Protein AF-A0A9P8PEF1-F1 (afdb_monomer)

Organism: NCBI:txid1378264

Nearest PDB structures (foldseek):
  2y35-assembly1_A  TM=7.687E-01  e=2.257E-17  Drosophila melanogaster
  5fir-assembly2_C  TM=7.202E-01  e=1.951E-17  Caenorhabditis elegans
  3pif-assembly1_A  TM=7.000E-01  e=1.291E-16  Kluyveromyces lactis
  3pif-assembly2_B  TM=6.563E-01  e=1.687E-17  Kluyveromyces lactis
  8yfe-assembly1_C  TM=7.198E-01  e=5.798E-16  Komagataella phaffii

Secondary structure (DSSP, 8-state):
-----TTS-EEEEE-THHHHHHHHHTT-SSHHHHHHHHHHHHHHHHHHH--SSEEEEE---S--HHHHHHHHHHHHTT-S-BTTB-GGGSSTT-HHHHHHHHHHHHHHHHHHHHH-TT-EEEEE-TTSSS-HHHHHHHHHHHHHHHS---SEEEEE---SHHHHHHHH--S-EEEEEE-S-TT-TT---SHHHHTT--EEEEEHHHHHHHHHTT--SS-HHHHHHHHHHHHHHH--SSSPPP--S-TT-HHHHHHHHHHHHHHHHHT--TT-TT--SEEE--SSSS--EEE-HHHHHHHHHHHHHHHHHHHHHHS----HHHHHHHHHHHT-TTS-HHHHHHHHHHHHHHHHHHHHHHHHHHHHHHHHTTS-S-S-TTSHHHHHHHHHHHHHHHHHHHHHHHS--SSS------SS---HHHHHHH--HHHHHHHHHHHHTT-------HHHHHHHH--GGGGGGS-HHHHT-HHHHHHHHS-GGG--HHHHHHHHHHHHHHHHHH-

Foldseek 3Di:
DQQPPPPFQEEEAEQCLLVLLLVLQLQDLDLVSSLVLSLLVVVLVCVRNVHDQEYEYEAAAAAFQLCLLVLQVVQVVQLDDRSNHRSLCSAFPFPSQVVSQVVVVVSQVVVQVVPDPRYGYHYDGHQDHHHSLLVVLQVVVVCVVVPVDQGEYEYEDPDPLNLLLVLLDPYFYKYKYWPPPPDPVPQNSDPVSSVVTDIDIGGSVVVLCVLCVLPPQDDSNLSSLQVSLVVLQQDDSRADGAPQADPPCPPVVSVLVSVLLNVLSVPDDPPDPLSGQKDQDPPDPDRDIFGSVVNVLVSLVSSVVVSLVRCCVVPPDPDVVLVVLLVVLVPDPPDDPVVSVVVSVVVVVVVSVVVVVVVLLVVLVVQVVLPDDDNDLPDPVVLVLLLLVVVLSRQSSCCSHPNHPALHLDHDQGPHHHHSVSNNVNDDPVVNVVVNVVSVVVRDNLVQGSLNSSLSNHALSVLVSHDPLCSPPPLSNVNNPDDSSPDGPVSSVVSSVVVVVVVVVVD

Sequence (507 aa):
MDYHDSSQLLWLFQDYLNTIIYNCFKRSNSKAQIFILVKNYILHLIFLLGPNKSVFIAIDGIPPLGKIKQQALRRQNSTKLINGMDINMITPGSEFFNEFNLKLHEFAKTESCLKNEDFNIVVSDSLESGEGEQKIMNYLKKIQNSQNLTDKSIIYSVDADIIVMSLILSNNVELIRERNHFHQKHFNYQRQDFQKLQFELLNINQLKIQLTCSFQKVKRDNALKDLCLLFIILGNDFLPSPELFNSNITTDFIHIIQTSLVEFYNNITEKDTINHLILESSINNSNDYEINYLGLIDYFQILSKFQFEQFKKDYPSKSDYLKQRILELEFSNLLSLKEKKIQIQKSIQGIELERFKEWRLLYYKKKNQYGSSISNPQNSKFKILTNEYFVRLNWVFKYYVNGCIDNGDWIFDYDYVPMISDLLENYQYSDMDEFKKHILNANIDLNITPEIHLALVLPSKSTKLLPEKYQNDSKLERYNNENFVDLNYKKILDIVIYLQKKKKKLK

Radius of gyration: 26.5 Å; Cα contacts (8 Å, |Δi|>4): 611; chains: 1; bounding box: 64×53×93 Å

pLDDT: mean 79.56, std 12.5, range [38.16, 95.88]

Solvent-accessible surface area (backbone atoms only — not comparable to full-atom values): 29084 Å² total; per-residue (Å²): 127,87,59,75,72,87,85,58,53,24,39,36,36,36,38,46,47,59,59,46,47,52,57,29,44,77,74,30,83,45,77,68,51,25,54,53,36,43,51,46,51,54,52,49,51,47,65,55,54,57,53,69,42,32,36,40,41,21,31,50,21,52,57,61,50,45,47,44,61,59,53,18,53,57,36,54,77,43,72,64,63,53,78,85,40,63,61,67,43,78,36,38,62,18,69,63,38,52,55,49,45,53,53,50,53,54,48,29,55,53,55,19,69,72,74,37,95,79,30,44,46,46,74,46,44,32,84,48,74,35,40,15,62,47,50,49,52,53,51,53,52,52,47,49,78,75,38,93,66,85,47,40,36,36,36,38,41,82,59,67,65,59,54,52,45,53,64,72,49,91,62,60,43,32,37,38,25,71,61,80,67,81,75,61,90,81,68,76,67,42,82,80,45,59,76,72,65,51,74,44,78,44,55,45,65,61,48,54,49,67,75,40,69,84,51,82,91,51,59,63,70,59,53,44,50,33,49,40,53,49,49,50,60,55,48,52,95,70,53,53,50,46,87,64,67,76,92,85,52,77,74,57,50,60,53,48,53,54,51,48,48,49,53,51,58,62,67,61,55,104,81,61,98,54,78,40,43,53,40,76,42,87,79,74,92,46,101,44,74,40,79,29,63,68,30,42,50,58,43,40,58,52,46,40,52,54,38,52,55,49,47,48,69,78,55,61,85,82,55,64,64,58,55,52,54,45,49,56,49,71,71,41,89,89,55,54,76,67,53,36,54,51,52,49,52,51,53,52,51,53,51,52,54,50,53,50,53,53,50,54,46,50,52,37,47,60,57,40,76,76,76,59,84,72,74,50,83,89,39,78,66,40,49,50,54,45,51,48,50,57,56,51,49,52,50,52,52,41,33,67,76,74,29,86,86,71,55,50,83,55,68,70,89,56,93,62,53,72,48,61,63,56,44,63,76,59,68,49,73,74,57,49,59,55,50,50,53,62,58,63,72,59,79,51,78,59,76,76,46,44,66,53,49,41,66,69,28,45,29,61,91,50,34,86,61,45,61,78,94,54,54,84,34,69,70,56,49,52,59,37,67,47,62,69,86,78,60,48,65,68,60,57,50,56,49,52,56,47,52,53,5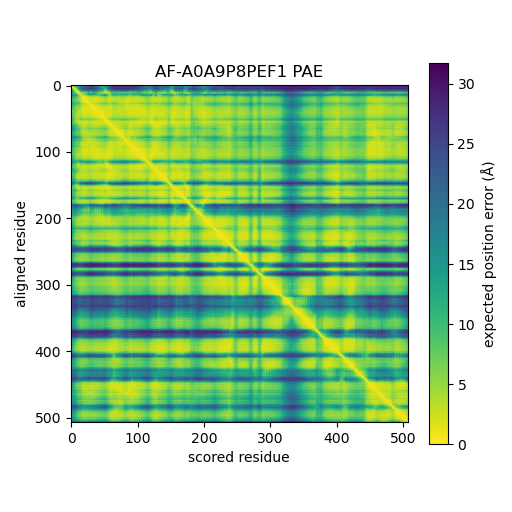4,52,53,64,74,76,105

Structure (mmCIF, N/CA/C/O backbone):
data_AF-A0A9P8PEF1-F1
#
_entry.id   AF-A0A9P8PEF1-F1
#
loop_
_atom_site.group_PDB
_atom_site.id
_atom_site.type_symbol
_atom_site.label_atom_id
_atom_site.label_alt_id
_atom_site.label_comp_id
_atom_site.label_asym_id
_atom_site.label_entity_id
_atom_site.label_seq_id
_atom_site.pdbx_PDB_ins_code
_atom_site.Cartn_x
_atom_site.Cartn_y
_atom_site.Cartn_z
_atom_site.occupancy
_atom_site.B_iso_or_equiv
_atom_site.auth_seq_id
_atom_site.auth_comp_id
_atom_site.auth_asym_id
_atom_site.auth_atom_id
_atom_site.pdbx_PDB_model_num
ATOM 1 N N . MET A 1 1 ? -6.797 -23.977 -14.476 1.00 43.25 1 MET A N 1
ATOM 2 C CA . MET A 1 1 ? -8.150 -23.393 -14.531 1.00 43.25 1 MET A CA 1
ATOM 3 C C . MET A 1 1 ? -8.317 -22.891 -15.945 1.00 43.25 1 MET A C 1
ATOM 5 O O . MET A 1 1 ? -7.554 -22.011 -16.317 1.00 43.25 1 MET A O 1
ATOM 9 N N . ASP A 1 2 ? -9.225 -23.469 -16.725 1.00 38.16 2 ASP A N 1
ATOM 10 C CA . ASP A 1 2 ? -9.571 -22.911 -18.035 1.00 38.16 2 ASP A CA 1
ATOM 11 C C . ASP A 1 2 ? -10.557 -21.765 -17.797 1.00 38.16 2 ASP A C 1
ATOM 13 O O . ASP A 1 2 ? -11.707 -21.986 -17.417 1.00 38.16 2 ASP A O 1
ATOM 17 N N . TYR A 1 3 ? -10.068 -20.530 -17.923 1.00 51.22 3 TYR A N 1
ATOM 18 C CA . TYR A 1 3 ? -10.831 -19.306 -17.679 1.00 51.22 3 TYR A CA 1
ATOM 19 C C . TYR A 1 3 ? -11.652 -18.939 -18.923 1.00 51.22 3 TYR A C 1
ATOM 21 O O . TYR A 1 3 ? -11.419 -17.926 -19.571 1.00 51.22 3 TYR A O 1
ATOM 29 N N . HIS A 1 4 ? -12.583 -19.805 -19.321 1.00 46.28 4 HIS A N 1
ATOM 30 C CA . HIS A 1 4 ? -13.411 -19.594 -20.511 1.00 46.28 4 HIS A CA 1
ATOM 31 C C . HIS A 1 4 ? -14.858 -19.283 -20.137 1.00 46.28 4 HIS A C 1
ATOM 33 O O . HIS A 1 4 ? -15.778 -20.019 -20.481 1.00 46.28 4 HIS A O 1
ATOM 39 N N . ASP A 1 5 ? -15.064 -18.152 -19.461 1.00 47.38 5 ASP A N 1
ATOM 40 C CA . ASP A 1 5 ? -16.381 -17.517 -19.430 1.00 47.38 5 ASP A CA 1
ATOM 41 C C . ASP A 1 5 ? -16.468 -16.527 -20.602 1.00 47.38 5 ASP A C 1
ATOM 43 O O . ASP A 1 5 ? -16.085 -15.363 -20.519 1.00 47.38 5 ASP A O 1
ATOM 47 N N . SER A 1 6 ? -16.865 -17.056 -21.760 1.00 47.59 6 SER A N 1
ATOM 48 C CA . SER A 1 6 ? -16.814 -16.395 -23.079 1.00 47.59 6 SER A CA 1
ATOM 49 C C . SER A 1 6 ? -17.784 -15.217 -23.278 1.00 47.59 6 SER A C 1
ATOM 51 O O . SER A 1 6 ? -17.851 -14.659 -24.372 1.00 47.59 6 SER A O 1
ATOM 53 N N . SER A 1 7 ? -18.543 -14.832 -22.249 1.00 47.09 7 SER A N 1
ATOM 54 C CA . SER A 1 7 ? -19.670 -13.899 -22.375 1.00 47.09 7 SER A CA 1
ATOM 55 C C . SER A 1 7 ? -19.351 -12.433 -22.047 1.00 47.09 7 SER A C 1
ATOM 57 O O . SER A 1 7 ? -20.162 -11.564 -22.364 1.00 47.09 7 SER A O 1
ATOM 59 N N . GLN A 1 8 ? -18.192 -12.124 -21.447 1.00 58.16 8 GLN A N 1
ATOM 60 C CA . GLN A 1 8 ? -17.856 -10.762 -21.005 1.00 58.16 8 GLN A CA 1
ATOM 61 C C . GLN A 1 8 ? -16.568 -10.229 -21.640 1.00 58.16 8 GLN A C 1
ATOM 63 O O . GLN A 1 8 ? -15.598 -10.958 -21.861 1.00 58.16 8 GLN A O 1
ATOM 68 N N . LEU A 1 9 ? -16.555 -8.923 -21.927 1.00 60.12 9 LEU A N 1
ATOM 69 C CA . LEU A 1 9 ? -15.326 -8.215 -22.264 1.00 60.12 9 LEU A CA 1
ATOM 70 C C . LEU A 1 9 ? -14.419 -8.194 -21.024 1.00 60.12 9 LEU A C 1
ATOM 72 O O . LEU A 1 9 ? -14.875 -7.869 -19.928 1.00 60.12 9 LEU A O 1
ATOM 76 N N . LEU A 1 10 ? -13.157 -8.573 -21.200 1.00 66.56 10 LEU A N 1
ATOM 77 C CA . LEU A 1 10 ? -12.190 -8.808 -20.140 1.00 66.56 10 LEU A CA 1
ATOM 78 C C . LEU A 1 10 ? -10.995 -7.858 -20.269 1.00 66.56 10 LEU A C 1
ATOM 80 O O . LEU A 1 10 ? -10.270 -7.884 -21.270 1.00 66.56 10 LEU A O 1
ATOM 84 N N . TRP A 1 11 ? -10.782 -7.073 -19.212 1.00 73.56 11 TRP A N 1
ATOM 85 C CA . TRP A 1 11 ? -9.584 -6.264 -18.987 1.00 73.56 11 TRP A CA 1
ATOM 86 C C . TRP A 1 11 ? -8.606 -7.014 -18.081 1.00 73.56 11 TRP A C 1
ATOM 88 O O . TRP A 1 11 ? -9.010 -7.510 -17.028 1.00 73.56 11 TRP A O 1
ATOM 98 N N . LEU A 1 12 ? -7.324 -7.055 -18.450 1.00 77.12 12 LEU A N 1
ATOM 99 C CA . LEU A 1 12 ? -6.258 -7.587 -17.593 1.00 77.12 12 LEU A CA 1
ATOM 100 C C . LEU A 1 12 ? -5.346 -6.462 -17.101 1.00 77.12 12 LEU A C 1
ATOM 102 O O . LEU A 1 12 ? -4.734 -5.783 -17.916 1.00 77.12 12 LEU A O 1
ATOM 106 N N . PHE A 1 13 ? -5.197 -6.323 -15.787 1.00 78.75 13 PHE A N 1
ATOM 107 C CA . PHE A 1 13 ? -4.290 -5.369 -15.146 1.00 78.75 13 PHE A CA 1
ATOM 108 C C . PHE A 1 13 ? -3.117 -6.098 -14.492 1.00 78.75 13 PHE A C 1
ATOM 110 O O . PHE A 1 13 ? -3.342 -7.075 -13.783 1.00 78.75 13 PHE A O 1
ATOM 117 N N . GLN A 1 14 ? -1.880 -5.648 -14.703 1.00 71.38 14 GLN A N 1
ATOM 118 C CA . GLN A 1 14 ? -0.687 -6.269 -14.112 1.00 71.38 14 GLN A CA 1
ATOM 119 C C . GLN A 1 14 ? 0.079 -5.271 -13.245 1.00 71.38 14 GLN A C 1
ATOM 121 O O . GLN A 1 14 ? 0.658 -4.328 -13.774 1.00 71.38 14 GLN A O 1
ATOM 126 N N . ASP A 1 15 ? 0.078 -5.512 -11.934 1.00 60.09 15 ASP A N 1
ATOM 127 C CA . ASP A 1 15 ? 0.757 -4.703 -10.906 1.00 60.09 15 ASP A CA 1
ATOM 128 C C . ASP A 1 15 ? 2.103 -5.323 -10.487 1.00 60.09 15 ASP A C 1
ATOM 130 O O . ASP A 1 15 ? 3.126 -4.675 -10.302 1.00 60.09 15 ASP A O 1
ATOM 134 N N . TYR A 1 16 ? 2.137 -6.655 -10.451 1.00 68.25 16 TYR A N 1
ATOM 135 C CA . TYR A 1 16 ? 3.237 -7.454 -9.913 1.00 68.25 16 TYR A CA 1
ATOM 136 C C . TYR A 1 16 ? 4.496 -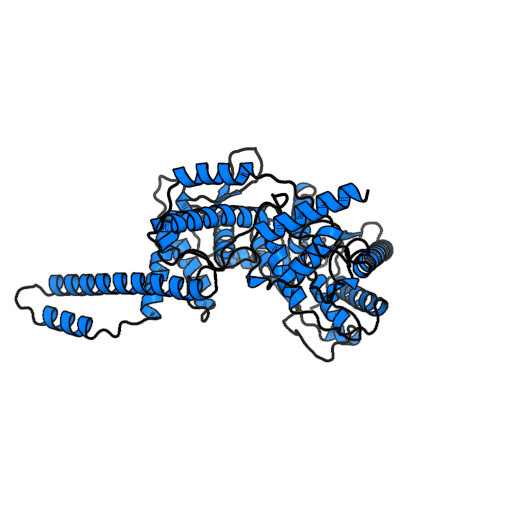7.512 -10.808 1.00 68.25 16 TYR A C 1
ATOM 138 O O . TYR A 1 16 ? 5.381 -8.359 -10.620 1.00 68.25 16 TYR A O 1
ATOM 146 N N . LEU A 1 17 ? 4.603 -6.640 -11.816 1.00 79.12 17 LEU A N 1
ATOM 147 C CA . LEU A 1 17 ? 5.657 -6.735 -12.822 1.00 79.12 17 LEU A CA 1
ATOM 148 C C . LEU A 1 17 ? 7.041 -6.461 -12.234 1.00 79.12 17 LEU A C 1
ATOM 150 O O . LEU A 1 17 ? 7.993 -7.145 -12.600 1.00 79.12 17 LEU A O 1
ATOM 154 N N . ASN A 1 18 ? 7.162 -5.556 -11.264 1.00 81.81 18 ASN A N 1
ATOM 155 C CA . ASN A 1 18 ? 8.436 -5.279 -10.597 1.00 81.81 18 ASN A CA 1
ATOM 156 C C . ASN A 1 18 ? 9.014 -6.525 -9.917 1.00 81.81 18 ASN A C 1
ATOM 158 O O . ASN A 1 18 ? 10.205 -6.829 -10.055 1.00 81.81 18 ASN A O 1
ATOM 162 N N . THR A 1 19 ? 8.162 -7.306 -9.253 1.00 82.56 19 THR A N 1
ATOM 163 C CA . THR A 1 19 ? 8.580 -8.556 -8.615 1.00 82.56 19 THR A CA 1
ATOM 164 C C . THR A 1 19 ? 8.902 -9.638 -9.644 1.00 82.56 19 THR A C 1
ATOM 166 O O . THR A 1 19 ? 9.873 -10.381 -9.473 1.00 82.56 19 THR A O 1
ATOM 169 N N . ILE A 1 20 ? 8.162 -9.705 -10.755 1.00 84.19 20 ILE A N 1
ATOM 170 C CA . ILE A 1 20 ? 8.481 -10.605 -11.875 1.00 84.19 20 ILE A CA 1
ATOM 171 C C . ILE A 1 20 ? 9.840 -10.249 -12.484 1.00 84.19 20 ILE A C 1
ATOM 173 O O . ILE A 1 20 ? 10.674 -11.139 -12.660 1.00 84.19 20 ILE A O 1
ATOM 177 N N . ILE A 1 21 ? 10.100 -8.968 -12.756 1.00 86.31 21 ILE A N 1
ATOM 178 C CA . ILE A 1 21 ? 11.377 -8.477 -13.293 1.00 86.31 21 ILE A CA 1
ATOM 179 C C . ILE A 1 21 ? 12.508 -8.853 -12.338 1.00 86.31 21 ILE A C 1
ATOM 181 O O . ILE A 1 21 ? 13.506 -9.427 -12.769 1.00 86.31 21 ILE A O 1
ATOM 185 N N . TYR A 1 22 ? 12.330 -8.626 -11.037 1.00 85.38 22 TYR A N 1
ATOM 186 C CA . TYR A 1 22 ? 13.290 -9.017 -10.006 1.00 85.38 22 TYR A CA 1
ATOM 187 C C . TYR A 1 22 ? 13.557 -10.534 -9.985 1.00 85.38 22 TYR A C 1
ATOM 189 O O . TYR A 1 22 ? 14.705 -10.985 -9.905 1.00 85.38 22 TYR A O 1
ATOM 197 N N . ASN A 1 23 ? 12.513 -11.355 -10.103 1.00 84.31 23 ASN A N 1
ATOM 198 C CA . ASN A 1 23 ? 12.647 -12.809 -10.138 1.00 84.31 23 ASN A CA 1
ATOM 199 C C . ASN A 1 23 ? 13.314 -13.322 -11.423 1.00 84.31 23 ASN A C 1
ATOM 201 O O . ASN A 1 23 ? 14.085 -14.288 -11.357 1.00 84.31 23 ASN A O 1
ATOM 205 N N . CYS A 1 24 ? 13.040 -12.684 -12.562 1.00 86.81 24 CYS A N 1
ATOM 206 C CA . CYS A 1 24 ? 13.686 -12.952 -13.846 1.00 86.81 24 CYS A CA 1
ATOM 207 C C . CYS A 1 24 ? 15.156 -12.517 -13.823 1.00 86.81 24 CYS A C 1
ATOM 209 O O . CYS A 1 24 ? 16.021 -13.252 -14.301 1.00 86.81 24 CYS A O 1
ATOM 211 N N . PHE A 1 25 ? 15.459 -11.376 -13.196 1.00 88.25 25 PHE A N 1
ATOM 212 C CA . PHE A 1 25 ? 16.814 -10.858 -12.997 1.00 88.25 25 PHE A CA 1
ATOM 213 C C . PHE A 1 25 ? 17.700 -11.878 -12.288 1.00 88.25 25 PHE A C 1
ATOM 215 O O . PHE A 1 25 ? 18.755 -12.246 -12.798 1.00 88.25 25 PHE A O 1
ATOM 222 N N . LYS A 1 26 ? 17.230 -12.421 -11.157 1.00 84.94 26 LYS A N 1
ATOM 223 C CA . LYS A 1 26 ? 17.968 -13.425 -10.371 1.00 84.94 26 LYS A CA 1
ATOM 224 C C . LYS A 1 26 ? 18.331 -14.698 -11.139 1.00 84.94 26 LYS A C 1
ATOM 226 O O . LYS A 1 26 ? 19.214 -15.431 -10.708 1.00 84.94 26 LYS A O 1
ATOM 231 N N . ARG A 1 27 ? 17.624 -14.983 -12.233 1.00 83.81 27 ARG A N 1
ATOM 232 C CA . ARG A 1 27 ? 17.762 -16.201 -13.046 1.00 83.81 27 ARG A CA 1
ATOM 233 C C . ARG A 1 27 ? 18.405 -15.945 -14.406 1.00 83.81 27 ARG A C 1
ATOM 235 O O . ARG A 1 27 ? 18.518 -16.865 -15.209 1.00 83.81 27 ARG A O 1
ATOM 242 N N . SER A 1 28 ? 18.805 -14.706 -14.669 1.00 86.12 28 SER A N 1
ATOM 243 C CA . SER A 1 28 ? 19.371 -14.296 -15.947 1.00 86.12 28 SER A CA 1
ATOM 244 C C . SER A 1 28 ? 20.872 -14.070 -15.835 1.00 86.12 28 SER A C 1
ATOM 246 O O . SER A 1 28 ? 21.363 -13.566 -14.825 1.00 86.12 28 SER A O 1
ATOM 248 N N . ASN A 1 29 ? 21.594 -14.394 -16.904 1.00 87.50 29 ASN A N 1
ATOM 249 C CA . ASN A 1 29 ? 23.026 -14.112 -17.041 1.00 87.50 29 ASN A CA 1
ATOM 250 C C . ASN A 1 29 ? 23.294 -12.863 -17.895 1.00 87.50 29 ASN A C 1
ATOM 252 O O . ASN A 1 29 ? 24.438 -12.447 -18.042 1.00 87.50 29 ASN A O 1
ATOM 256 N N . SER A 1 30 ? 22.254 -12.273 -18.492 1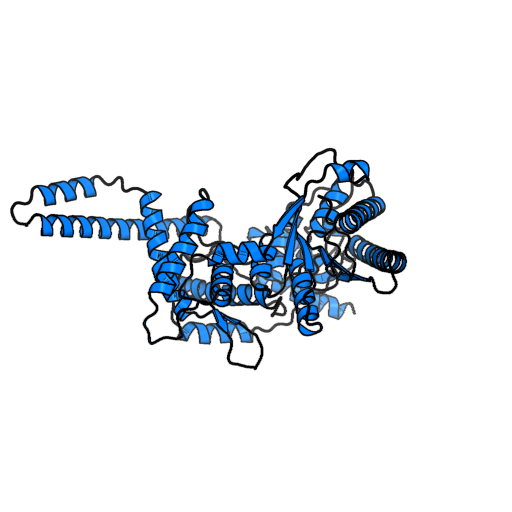.00 90.50 30 SER A N 1
ATOM 257 C CA . SER A 1 30 ? 22.368 -11.071 -19.319 1.00 90.50 30 SER A CA 1
ATOM 258 C C . SER A 1 30 ? 21.107 -10.212 -19.259 1.00 90.50 30 SER A C 1
ATOM 260 O O . SER A 1 30 ? 20.006 -10.722 -19.046 1.00 90.50 30 SER A O 1
ATOM 262 N N . LYS A 1 31 ? 21.264 -8.912 -19.537 1.00 90.19 31 LYS A N 1
ATOM 263 C CA . LYS A 1 31 ? 20.163 -7.941 -19.654 1.00 90.19 31 LYS A CA 1
ATOM 264 C C . LYS A 1 31 ? 19.101 -8.363 -20.679 1.00 90.19 31 LYS A C 1
ATOM 266 O O . LYS A 1 31 ? 17.909 -8.234 -20.421 1.00 90.19 31 LYS A O 1
ATOM 271 N N . ALA A 1 32 ? 19.523 -8.917 -21.818 1.00 90.50 32 ALA A N 1
ATOM 272 C CA . ALA A 1 32 ? 18.615 -9.373 -22.872 1.00 90.50 32 ALA A CA 1
ATOM 273 C C . ALA A 1 32 ? 17.748 -10.562 -22.425 1.00 90.50 32 ALA A C 1
ATOM 275 O O . ALA A 1 32 ? 16.554 -10.605 -22.721 1.00 90.50 32 ALA A O 1
ATOM 276 N N . GLN A 1 33 ? 18.330 -11.499 -21.670 1.00 91.06 33 GLN A N 1
ATOM 277 C CA . GLN A 1 33 ? 17.599 -12.652 -21.149 1.00 91.06 33 GLN A CA 1
ATOM 278 C C . GLN A 1 33 ? 16.481 -12.225 -20.191 1.00 91.06 33 GLN A C 1
ATOM 280 O O . GLN A 1 33 ? 15.389 -12.778 -20.272 1.00 91.06 33 GLN A O 1
ATOM 285 N N . ILE A 1 34 ? 16.711 -11.203 -19.357 1.00 91.44 34 ILE A N 1
ATOM 286 C CA . ILE A 1 34 ? 15.700 -10.684 -18.420 1.00 91.44 34 ILE A CA 1
ATOM 287 C C . ILE A 1 34 ? 14.423 -10.309 -19.170 1.00 91.44 34 ILE A C 1
ATOM 289 O O . ILE A 1 34 ? 13.341 -10.764 -18.805 1.00 91.44 34 ILE A O 1
ATOM 293 N N . PHE A 1 35 ? 14.556 -9.531 -20.248 1.00 92.31 35 PHE A N 1
ATOM 294 C CA . PHE A 1 35 ? 13.412 -9.104 -21.048 1.00 92.31 35 PHE A CA 1
ATOM 295 C C . PHE A 1 35 ? 12.653 -10.290 -21.655 1.00 92.31 35 PHE A C 1
ATOM 297 O O . PHE A 1 35 ? 11.427 -10.329 -21.593 1.00 92.31 35 PHE A O 1
ATOM 304 N N . ILE A 1 36 ? 13.366 -11.292 -22.181 1.00 91.00 36 ILE A N 1
ATOM 305 C CA . ILE A 1 36 ? 12.751 -12.494 -22.764 1.00 91.00 36 ILE A CA 1
ATOM 306 C C . ILE A 1 36 ? 11.923 -13.255 -21.719 1.00 91.00 36 ILE A C 1
ATOM 308 O O . ILE A 1 36 ? 10.801 -13.667 -22.011 1.00 91.00 36 ILE A O 1
ATOM 312 N N . LEU A 1 37 ? 12.447 -13.434 -20.501 1.00 89.88 37 LEU A N 1
ATOM 313 C CA . LEU A 1 37 ? 11.728 -14.150 -19.442 1.00 89.88 37 LEU A CA 1
ATOM 314 C C . LEU A 1 37 ? 10.483 -13.382 -18.980 1.00 89.88 37 LEU A C 1
ATOM 316 O O . LEU A 1 37 ? 9.423 -13.988 -18.823 1.00 89.88 37 LEU A O 1
ATOM 320 N N . VAL A 1 38 ? 10.586 -12.056 -18.831 1.00 90.81 38 VAL A N 1
ATOM 321 C CA . VAL A 1 38 ? 9.439 -11.206 -18.470 1.00 90.81 38 VAL A CA 1
ATOM 322 C C . VAL A 1 38 ? 8.376 -11.239 -19.568 1.00 90.81 38 VAL A C 1
ATOM 324 O O . VAL A 1 38 ? 7.208 -11.494 -19.278 1.00 90.81 38 VAL A O 1
ATOM 327 N N . LYS A 1 39 ? 8.777 -11.086 -20.837 1.00 91.31 39 LYS A N 1
ATOM 328 C CA . LYS A 1 39 ? 7.891 -11.222 -22.001 1.00 91.31 39 LYS A CA 1
ATOM 329 C C . LYS A 1 39 ? 7.139 -12.555 -21.982 1.00 91.31 39 LYS A C 1
ATOM 331 O O . LYS A 1 39 ? 5.923 -12.579 -22.156 1.00 91.31 39 LYS A O 1
ATOM 336 N N . ASN A 1 40 ? 7.847 -13.664 -21.765 1.00 89.19 40 ASN A N 1
ATOM 337 C CA . ASN A 1 40 ? 7.236 -14.992 -21.730 1.00 89.19 40 ASN A CA 1
ATOM 338 C C . ASN A 1 40 ? 6.197 -15.119 -20.609 1.00 89.19 40 ASN A C 1
ATOM 340 O O . ASN A 1 40 ? 5.157 -15.740 -20.817 1.00 89.19 40 ASN A O 1
ATOM 344 N N . TYR A 1 41 ? 6.459 -14.515 -19.448 1.00 88.25 41 TYR A N 1
ATOM 345 C CA . TYR A 1 41 ? 5.519 -14.502 -18.330 1.00 88.25 41 TYR A CA 1
ATOM 346 C C . TYR A 1 41 ? 4.253 -13.695 -18.660 1.00 88.25 41 TYR A C 1
ATOM 348 O O . TYR A 1 41 ? 3.143 -14.179 -18.446 1.00 88.25 41 TYR A O 1
ATOM 356 N N . ILE A 1 42 ? 4.403 -12.501 -19.248 1.00 89.75 42 ILE A N 1
ATOM 357 C CA . ILE A 1 42 ? 3.269 -11.666 -19.680 1.00 89.75 42 ILE A CA 1
ATOM 358 C C . ILE A 1 42 ? 2.406 -12.424 -20.695 1.00 89.75 42 ILE A C 1
ATOM 360 O O . ILE A 1 42 ? 1.190 -12.510 -20.528 1.00 89.75 42 ILE A O 1
ATOM 364 N N . LEU A 1 43 ? 3.027 -13.020 -21.719 1.00 89.19 43 LEU A N 1
ATOM 365 C CA . LEU A 1 43 ? 2.319 -13.812 -22.727 1.00 89.19 43 LEU A CA 1
ATOM 366 C C . LEU A 1 43 ? 1.614 -15.027 -22.121 1.00 89.19 43 LEU A C 1
ATOM 368 O O . LEU A 1 43 ? 0.503 -15.347 -22.533 1.00 89.19 43 LEU A O 1
ATOM 372 N N . HIS A 1 44 ? 2.227 -15.686 -21.134 1.00 87.31 44 HIS A N 1
ATOM 373 C CA . HIS A 1 44 ? 1.587 -16.784 -20.417 1.00 87.31 44 HIS A CA 1
ATOM 374 C C . HIS A 1 44 ? 0.312 -16.326 -19.698 1.00 87.31 44 HIS A C 1
ATOM 376 O O . HIS A 1 44 ? -0.714 -16.985 -19.842 1.00 87.31 44 HIS A O 1
ATOM 382 N N . LEU A 1 45 ? 0.342 -15.188 -18.993 1.00 87.12 45 LEU A N 1
ATOM 383 C CA . LEU A 1 45 ? -0.851 -14.631 -18.345 1.00 87.12 45 LEU A CA 1
ATOM 384 C C . LEU A 1 45 ? -1.933 -14.236 -19.357 1.00 87.12 45 LEU A C 1
ATOM 386 O O . LEU A 1 45 ? -3.104 -14.544 -19.151 1.00 87.12 45 LEU A O 1
ATOM 390 N 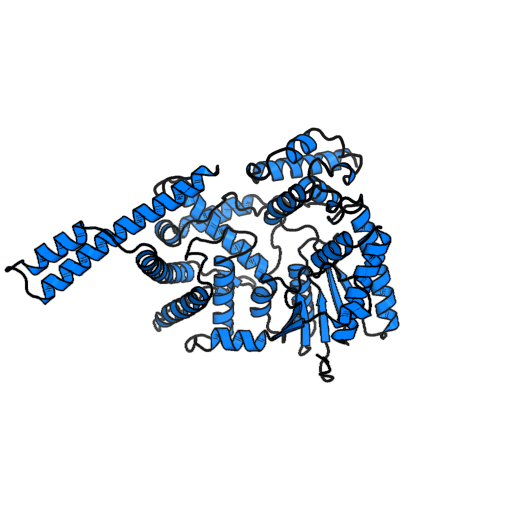N . ILE A 1 46 ? -1.556 -13.590 -20.466 1.00 88.38 46 ILE A N 1
ATOM 391 C CA . ILE A 1 46 ? -2.502 -13.228 -21.534 1.00 88.38 46 ILE A CA 1
ATOM 392 C C . ILE A 1 46 ? -3.141 -14.486 -22.130 1.00 88.38 46 ILE A C 1
ATOM 394 O O . ILE A 1 46 ? -4.344 -14.503 -22.374 1.00 88.38 46 ILE A O 1
ATOM 398 N N . PHE A 1 47 ? -2.359 -15.543 -22.346 1.00 87.25 47 PHE A N 1
ATOM 399 C CA . PHE A 1 47 ? -2.867 -16.815 -22.850 1.00 87.25 47 PHE A CA 1
ATOM 400 C C . PHE A 1 47 ? -3.801 -17.501 -21.845 1.00 87.25 47 PHE A C 1
ATOM 402 O O . PHE A 1 47 ? -4.874 -17.953 -22.227 1.00 87.25 47 PHE A O 1
ATOM 409 N N . LEU A 1 48 ? -3.414 -17.547 -20.567 1.00 85.81 48 LEU A N 1
ATOM 410 C CA . LEU A 1 48 ? -4.177 -18.194 -19.499 1.00 85.81 48 LEU A CA 1
ATOM 411 C C . LEU A 1 48 ? -5.536 -17.523 -19.259 1.00 85.81 48 LEU A C 1
ATOM 413 O O . LEU A 1 48 ? -6.522 -18.208 -19.006 1.00 85.81 48 LEU A O 1
ATOM 417 N N . LEU A 1 49 ? -5.569 -16.189 -19.295 1.00 86.50 49 LEU A N 1
ATOM 418 C CA . LEU A 1 49 ? -6.749 -15.402 -18.930 1.00 86.50 49 LEU A CA 1
ATOM 419 C C . LEU A 1 49 ? -7.605 -15.004 -20.130 1.00 86.50 49 LEU A C 1
ATOM 421 O O . LEU A 1 49 ? -8.771 -14.681 -19.954 1.00 86.50 49 LEU A O 1
ATOM 425 N N . GLY A 1 50 ? -7.040 -15.011 -21.339 1.00 86.69 50 GLY A N 1
ATOM 426 C CA . GLY A 1 50 ? -7.763 -14.717 -22.573 1.00 86.69 50 GLY A CA 1
ATOM 427 C C . GLY A 1 50 ? -8.465 -13.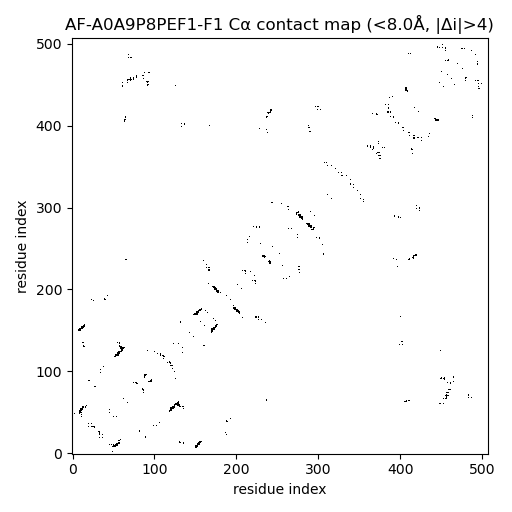347 -22.617 1.00 86.69 50 GLY A C 1
ATOM 428 O O . GLY A 1 50 ? -9.624 -13.305 -23.024 1.00 86.69 50 GLY A O 1
ATOM 429 N N . PRO A 1 51 ? -7.820 -12.216 -22.249 1.00 87.81 51 PRO A N 1
ATOM 430 C CA . PRO A 1 51 ? -8.462 -10.901 -22.310 1.00 87.81 51 PRO A CA 1
ATOM 431 C C . PRO A 1 51 ? -8.843 -10.562 -23.753 1.00 87.81 51 PRO A C 1
ATOM 433 O O . PRO A 1 51 ? -8.018 -10.716 -24.648 1.00 87.81 51 PRO A O 1
ATOM 436 N N . ASN A 1 52 ? -10.064 -10.104 -24.011 1.00 83.62 52 ASN A N 1
ATOM 437 C CA . ASN A 1 52 ? -10.563 -9.820 -25.367 1.00 83.62 52 ASN A CA 1
ATOM 438 C C . ASN A 1 52 ? -10.677 -8.314 -25.671 1.00 83.62 52 ASN A C 1
ATOM 440 O O . ASN A 1 52 ? -10.746 -7.965 -26.844 1.00 83.62 52 ASN A O 1
ATOM 444 N N . LYS A 1 53 ? -10.632 -7.432 -24.658 1.00 85.00 53 LYS A N 1
ATOM 445 C CA . LYS A 1 53 ? -10.700 -5.973 -24.846 1.00 85.00 53 LYS A CA 1
ATOM 446 C C . LYS A 1 53 ? -9.324 -5.321 -24.805 1.00 85.00 53 LYS A C 1
ATOM 448 O O . LYS A 1 53 ? -8.914 -4.671 -25.759 1.00 85.00 53 LYS A O 1
ATOM 453 N N . SER A 1 54 ? -8.583 -5.511 -23.718 1.00 88.81 54 SER A N 1
ATOM 454 C CA . SER A 1 54 ? -7.255 -4.908 -23.572 1.00 88.81 54 SER A CA 1
ATOM 455 C C . SER A 1 54 ? -6.462 -5.503 -22.406 1.00 88.81 54 SER A C 1
ATOM 457 O O . SER A 1 54 ? -6.983 -6.233 -21.555 1.00 88.81 54 SER A O 1
ATOM 459 N N . VAL A 1 55 ? -5.177 -5.158 -22.365 1.00 92.38 55 VAL A N 1
ATOM 460 C CA . VAL A 1 55 ? -4.266 -5.444 -21.255 1.00 92.38 55 VAL A CA 1
ATOM 461 C C . VAL A 1 55 ? -3.624 -4.131 -20.830 1.00 92.38 55 VAL A C 1
ATOM 463 O O . VAL A 1 55 ? -3.098 -3.408 -21.666 1.00 92.38 55 VAL A O 1
ATOM 466 N N . PHE A 1 56 ? -3.639 -3.828 -19.539 1.00 93.69 56 PHE A N 1
ATOM 467 C CA . PHE A 1 56 ? -2.936 -2.697 -18.953 1.00 93.69 56 PHE A CA 1
ATOM 468 C C . PHE A 1 56 ? -1.790 -3.210 -18.079 1.00 93.69 56 PHE A C 1
ATOM 470 O O . PHE A 1 56 ? -2.003 -3.904 -17.082 1.00 93.69 56 PHE A O 1
ATOM 477 N N . ILE A 1 57 ? -0.565 -2.879 -18.465 1.00 94.38 57 ILE A N 1
ATOM 478 C CA . ILE A 1 57 ? 0.656 -3.262 -17.762 1.00 94.38 57 ILE A CA 1
ATOM 479 C C . ILE A 1 57 ? 1.161 -2.035 -17.011 1.00 94.38 57 ILE A C 1
ATOM 481 O O . ILE A 1 57 ? 1.467 -1.021 -17.637 1.00 94.38 57 ILE A O 1
ATOM 485 N N . ALA A 1 58 ? 1.263 -2.129 -15.687 1.00 93.12 58 ALA A N 1
ATOM 486 C CA . ALA A 1 58 ? 1.786 -1.062 -14.851 1.00 93.12 58 ALA A CA 1
ATOM 487 C C . ALA A 1 58 ? 3.145 -1.454 -14.265 1.00 93.12 58 ALA A C 1
ATOM 489 O O . ALA A 1 58 ? 3.333 -2.557 -13.754 1.00 93.12 58 ALA A O 1
ATOM 490 N N . ILE A 1 59 ? 4.100 -0.535 -14.353 1.00 91.88 59 ILE A N 1
ATOM 491 C CA . ILE A 1 59 ? 5.411 -0.628 -13.709 1.00 91.88 59 ILE A CA 1
ATOM 492 C C . ILE A 1 59 ? 5.488 0.464 -12.650 1.00 91.88 59 ILE A C 1
ATOM 494 O O . ILE A 1 59 ? 5.060 1.593 -12.912 1.00 91.88 59 ILE A O 1
ATOM 498 N N . ASP A 1 60 ? 6.073 0.178 -11.480 1.00 89.62 60 ASP A N 1
ATOM 499 C CA . ASP A 1 60 ? 6.276 1.243 -10.493 1.00 89.62 60 ASP A CA 1
ATOM 500 C C . ASP A 1 60 ? 7.177 2.325 -11.079 1.00 89.62 60 ASP A C 1
ATOM 502 O O . ASP A 1 60 ? 8.304 2.070 -11.522 1.00 89.62 60 ASP A O 1
ATOM 506 N N . GLY A 1 61 ? 6.671 3.550 -11.050 1.00 89.06 61 GLY A N 1
ATOM 507 C CA . GLY A 1 61 ? 7.458 4.726 -11.340 1.00 89.06 61 GLY A CA 1
ATOM 508 C C . GLY A 1 61 ? 8.002 5.365 -10.078 1.00 89.06 61 GLY A C 1
ATOM 509 O O . GLY A 1 61 ? 8.384 4.702 -9.112 1.00 89.06 61 GLY A O 1
ATOM 510 N N . ILE A 1 62 ? 8.050 6.692 -10.101 1.00 87.81 62 ILE A N 1
ATOM 511 C CA . ILE A 1 62 ? 8.506 7.490 -8.965 1.00 87.81 62 ILE A CA 1
ATOM 512 C C . ILE A 1 62 ? 7.372 7.532 -7.932 1.00 87.81 62 ILE A C 1
ATOM 514 O O . ILE A 1 62 ? 6.314 8.090 -8.239 1.00 87.81 62 ILE A O 1
ATOM 518 N N . PRO A 1 63 ? 7.546 6.936 -6.739 1.00 84.81 63 PRO A N 1
ATOM 519 C CA . PRO A 1 63 ? 6.507 6.921 -5.719 1.00 84.81 63 PRO A CA 1
ATOM 520 C C . PRO A 1 63 ? 6.418 8.284 -5.004 1.00 84.81 63 PRO A C 1
ATOM 522 O O . PRO A 1 63 ? 7.320 9.120 -5.146 1.00 84.81 63 PRO A O 1
ATOM 525 N N . PRO A 1 64 ? 5.392 8.490 -4.159 1.00 81.88 64 PRO A N 1
ATOM 526 C CA . PRO A 1 64 ? 5.354 9.615 -3.229 1.00 81.88 64 PRO A CA 1
ATOM 527 C C . PRO A 1 64 ? 6.579 9.642 -2.302 1.00 81.88 64 PRO A C 1
ATOM 529 O O . PRO A 1 64 ? 7.192 8.606 -2.017 1.00 81.88 64 PRO A O 1
ATOM 532 N N . LEU A 1 65 ? 6.911 10.823 -1.771 1.00 78.44 65 LEU A N 1
ATOM 533 C CA . LEU A 1 65 ? 8.104 11.020 -0.938 1.00 78.44 65 LEU A CA 1
ATOM 534 C C . LEU A 1 65 ? 8.145 10.118 0.302 1.00 78.44 65 LEU A C 1
ATOM 536 O O . LEU A 1 65 ? 9.206 9.576 0.621 1.00 78.44 65 LEU A O 1
ATOM 540 N N . GLY A 1 66 ? 6.993 9.860 0.928 1.00 75.44 66 GLY A N 1
ATOM 541 C CA . GLY A 1 66 ? 6.863 8.925 2.050 1.00 75.44 66 GLY A CA 1
ATOM 542 C C . GLY A 1 66 ? 7.387 7.516 1.757 1.00 75.44 66 GLY A C 1
ATOM 543 O O . GLY A 1 66 ? 7.931 6.866 2.648 1.00 75.44 66 GLY A O 1
ATOM 544 N N . LYS A 1 67 ? 7.332 7.068 0.496 1.00 81.56 67 LYS A N 1
ATOM 545 C CA . LYS A 1 67 ? 7.839 5.754 0.074 1.00 81.56 67 LYS A CA 1
ATOM 546 C C . LYS A 1 67 ? 9.304 5.756 -0.359 1.00 81.56 67 LYS A C 1
ATOM 548 O O . LYS A 1 67 ? 9.914 4.688 -0.433 1.00 81.56 67 LYS A O 1
ATOM 553 N N . ILE A 1 68 ? 9.923 6.920 -0.579 1.00 82.81 68 ILE A N 1
ATOM 554 C CA . ILE A 1 68 ? 11.337 7.008 -0.988 1.00 82.81 68 ILE A CA 1
ATOM 555 C C . ILE A 1 68 ? 12.261 6.420 0.088 1.00 82.81 68 ILE A C 1
ATOM 557 O O . ILE A 1 68 ? 13.154 5.641 -0.245 1.00 82.81 68 ILE A O 1
ATOM 561 N N . LYS A 1 69 ? 12.015 6.704 1.378 1.00 79.25 69 LYS A N 1
ATOM 562 C CA . LYS A 1 69 ? 12.814 6.142 2.486 1.00 79.25 69 LYS A CA 1
ATOM 563 C C . LYS A 1 69 ? 12.760 4.610 2.501 1.00 79.25 69 LYS A C 1
ATOM 565 O O . LYS A 1 69 ? 13.802 3.956 2.557 1.00 79.25 69 LYS A O 1
ATOM 570 N N . GLN A 1 70 ? 11.560 4.037 2.392 1.00 81.00 70 GLN A N 1
ATOM 571 C CA . GLN A 1 70 ? 11.352 2.584 2.358 1.00 81.00 70 GLN A CA 1
ATOM 572 C C . GLN A 1 70 ? 12.043 1.956 1.134 1.00 81.00 70 GLN A C 1
ATOM 574 O O . GLN A 1 70 ? 12.744 0.948 1.250 1.00 81.00 70 GLN A O 1
ATOM 579 N N . GLN A 1 71 ? 11.906 2.582 -0.037 1.00 85.12 71 GLN A N 1
ATOM 580 C CA . GLN A 1 71 ? 12.550 2.148 -1.275 1.00 85.12 71 GLN A CA 1
ATOM 581 C C . GLN A 1 71 ? 14.080 2.173 -1.203 1.00 85.12 71 GLN A C 1
ATOM 583 O O . GLN A 1 71 ? 14.730 1.274 -1.746 1.00 85.12 71 GLN A O 1
ATOM 588 N N . ALA A 1 72 ? 14.655 3.177 -0.551 1.00 85.31 72 ALA A N 1
ATOM 589 C CA . ALA A 1 72 ? 16.094 3.308 -0.413 1.00 85.31 72 ALA A CA 1
ATOM 590 C C . ALA A 1 72 ? 16.674 2.289 0.583 1.00 85.31 72 ALA A C 1
ATOM 592 O O . ALA A 1 72 ? 17.652 1.610 0.270 1.00 85.31 72 ALA A O 1
ATOM 593 N N . LEU A 1 73 ? 15.996 2.064 1.718 1.00 83.38 73 LEU A N 1
ATOM 594 C CA . LEU A 1 73 ? 16.330 0.997 2.675 1.00 83.38 73 LEU A CA 1
ATOM 595 C C . LEU A 1 73 ? 16.374 -0.389 2.005 1.00 83.38 73 LEU A C 1
ATOM 597 O O . LEU A 1 73 ? 17.321 -1.156 2.201 1.00 83.38 73 LEU A O 1
ATOM 601 N N . ARG A 1 74 ? 15.383 -0.708 1.157 1.00 84.31 74 ARG A N 1
ATOM 602 C CA . ARG A 1 74 ? 15.351 -1.973 0.392 1.00 84.31 74 ARG A CA 1
ATOM 603 C C . ARG A 1 74 ? 16.583 -2.129 -0.518 1.00 84.31 74 ARG A C 1
ATOM 605 O O . ARG A 1 74 ? 17.136 -3.228 -0.622 1.00 84.31 74 ARG A O 1
ATOM 612 N N . ARG A 1 75 ? 17.041 -1.042 -1.148 1.00 87.62 75 ARG A N 1
ATOM 613 C CA . ARG A 1 75 ? 18.200 -1.030 -2.065 1.00 87.62 75 ARG A CA 1
ATOM 614 C C . ARG A 1 75 ? 19.536 -1.105 -1.336 1.00 87.62 75 ARG A C 1
ATOM 616 O O . ARG A 1 75 ? 20.427 -1.825 -1.786 1.00 87.62 75 ARG A O 1
ATOM 623 N N . GLN A 1 76 ? 19.662 -0.467 -0.172 1.00 84.81 76 GLN A N 1
ATOM 624 C CA . GLN A 1 76 ? 20.838 -0.627 0.691 1.00 84.81 76 GLN A CA 1
ATOM 625 C C . GLN A 1 76 ? 21.069 -2.086 1.095 1.00 84.81 76 GLN A C 1
ATOM 627 O O . GLN A 1 76 ? 22.194 -2.592 1.033 1.00 84.81 76 GLN A O 1
ATOM 632 N N . ASN A 1 77 ? 19.987 -2.791 1.428 1.00 84.31 77 ASN A N 1
ATOM 633 C CA . ASN A 1 77 ? 20.035 -4.214 1.763 1.00 84.31 77 ASN A CA 1
ATOM 634 C C . ASN A 1 77 ? 20.332 -5.110 0.542 1.00 84.31 77 ASN A C 1
ATOM 636 O O . ASN A 1 77 ? 20.722 -6.267 0.702 1.00 84.31 77 ASN A O 1
ATOM 640 N N . SER A 1 78 ? 20.213 -4.570 -0.675 1.00 84.19 78 SER A N 1
ATOM 641 C CA . SER A 1 78 ? 20.346 -5.284 -1.951 1.00 84.19 78 SER A CA 1
ATOM 642 C C . SER A 1 78 ? 21.608 -4.888 -2.734 1.00 84.19 78 SER A C 1
ATOM 644 O O . SER A 1 78 ? 21.593 -4.822 -3.955 1.00 84.19 78 SER A O 1
ATOM 646 N N . THR A 1 79 ? 22.731 -4.643 -2.053 1.00 81.56 79 THR A N 1
ATOM 647 C CA . THR A 1 79 ? 23.998 -4.213 -2.695 1.00 81.56 79 THR A CA 1
ATOM 648 C C . THR A 1 79 ? 24.846 -5.341 -3.293 1.00 81.56 79 THR A C 1
ATOM 650 O O . THR A 1 79 ? 25.916 -5.088 -3.848 1.00 81.56 79 THR A O 1
ATOM 653 N N . LYS A 1 80 ? 24.426 -6.604 -3.155 1.00 82.38 80 LYS A N 1
ATOM 654 C CA . LYS A 1 80 ? 25.171 -7.749 -3.696 1.00 82.38 80 LYS A CA 1
ATOM 655 C C . LYS A 1 80 ? 24.895 -7.901 -5.190 1.00 82.38 80 LYS A C 1
ATOM 657 O O . LYS A 1 80 ? 23.739 -7.980 -5.597 1.00 82.38 80 LYS A O 1
ATOM 662 N N . LEU A 1 81 ? 25.962 -8.022 -5.979 1.00 87.56 81 LEU A N 1
ATOM 663 C CA . LEU A 1 81 ? 25.857 -8.360 -7.397 1.00 87.56 81 LEU A CA 1
ATOM 664 C C . LEU A 1 81 ? 25.320 -9.785 -7.557 1.00 87.56 81 LEU A C 1
ATOM 666 O O . LEU A 1 81 ? 25.768 -10.707 -6.872 1.00 87.56 81 LEU A O 1
ATOM 670 N N . ILE A 1 82 ? 24.392 -9.966 -8.491 1.00 85.69 82 ILE A N 1
ATOM 671 C CA . ILE A 1 82 ? 23.849 -11.273 -8.865 1.00 85.69 82 ILE A CA 1
ATOM 672 C C . ILE A 1 82 ? 24.281 -11.536 -10.300 1.00 85.69 82 ILE A C 1
ATOM 674 O O . ILE A 1 82 ? 24.001 -10.730 -11.183 1.00 85.69 82 ILE A O 1
ATOM 678 N N . ASN A 1 83 ? 25.014 -12.627 -10.529 1.00 86.19 83 ASN A N 1
ATOM 679 C CA . ASN A 1 83 ? 25.598 -12.960 -11.835 1.00 86.19 83 ASN A CA 1
ATOM 680 C C . ASN A 1 83 ? 26.417 -11.796 -12.440 1.00 86.19 83 ASN A C 1
ATOM 682 O O . ASN A 1 83 ? 26.375 -11.546 -13.639 1.00 86.19 83 ASN A O 1
ATOM 686 N N . GLY A 1 84 ? 27.125 -11.038 -11.591 1.00 87.12 84 GLY A N 1
ATOM 687 C CA . GLY A 1 84 ? 27.908 -9.863 -11.998 1.00 87.12 84 GLY A CA 1
ATOM 688 C C . GLY A 1 84 ? 27.089 -8.602 -12.309 1.00 87.12 84 GLY A C 1
ATOM 689 O O . GLY A 1 84 ? 27.676 -7.571 -12.624 1.00 87.12 84 GLY A O 1
ATOM 690 N N . MET A 1 85 ? 25.758 -8.648 -12.192 1.00 91.06 85 MET A N 1
ATOM 691 C CA . MET A 1 85 ? 24.855 -7.526 -12.452 1.00 91.06 85 MET A CA 1
ATOM 692 C C . MET A 1 85 ? 24.340 -6.903 -11.145 1.00 91.06 85 MET A C 1
ATOM 694 O O . MET A 1 85 ? 24.021 -7.609 -10.186 1.00 91.06 85 MET A O 1
ATOM 698 N N . ASP A 1 86 ? 24.240 -5.572 -11.111 1.00 91.62 86 ASP A N 1
ATOM 699 C CA . ASP A 1 86 ? 23.689 -4.824 -9.973 1.00 91.62 86 ASP A CA 1
ATOM 700 C C . ASP A 1 86 ? 22.159 -4.771 -10.047 1.00 91.62 86 ASP A C 1
ATOM 702 O O . ASP A 1 86 ? 21.597 -4.161 -10.954 1.00 91.62 86 ASP A O 1
ATOM 706 N N . ILE A 1 87 ? 21.474 -5.392 -9.086 1.00 91.06 87 ILE A N 1
ATOM 707 C CA . ILE A 1 87 ? 20.008 -5.464 -9.061 1.00 91.06 87 ILE A CA 1
ATOM 708 C C . ILE A 1 87 ? 19.333 -4.102 -8.895 1.00 91.06 87 ILE A C 1
ATOM 710 O O . ILE A 1 87 ? 18.195 -3.922 -9.331 1.00 91.06 87 ILE A O 1
ATOM 714 N N . ASN A 1 88 ? 20.046 -3.118 -8.341 1.00 92.25 88 ASN A N 1
ATOM 715 C CA . ASN A 1 88 ? 19.540 -1.758 -8.199 1.00 92.25 88 ASN A CA 1
ATOM 716 C C . ASN A 1 88 ? 19.361 -1.052 -9.556 1.00 92.25 88 ASN A C 1
ATOM 718 O O . ASN A 1 88 ? 18.749 0.017 -9.605 1.00 92.25 88 ASN A O 1
ATOM 722 N N . MET A 1 89 ? 19.800 -1.666 -10.667 1.00 92.25 89 MET A N 1
ATOM 723 C CA . MET A 1 89 ? 19.457 -1.212 -12.017 1.00 92.25 89 MET A CA 1
ATOM 724 C C . MET A 1 89 ? 17.951 -1.281 -12.305 1.00 92.25 89 MET A C 1
ATOM 726 O O . MET A 1 89 ? 17.490 -0.591 -13.207 1.00 92.25 89 MET A O 1
ATOM 730 N N . ILE A 1 90 ? 17.167 -2.043 -11.533 1.00 90.62 90 ILE A N 1
ATOM 731 C CA . ILE A 1 90 ? 15.696 -2.016 -11.569 1.00 90.62 90 ILE A CA 1
ATOM 732 C C . ILE A 1 90 ? 15.208 -0.828 -10.720 1.00 90.62 90 ILE A C 1
ATOM 734 O O . ILE A 1 90 ? 14.668 -0.977 -9.623 1.00 90.62 90 ILE A O 1
ATOM 738 N N . THR A 1 91 ? 15.487 0.383 -11.196 1.00 90.81 91 THR A N 1
ATOM 739 C CA . THR A 1 91 ? 15.060 1.641 -10.572 1.00 90.81 91 THR A CA 1
ATOM 740 C C . THR A 1 91 ? 14.743 2.657 -11.672 1.00 90.81 91 THR A C 1
ATOM 742 O O . THR A 1 91 ? 15.542 2.772 -12.607 1.00 90.81 91 THR A O 1
ATOM 745 N N . PRO A 1 92 ? 13.619 3.397 -11.579 1.00 90.69 92 PRO A N 1
ATOM 746 C CA . PRO A 1 92 ? 13.299 4.493 -12.489 1.00 90.69 92 PRO A CA 1
ATOM 747 C C . PRO A 1 92 ? 14.492 5.416 -12.753 1.00 90.69 92 PRO A C 1
ATOM 749 O O . PRO A 1 92 ? 15.163 5.867 -11.828 1.00 90.69 92 PRO A O 1
ATOM 752 N N . GLY A 1 93 ? 14.762 5.692 -14.029 1.00 88.81 93 GLY A N 1
ATOM 753 C CA . GLY A 1 93 ? 15.846 6.579 -14.452 1.00 88.81 93 GLY A CA 1
ATOM 754 C C . GLY A 1 93 ? 17.203 5.908 -14.671 1.00 88.81 93 GLY A C 1
ATOM 755 O O . GLY A 1 93 ? 18.097 6.569 -15.199 1.00 88.81 93 GLY A O 1
ATOM 756 N N . SER A 1 94 ? 17.376 4.627 -14.323 1.00 92.31 94 SER A N 1
ATOM 757 C CA . SER A 1 94 ? 18.586 3.886 -14.699 1.00 92.31 94 SER A CA 1
ATOM 758 C C . SER A 1 94 ? 18.619 3.621 -16.212 1.00 92.31 94 SER A C 1
ATOM 760 O O . SER A 1 94 ? 17.580 3.458 -16.855 1.00 92.31 94 SER A O 1
ATOM 762 N N . GLU A 1 95 ? 19.817 3.518 -16.790 1.00 93.44 95 GLU A N 1
ATOM 763 C CA . GLU A 1 95 ? 19.985 3.236 -18.223 1.00 93.44 95 GLU A CA 1
ATOM 764 C C . GLU A 1 95 ? 19.310 1.919 -18.639 1.00 93.44 95 GLU A C 1
ATOM 766 O O . GLU A 1 95 ? 18.551 1.881 -19.606 1.00 93.44 95 GLU A O 1
ATOM 771 N N . PHE A 1 96 ? 19.529 0.848 -17.866 1.00 93.12 96 PHE A N 1
ATOM 772 C CA . PHE A 1 96 ? 18.917 -0.453 -18.137 1.00 93.12 96 PHE A CA 1
ATOM 773 C C . PHE A 1 96 ? 17.390 -0.387 -18.104 1.00 93.12 96 PHE A C 1
ATOM 775 O O . PHE A 1 96 ? 16.741 -0.990 -18.954 1.00 93.12 96 PHE A O 1
ATOM 782 N N . PHE A 1 97 ? 16.808 0.313 -17.128 1.00 92.56 97 PHE A N 1
ATOM 783 C CA . PHE A 1 97 ? 15.357 0.326 -16.980 1.00 92.56 97 PHE A CA 1
ATOM 784 C C . PHE A 1 97 ? 14.684 1.189 -18.050 1.00 92.56 97 PHE A C 1
ATOM 786 O O . PHE A 1 97 ? 13.623 0.826 -18.547 1.00 92.56 97 PHE A O 1
ATOM 793 N N . ASN A 1 98 ? 15.353 2.249 -18.509 1.00 94.00 98 ASN A N 1
ATOM 794 C CA . ASN A 1 98 ? 14.911 3.010 -19.676 1.00 94.00 98 ASN A CA 1
ATOM 795 C C . ASN A 1 98 ? 14.927 2.146 -20.952 1.00 94.00 98 ASN A C 1
ATOM 797 O O . ASN A 1 98 ? 13.955 2.146 -21.704 1.00 94.00 98 ASN A O 1
ATOM 801 N N . GLU A 1 99 ? 15.992 1.366 -21.181 1.00 95.00 99 GLU A N 1
ATOM 802 C CA . GLU A 1 99 ? 16.061 0.415 -22.305 1.00 95.00 99 GLU A CA 1
ATOM 803 C C . GLU A 1 99 ? 14.970 -0.665 -22.198 1.00 95.00 99 GLU A C 1
ATOM 805 O O . GLU A 1 99 ? 14.341 -1.036 -23.191 1.00 95.00 99 GLU A O 1
ATOM 810 N N . PHE A 1 100 ? 14.719 -1.155 -20.982 1.00 94.44 100 PHE A N 1
ATOM 811 C CA . PHE A 1 100 ? 13.661 -2.119 -20.701 1.00 94.44 100 PHE A CA 1
ATOM 812 C C . PHE A 1 100 ? 12.273 -1.556 -21.040 1.00 94.44 100 PHE A C 1
ATOM 814 O O . PHE A 1 100 ? 11.497 -2.242 -21.705 1.00 94.44 100 PHE A O 1
ATOM 821 N N . ASN A 1 101 ? 11.979 -0.310 -20.648 1.00 94.38 101 ASN A N 1
ATOM 822 C CA . ASN A 1 101 ? 10.713 0.358 -20.963 1.00 94.38 101 ASN A CA 1
ATOM 823 C C . ASN A 1 101 ? 10.498 0.462 -22.477 1.00 94.38 101 ASN A C 1
ATOM 825 O O . ASN A 1 101 ? 9.427 0.109 -22.964 1.00 94.38 101 ASN A O 1
ATOM 829 N N . LEU A 1 102 ? 11.524 0.871 -23.234 1.00 95.75 102 LEU A N 1
ATOM 830 C CA . LEU A 1 102 ? 11.449 0.956 -24.698 1.00 95.75 102 LEU A CA 1
ATOM 831 C C . LEU A 1 102 ? 11.092 -0.396 -25.325 1.00 95.75 102 LEU A C 1
ATOM 833 O O . LEU A 1 102 ? 10.134 -0.492 -26.091 1.00 95.75 102 LEU A O 1
ATOM 837 N N . LYS A 1 103 ? 11.804 -1.459 -24.935 1.00 95.88 103 LYS A N 1
ATOM 838 C CA . LYS A 1 103 ? 11.530 -2.821 -25.417 1.00 95.88 103 LYS A CA 1
ATOM 839 C C . LYS A 1 103 ? 10.129 -3.299 -25.042 1.00 95.88 103 LYS A C 1
ATOM 841 O O . LYS A 1 103 ? 9.496 -4.014 -25.819 1.00 95.88 103 LYS A O 1
ATOM 846 N N . LEU A 1 104 ? 9.630 -2.919 -23.865 1.00 94.62 104 LEU A N 1
ATOM 847 C CA . LEU A 1 104 ? 8.285 -3.282 -23.426 1.00 94.62 104 LEU A CA 1
ATOM 848 C C . LEU A 1 104 ? 7.202 -2.590 -24.263 1.00 94.62 104 LEU A C 1
ATOM 850 O O . LEU A 1 104 ? 6.241 -3.251 -24.652 1.00 94.62 104 LEU A O 1
ATOM 854 N N . HIS A 1 105 ? 7.376 -1.307 -24.592 1.00 95.44 105 HIS A N 1
ATOM 855 C CA . HIS A 1 105 ? 6.478 -0.580 -25.500 1.00 95.44 105 HIS A CA 1
ATOM 856 C C . HIS A 1 105 ? 6.489 -1.170 -26.915 1.00 95.44 105 HIS A C 1
ATOM 858 O O . HIS A 1 105 ? 5.430 -1.357 -27.516 1.00 95.44 105 HIS A O 1
ATOM 864 N N . GLU A 1 106 ? 7.664 -1.530 -27.440 1.00 95.38 106 GLU A N 1
ATOM 865 C CA . GLU A 1 106 ? 7.790 -2.212 -28.738 1.00 95.38 106 GLU A CA 1
ATOM 866 C C . GLU A 1 106 ? 7.062 -3.563 -28.749 1.00 95.38 106 GLU A C 1
ATOM 868 O O . GLU A 1 106 ? 6.323 -3.878 -29.689 1.00 95.38 106 GLU A O 1
ATOM 873 N N . PHE A 1 107 ? 7.231 -4.349 -27.682 1.00 94.31 107 PHE A N 1
ATOM 874 C CA . PHE A 1 107 ? 6.511 -5.603 -27.482 1.00 94.31 107 PHE A CA 1
ATOM 875 C C . PHE A 1 107 ? 4.996 -5.382 -27.436 1.00 94.31 107 PHE A C 1
ATOM 877 O O . PHE A 1 107 ? 4.271 -6.041 -28.178 1.00 94.31 107 PHE A O 1
ATOM 884 N N . ALA A 1 108 ? 4.522 -4.434 -26.624 1.00 93.06 108 ALA A N 1
ATOM 885 C CA . ALA A 1 108 ? 3.100 -4.142 -26.471 1.00 93.06 108 ALA A CA 1
ATOM 886 C C . ALA A 1 108 ? 2.455 -3.740 -27.803 1.00 93.06 108 ALA A C 1
ATOM 888 O O . ALA A 1 108 ? 1.408 -4.276 -28.169 1.00 93.06 108 ALA A O 1
ATOM 889 N N . LYS A 1 109 ? 3.117 -2.870 -28.576 1.00 92.25 109 LYS A N 1
ATOM 890 C CA . LYS A 1 109 ? 2.658 -2.471 -29.912 1.00 92.25 109 LYS A CA 1
ATOM 891 C C . LYS A 1 109 ? 2.581 -3.664 -30.865 1.00 92.25 109 LYS A C 1
ATOM 893 O O . LYS A 1 109 ? 1.576 -3.833 -31.547 1.00 92.25 109 LYS A O 1
ATOM 898 N N . THR A 1 110 ? 3.621 -4.497 -30.888 1.00 91.31 110 THR A N 1
ATOM 899 C CA . THR A 1 110 ? 3.691 -5.664 -31.778 1.00 91.31 110 THR A CA 1
ATOM 900 C C . THR A 1 110 ? 2.585 -6.673 -31.468 1.00 91.31 110 THR A C 1
ATOM 902 O O . THR A 1 110 ? 1.855 -7.076 -32.367 1.00 91.31 110 THR A O 1
ATOM 905 N N . GLU A 1 111 ? 2.420 -7.057 -30.201 1.00 89.56 111 GLU A N 1
ATOM 906 C CA . GLU A 1 111 ? 1.419 -8.055 -29.802 1.00 89.56 111 GLU A CA 1
ATOM 907 C C . GLU A 1 111 ? -0.022 -7.536 -29.906 1.00 89.56 111 GLU A C 1
ATOM 909 O O . GLU A 1 111 ? -0.925 -8.320 -30.193 1.00 89.56 111 GLU A O 1
ATOM 914 N N . SER A 1 112 ? -0.250 -6.228 -29.723 1.00 86.06 112 SER A N 1
ATOM 915 C CA . SER A 1 112 ? -1.571 -5.620 -29.953 1.00 86.06 112 SER A CA 1
ATOM 916 C C . SER A 1 112 ? -2.022 -5.845 -31.398 1.00 86.06 112 SER A C 1
ATOM 918 O O . SER A 1 112 ? -3.099 -6.387 -31.636 1.00 86.06 112 SER A O 1
ATOM 920 N N . CYS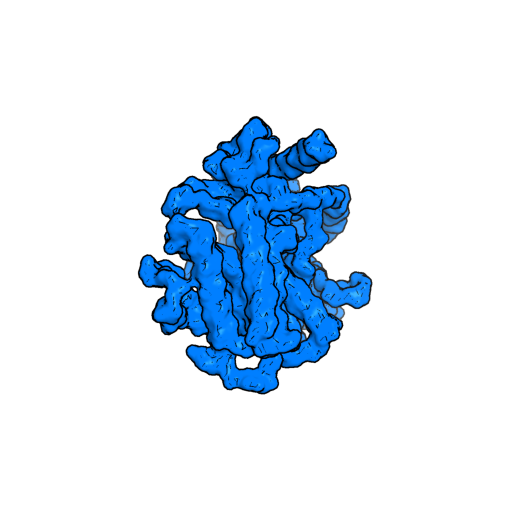 A 1 113 ? -1.143 -5.546 -32.362 1.00 81.44 113 CYS A N 1
ATOM 921 C CA . CYS A 1 113 ? -1.416 -5.731 -33.789 1.00 81.44 113 CYS A CA 1
ATOM 922 C C . CYS A 1 113 ? -1.612 -7.200 -34.198 1.00 81.44 113 CYS A C 1
ATOM 924 O O . CYS A 1 113 ? -2.283 -7.466 -35.190 1.00 81.44 113 CYS A O 1
ATOM 926 N N . LEU A 1 114 ? -1.021 -8.154 -33.470 1.00 78.81 114 LEU A N 1
ATOM 927 C CA . LEU A 1 114 ? -1.113 -9.580 -33.801 1.00 78.81 114 LEU A CA 1
ATOM 928 C C . LEU A 1 114 ? -2.442 -10.222 -33.386 1.00 78.81 114 LEU A C 1
ATOM 930 O O . LEU A 1 114 ? -2.755 -11.307 -33.877 1.00 78.81 114 LEU A O 1
ATOM 934 N N . LYS A 1 115 ? -3.206 -9.602 -32.478 1.00 74.12 115 LYS A N 1
ATOM 935 C CA . LYS A 1 115 ? -4.403 -10.226 -31.903 1.00 74.12 115 LYS A CA 1
ATOM 936 C C . LYS A 1 115 ? -5.695 -9.838 -32.624 1.00 74.12 115 LYS A C 1
ATOM 938 O O . LYS A 1 115 ? -6.409 -10.730 -33.070 1.00 74.12 115 LYS A O 1
ATOM 943 N N . ASN A 1 116 ? -6.006 -8.542 -32.698 1.00 71.19 116 ASN A N 1
ATOM 944 C CA . ASN A 1 116 ? -7.126 -7.965 -33.456 1.00 71.19 116 ASN A CA 1
ATOM 945 C C . ASN A 1 116 ? -6.981 -6.428 -33.506 1.00 71.19 116 ASN A C 1
ATOM 947 O O . ASN A 1 116 ? -6.337 -5.867 -32.623 1.00 71.19 116 ASN A O 1
ATOM 951 N N . GLU A 1 117 ? -7.617 -5.748 -34.466 1.00 71.38 117 GLU A N 1
ATOM 952 C CA . GLU A 1 117 ? -7.581 -4.277 -34.601 1.00 71.38 117 GLU A CA 1
ATOM 953 C C . GLU A 1 117 ? -8.106 -3.542 -33.352 1.00 71.38 117 GLU A C 1
ATOM 955 O O . GLU A 1 117 ? -7.587 -2.485 -32.999 1.00 71.38 117 GLU A O 1
ATOM 960 N N . ASP A 1 118 ? -9.070 -4.133 -32.638 1.00 77.62 118 ASP A N 1
ATOM 961 C CA . ASP A 1 118 ? -9.683 -3.538 -31.440 1.00 77.62 118 ASP A CA 1
ATOM 962 C C . ASP A 1 118 ? -8.964 -3.879 -30.119 1.00 77.62 118 ASP A C 1
ATOM 964 O O . ASP A 1 118 ? -9.315 -3.340 -29.066 1.00 77.62 118 ASP A O 1
ATOM 968 N N . PHE A 1 119 ? -7.975 -4.782 -30.132 1.00 84.88 119 PHE A N 1
ATOM 969 C CA . PHE A 1 119 ? -7.269 -5.203 -28.919 1.00 84.88 119 PHE A CA 1
ATOM 970 C C . PHE A 1 119 ? -6.010 -4.367 -28.689 1.00 84.88 119 PHE A C 1
ATOM 972 O O . PHE A 1 119 ? -5.139 -4.282 -29.551 1.00 84.88 119 PHE A O 1
ATOM 979 N N . ASN A 1 120 ? -5.868 -3.812 -27.484 1.00 88.81 120 ASN A N 1
ATOM 980 C CA . ASN A 1 120 ? -4.725 -2.967 -27.144 1.00 88.81 120 ASN A CA 1
ATOM 981 C C . ASN A 1 120 ? -4.013 -3.420 -25.862 1.00 88.81 120 ASN A C 1
ATOM 983 O O . ASN A 1 120 ? -4.651 -3.686 -24.842 1.00 88.81 120 ASN A O 1
ATOM 987 N N . ILE A 1 121 ? -2.683 -3.455 -25.902 1.00 91.75 121 ILE A N 1
ATOM 988 C CA . ILE A 1 121 ? -1.813 -3.569 -24.734 1.00 91.75 121 ILE A CA 1
ATOM 989 C C . ILE A 1 121 ? -1.272 -2.175 -24.415 1.00 91.75 121 ILE A C 1
ATOM 991 O O . ILE A 1 121 ? -0.427 -1.636 -25.127 1.00 91.75 121 ILE A O 1
ATOM 995 N N . VAL A 1 122 ? -1.750 -1.603 -23.316 1.00 92.94 122 VAL A N 1
ATOM 996 C CA . VAL A 1 122 ? -1.331 -0.298 -22.805 1.00 92.94 122 VAL A CA 1
ATOM 997 C C . VAL A 1 122 ? -0.269 -0.503 -21.731 1.00 92.94 122 VAL A C 1
ATOM 999 O O . VAL A 1 122 ? -0.451 -1.310 -20.821 1.00 92.94 122 VAL A O 1
ATOM 1002 N N . VAL A 1 123 ? 0.830 0.241 -21.820 1.00 94.62 123 VAL A N 1
ATOM 1003 C CA . VAL A 1 123 ? 1.934 0.194 -20.855 1.00 94.62 123 VAL A CA 1
ATOM 1004 C C . VAL A 1 123 ? 2.029 1.543 -20.151 1.00 94.62 123 VAL A C 1
ATOM 1006 O O . VAL A 1 123 ? 2.199 2.560 -20.816 1.00 94.62 123 VAL A O 1
ATOM 1009 N N . SER A 1 124 ? 1.946 1.533 -18.820 1.00 94.75 124 SER A N 1
ATOM 1010 C CA . SER A 1 124 ? 2.332 2.653 -17.957 1.00 94.75 124 SER A CA 1
ATOM 1011 C C . SER A 1 124 ? 3.682 2.318 -17.330 1.00 94.75 124 SER A C 1
ATOM 1013 O O . SER A 1 124 ? 3.780 1.493 -16.415 1.00 94.75 124 SER A O 1
ATOM 1015 N N . ASP A 1 125 ? 4.742 2.888 -17.899 1.00 93.31 125 ASP A N 1
ATOM 1016 C CA . ASP A 1 125 ? 6.122 2.501 -17.607 1.00 93.31 125 ASP A CA 1
ATOM 1017 C C . ASP A 1 125 ? 6.694 3.179 -16.350 1.00 93.31 125 ASP A C 1
ATOM 1019 O O . ASP A 1 125 ? 6.005 3.901 -15.630 1.00 93.31 125 ASP A O 1
ATOM 1023 N N . SER A 1 126 ? 7.976 2.942 -16.060 1.00 91.38 126 SER A N 1
ATOM 1024 C CA . SER A 1 126 ? 8.622 3.468 -14.855 1.00 91.38 126 SER A CA 1
ATOM 1025 C C . SER A 1 126 ? 8.908 4.976 -14.870 1.00 91.38 126 SER A C 1
ATOM 1027 O O . SER A 1 126 ? 9.380 5.509 -13.866 1.00 91.38 126 SER A O 1
ATOM 1029 N N . LEU A 1 127 ? 8.773 5.653 -16.011 1.00 89.62 127 LEU A N 1
ATOM 1030 C CA . LEU A 1 127 ? 9.018 7.093 -16.131 1.00 89.62 127 LEU A CA 1
ATOM 1031 C C . LEU A 1 127 ? 7.772 7.901 -15.773 1.00 89.62 127 LEU A C 1
ATOM 1033 O O . LEU A 1 127 ? 7.894 9.043 -15.330 1.00 89.62 127 LEU A O 1
ATOM 1037 N N . GLU A 1 128 ? 6.591 7.304 -15.920 1.00 89.50 128 GLU A N 1
ATOM 1038 C CA . GLU A 1 128 ? 5.348 7.845 -15.380 1.00 89.50 128 GLU A CA 1
ATOM 1039 C C . GLU A 1 128 ? 5.355 7.757 -13.849 1.00 89.50 128 GLU A C 1
ATOM 1041 O O . GLU A 1 128 ? 5.609 6.693 -13.286 1.00 89.50 128 GLU A O 1
ATOM 1046 N N . SER A 1 129 ? 5.063 8.858 -13.157 1.00 86.50 129 SER A N 1
ATOM 1047 C CA . SER A 1 129 ? 5.003 8.890 -11.690 1.00 86.50 129 SER A CA 1
ATOM 1048 C C . SER A 1 129 ? 3.883 8.008 -11.124 1.00 86.50 129 SER A C 1
ATOM 1050 O O . SER A 1 129 ? 2.847 7.806 -11.757 1.00 86.50 129 SER A O 1
ATOM 1052 N N . GLY A 1 130 ? 4.074 7.529 -9.895 1.00 85.81 130 GLY A N 1
ATOM 1053 C CA . GLY A 1 130 ? 3.124 6.688 -9.171 1.00 85.81 130 GLY A CA 1
ATOM 1054 C C . GLY A 1 130 ? 3.480 5.201 -9.179 1.00 85.81 130 GLY A C 1
ATOM 1055 O O . GLY A 1 130 ? 4.247 4.714 -10.012 1.00 85.81 130 GLY A O 1
ATOM 1056 N N . GLU A 1 131 ? 2.917 4.484 -8.215 1.00 88.25 131 GLU A N 1
ATOM 1057 C CA . GLU A 1 131 ? 3.068 3.033 -8.062 1.00 88.25 131 GLU A CA 1
ATOM 1058 C C . GLU A 1 131 ? 2.167 2.267 -9.032 1.00 88.25 131 GLU A C 1
ATOM 1060 O O . GLU A 1 131 ? 1.154 2.809 -9.491 1.00 88.25 131 GLU A O 1
ATOM 1065 N N . GLY A 1 132 ? 2.526 1.019 -9.348 1.00 89.19 132 GLY A N 1
ATOM 1066 C CA . GLY A 1 132 ? 1.776 0.165 -10.272 1.00 89.19 132 GLY A CA 1
ATOM 1067 C C . GLY A 1 132 ? 0.300 0.042 -9.888 1.00 89.19 132 GLY A C 1
ATOM 1068 O O . GLY A 1 132 ? -0.585 0.317 -10.704 1.00 89.19 132 GLY A O 1
ATOM 1069 N N . GLU A 1 133 ? 0.037 -0.238 -8.614 1.00 89.75 133 GLU A N 1
ATOM 1070 C CA . GLU A 1 133 ? -1.302 -0.383 -8.046 1.00 89.75 133 GLU A CA 1
ATOM 1071 C C . GLU A 1 133 ? -2.143 0.885 -8.227 1.00 89.75 133 GLU A C 1
ATOM 1073 O O . GLU A 1 133 ? -3.292 0.826 -8.668 1.00 89.75 133 GLU A O 1
ATOM 1078 N N . GLN A 1 134 ? -1.554 2.062 -8.002 1.00 89.12 134 GLN A N 1
ATOM 1079 C CA . GLN A 1 134 ? -2.248 3.335 -8.179 1.00 89.12 134 GLN A CA 1
ATOM 1080 C C . GLN A 1 134 ? -2.495 3.648 -9.649 1.00 89.12 134 GLN A C 1
ATOM 1082 O O . GLN A 1 134 ? -3.567 4.140 -10.004 1.00 89.12 134 GLN A O 1
ATOM 1087 N N . LYS A 1 135 ? -1.532 3.349 -10.527 1.00 91.19 135 LYS A N 1
ATOM 1088 C CA . LYS A 1 135 ? -1.692 3.504 -11.980 1.00 91.19 135 LYS A CA 1
ATOM 1089 C C . LYS A 1 135 ? -2.858 2.664 -12.488 1.00 91.19 135 LYS A C 1
ATOM 1091 O O . LYS A 1 135 ? -3.703 3.181 -13.221 1.00 91.19 135 LYS A O 1
ATOM 1096 N N . ILE A 1 136 ? -2.954 1.413 -12.036 1.00 91.00 136 ILE A N 1
ATOM 1097 C CA . ILE A 1 136 ? -4.068 0.506 -12.345 1.00 91.00 136 ILE A CA 1
ATOM 1098 C C . ILE A 1 136 ? -5.389 1.084 -11.855 1.00 91.00 136 ILE A C 1
ATOM 1100 O O . ILE A 1 136 ? -6.342 1.190 -12.626 1.00 91.00 136 ILE A O 1
ATOM 1104 N N . MET A 1 137 ? -5.448 1.501 -10.592 1.00 89.38 137 MET A N 1
ATOM 1105 C CA . MET A 1 137 ? -6.676 2.004 -9.980 1.00 89.38 137 MET A CA 1
ATOM 1106 C C . MET A 1 137 ? -7.151 3.307 -10.632 1.00 89.38 137 MET A C 1
ATOM 1108 O O . MET A 1 137 ? -8.347 3.481 -10.875 1.00 89.38 137 MET A O 1
ATOM 1112 N N . ASN A 1 138 ? -6.229 4.199 -10.993 1.00 88.25 138 ASN A N 1
ATOM 1113 C CA . ASN A 1 138 ? -6.532 5.431 -11.718 1.00 88.25 138 ASN A CA 1
ATOM 1114 C C . ASN A 1 138 ? -7.021 5.155 -13.139 1.00 88.25 138 ASN A C 1
ATOM 1116 O O . ASN A 1 138 ? -7.960 5.802 -13.609 1.00 88.25 138 ASN A O 1
ATOM 1120 N N . TYR A 1 139 ? -6.412 4.191 -13.827 1.00 88.62 139 TYR A N 1
ATOM 1121 C CA . TYR A 1 139 ? -6.848 3.799 -15.159 1.00 88.62 139 TYR A CA 1
ATOM 1122 C C . TYR A 1 139 ? -8.234 3.136 -15.120 1.00 88.62 139 TYR A C 1
ATOM 1124 O O . TYR A 1 139 ? -9.108 3.519 -15.893 1.00 88.62 139 TYR A O 1
ATOM 1132 N N . LEU A 1 140 ? -8.495 2.247 -14.155 1.00 86.88 140 LEU A N 1
ATOM 1133 C CA . LEU A 1 140 ? -9.817 1.652 -13.923 1.00 86.88 140 LEU A CA 1
ATOM 1134 C C . LEU A 1 140 ? -10.905 2.714 -13.716 1.00 86.88 140 LEU A C 1
ATOM 1136 O O . LEU A 1 140 ? -11.931 2.669 -14.394 1.00 86.88 140 LEU A O 1
ATOM 1140 N N . LYS A 1 141 ? -10.667 3.702 -12.845 1.00 83.81 141 LYS A N 1
ATOM 1141 C CA . LYS A 1 141 ? -11.602 4.821 -12.610 1.00 83.81 141 LYS A CA 1
ATOM 1142 C C . LYS A 1 141 ? -11.833 5.661 -13.869 1.00 83.81 141 LYS A C 1
ATOM 1144 O O . LYS A 1 141 ? -12.962 6.055 -14.153 1.00 83.81 141 LYS A O 1
ATOM 1149 N N . LYS A 1 142 ? -10.785 5.916 -14.664 1.00 84.00 142 LYS A N 1
ATOM 1150 C CA . LYS A 1 142 ? -10.914 6.630 -15.948 1.00 84.00 142 LYS A CA 1
ATOM 1151 C C . LYS A 1 142 ? -11.808 5.880 -16.930 1.00 84.00 142 LYS A C 1
ATOM 1153 O O . LYS A 1 142 ? -12.649 6.504 -17.578 1.00 84.00 142 LYS A O 1
ATOM 1158 N N . ILE A 1 143 ? -11.655 4.560 -17.041 1.00 80.31 143 ILE A N 1
ATOM 1159 C CA . ILE A 1 143 ? -12.510 3.778 -17.938 1.00 80.31 143 ILE A CA 1
ATOM 1160 C C . ILE A 1 143 ? -13.945 3.746 -17.406 1.00 80.31 143 ILE A C 1
ATOM 1162 O O . ILE A 1 143 ? -14.863 3.938 -18.187 1.00 80.31 143 ILE A O 1
ATOM 1166 N N . GLN A 1 144 ? -14.150 3.599 -16.093 1.00 75.94 144 GLN A N 1
ATOM 1167 C CA . GLN A 1 144 ? -15.486 3.622 -15.473 1.00 75.94 144 GLN A CA 1
ATOM 1168 C C . GLN A 1 144 ? -16.263 4.905 -15.769 1.00 75.94 144 GLN A C 1
ATOM 1170 O O . GLN A 1 144 ? -17.444 4.857 -16.093 1.00 75.94 144 GLN A O 1
ATOM 1175 N N . ASN A 1 145 ? -15.598 6.056 -15.672 1.00 73.94 145 ASN A N 1
ATOM 1176 C CA . ASN A 1 145 ? -16.245 7.344 -15.913 1.00 73.94 145 ASN A CA 1
ATOM 1177 C C . ASN A 1 145 ? -16.529 7.600 -17.401 1.00 73.94 145 ASN A C 1
ATOM 1179 O O . ASN A 1 145 ? -17.413 8.387 -17.727 1.00 73.94 145 ASN A O 1
ATOM 1183 N N . SER A 1 146 ? -15.760 6.984 -18.305 1.00 71.00 146 SER A N 1
ATOM 1184 C CA . SER A 1 146 ? -15.871 7.206 -19.755 1.00 71.00 146 SER A CA 1
ATOM 1185 C C . SER A 1 146 ? -16.714 6.154 -20.476 1.00 71.00 146 SER A C 1
ATOM 1187 O O . SER A 1 146 ? -17.289 6.434 -21.525 1.00 71.00 146 SER A O 1
ATOM 1189 N N . GLN A 1 147 ? -16.801 4.949 -19.925 1.00 62.53 147 GLN A N 1
ATOM 1190 C CA . GLN A 1 147 ? -17.544 3.820 -20.458 1.00 62.53 147 GLN A CA 1
ATOM 1191 C C . GLN A 1 147 ? -18.374 3.267 -19.297 1.00 62.53 147 GLN A C 1
ATOM 1193 O O . GLN A 1 147 ? -17.803 2.898 -18.277 1.00 62.53 147 GLN A O 1
ATOM 1198 N N . ASN A 1 148 ? -19.705 3.195 -19.429 1.00 55.50 148 ASN A N 1
ATOM 1199 C CA . ASN A 1 148 ? -20.577 2.499 -18.469 1.00 55.50 148 ASN A CA 1
ATOM 1200 C C . ASN A 1 148 ? -20.235 0.994 -18.474 1.00 55.50 148 ASN A C 1
ATOM 1202 O O . ASN A 1 148 ? -20.911 0.188 -19.113 1.00 55.50 148 ASN A O 1
ATOM 1206 N N . LEU A 1 149 ? -19.120 0.629 -17.839 1.00 59.47 149 LEU A N 1
ATOM 1207 C CA . LEU A 1 149 ? -18.529 -0.699 -17.903 1.00 59.47 149 LEU A CA 1
ATOM 1208 C C . LEU A 1 149 ? -19.365 -1.675 -17.076 1.00 59.47 149 LEU A C 1
ATOM 1210 O O . LEU A 1 149 ? -19.363 -1.633 -15.849 1.00 59.47 149 LEU A O 1
ATOM 1214 N N . THR A 1 150 ? -20.014 -2.605 -17.767 1.00 65.06 150 THR A N 1
ATOM 1215 C CA . THR A 1 150 ? -20.473 -3.882 -17.191 1.00 65.06 150 THR A CA 1
ATOM 1216 C C . THR A 1 150 ? -19.429 -4.993 -17.368 1.00 65.06 150 THR A C 1
ATOM 1218 O O . THR A 1 150 ? -19.626 -6.113 -16.901 1.00 65.06 150 THR A O 1
ATOM 1221 N N . ASP A 1 151 ? -18.312 -4.664 -18.024 1.00 76.00 151 ASP A N 1
ATOM 1222 C CA . ASP A 1 151 ? -17.203 -5.556 -18.344 1.00 76.00 151 ASP A CA 1
ATOM 1223 C C . ASP A 1 151 ? -16.525 -6.114 -17.088 1.00 76.00 151 ASP A C 1
ATOM 1225 O O . ASP A 1 151 ? -16.459 -5.476 -16.031 1.00 76.00 151 ASP A O 1
ATOM 1229 N N . LYS A 1 152 ? -15.955 -7.308 -17.240 1.00 82.94 152 LYS A N 1
ATOM 1230 C CA . LYS A 1 152 ? -15.189 -7.982 -16.200 1.00 82.94 152 LYS A CA 1
ATOM 1231 C C . LYS A 1 152 ? -13.768 -7.431 -16.170 1.00 82.94 152 LYS A C 1
ATOM 1233 O O . LYS A 1 152 ? -13.093 -7.377 -17.199 1.00 82.94 152 LYS A O 1
ATOM 1238 N N . SER A 1 153 ? -13.282 -7.075 -14.986 1.00 89.12 153 SER A N 1
ATOM 1239 C CA . SER A 1 153 ? -11.888 -6.669 -14.791 1.00 89.12 153 SER A CA 1
ATOM 1240 C C . SER A 1 153 ? -11.158 -7.705 -13.953 1.00 89.12 153 SER A C 1
ATOM 1242 O O . SER A 1 153 ? -11.583 -8.018 -12.844 1.00 89.12 153 SER A O 1
ATOM 1244 N N . ILE A 1 154 ? -10.033 -8.204 -14.457 1.00 91.38 154 ILE A N 1
ATOM 1245 C CA . ILE A 1 154 ? -9.136 -9.081 -13.710 1.00 91.38 154 ILE A CA 1
ATOM 1246 C C . ILE A 1 154 ? -7.843 -8.329 -13.422 1.00 91.38 154 ILE A C 1
ATOM 1248 O O . ILE A 1 154 ? -7.184 -7.831 -14.334 1.00 91.38 154 ILE A O 1
ATOM 1252 N N . ILE A 1 155 ? -7.459 -8.271 -12.152 1.00 92.75 155 ILE A N 1
ATOM 1253 C CA . ILE A 1 155 ? -6.190 -7.685 -11.724 1.00 92.75 155 ILE A CA 1
ATOM 1254 C C . ILE A 1 155 ? -5.276 -8.804 -11.239 1.00 92.75 155 ILE A C 1
ATOM 1256 O O . ILE A 1 155 ? -5.617 -9.568 -10.339 1.00 92.75 155 ILE A O 1
ATOM 1260 N N . TYR A 1 156 ? -4.094 -8.890 -11.833 1.00 91.81 156 TYR A N 1
ATOM 1261 C CA . TYR A 1 156 ? -3.023 -9.763 -11.395 1.00 91.81 156 TYR A CA 1
ATOM 1262 C C . TYR A 1 156 ? -2.103 -9.015 -10.419 1.00 91.81 156 TYR A C 1
ATOM 1264 O O . TYR A 1 156 ? -1.288 -8.182 -10.831 1.00 91.81 156 TYR A O 1
ATOM 1272 N N . SER A 1 157 ? -2.252 -9.304 -9.124 1.00 88.69 157 SER A N 1
ATOM 1273 C CA . SER A 1 157 ? -1.430 -8.731 -8.051 1.00 88.69 157 SER A CA 1
ATOM 1274 C C . SER A 1 157 ? -1.425 -9.623 -6.815 1.00 88.69 157 SER A C 1
ATOM 1276 O O . SER A 1 157 ? -2.442 -10.229 -6.478 1.00 88.69 157 SER A O 1
ATOM 1278 N N . VAL A 1 158 ? -0.294 -9.683 -6.110 1.00 84.25 158 VAL A N 1
ATOM 1279 C CA . VAL A 1 158 ? -0.191 -10.346 -4.797 1.00 84.25 158 VAL A CA 1
ATOM 1280 C C . VAL A 1 158 ? -0.255 -9.354 -3.637 1.00 84.25 158 VAL A C 1
ATOM 1282 O O . VAL A 1 158 ? -0.213 -9.774 -2.480 1.00 84.25 158 VAL A O 1
ATOM 1285 N N . ASP A 1 159 ? -0.390 -8.061 -3.906 1.00 86.00 159 ASP A N 1
ATOM 1286 C CA . ASP A 1 159 ? -0.381 -7.051 -2.857 1.00 86.00 159 ASP A CA 1
ATOM 1287 C C . ASP A 1 159 ? -1.740 -6.985 -2.148 1.00 86.00 159 ASP A C 1
ATOM 1289 O O . ASP A 1 159 ? -2.791 -7.345 -2.698 1.00 86.00 159 ASP A O 1
ATOM 1293 N N . ALA A 1 160 ? -1.709 -6.657 -0.856 1.00 87.25 160 ALA A N 1
ATOM 1294 C CA . ALA A 1 160 ? -2.913 -6.559 -0.031 1.00 87.25 160 ALA A CA 1
ATOM 1295 C C . ALA A 1 160 ? -3.640 -5.227 -0.256 1.00 87.25 160 ALA A C 1
ATOM 1297 O O . ALA A 1 160 ? -4.868 -5.182 -0.169 1.00 87.25 160 ALA A O 1
ATOM 1298 N N . ASP A 1 161 ? -2.903 -4.175 -0.616 1.00 89.12 161 ASP A N 1
ATOM 1299 C CA . ASP A 1 161 ? -3.449 -2.840 -0.863 1.00 89.12 161 ASP A CA 1
ATOM 1300 C C . ASP A 1 161 ? -4.454 -2.851 -2.017 1.00 89.12 161 ASP A C 1
ATOM 1302 O O . ASP A 1 161 ? -5.554 -2.311 -1.879 1.00 89.12 161 ASP A O 1
ATOM 1306 N N . ILE A 1 162 ? -4.179 -3.606 -3.087 1.00 91.00 162 ILE A N 1
ATOM 1307 C CA . ILE A 1 162 ? -5.137 -3.810 -4.183 1.00 91.00 162 ILE A CA 1
ATOM 1308 C C . ILE A 1 162 ? -6.447 -4.454 -3.718 1.00 91.00 162 ILE A C 1
ATOM 1310 O O . ILE A 1 162 ? -7.498 -4.131 -4.275 1.00 91.00 162 ILE A O 1
ATOM 1314 N N . ILE A 1 163 ? -6.439 -5.321 -2.696 1.00 92.12 163 ILE A N 1
ATOM 1315 C CA . ILE A 1 163 ? -7.684 -5.872 -2.136 1.00 92.12 163 ILE A CA 1
ATOM 1316 C C . ILE A 1 163 ? -8.509 -4.731 -1.540 1.00 92.12 163 ILE A C 1
ATOM 1318 O O . ILE A 1 163 ? -9.667 -4.566 -1.919 1.00 92.12 163 ILE A O 1
ATOM 1322 N N . VAL A 1 164 ? -7.905 -3.923 -0.660 1.00 91.88 164 VAL A N 1
ATOM 1323 C CA . VAL A 1 164 ? -8.570 -2.793 0.011 1.00 91.88 164 VAL A CA 1
ATOM 1324 C C . VAL A 1 164 ? -9.086 -1.784 -1.012 1.00 91.88 164 VAL A C 1
ATOM 1326 O O . VAL A 1 164 ? -10.252 -1.399 -0.980 1.00 91.88 164 VAL A O 1
ATOM 1329 N N . MET A 1 165 ? -8.253 -1.415 -1.980 1.00 91.12 165 MET A N 1
ATOM 1330 C CA . MET A 1 165 ? -8.614 -0.489 -3.047 1.00 91.12 165 MET A CA 1
ATOM 1331 C C . MET A 1 165 ? -9.760 -1.026 -3.922 1.00 91.12 165 MET A C 1
ATOM 1333 O O . MET A 1 165 ? -10.679 -0.282 -4.274 1.00 91.12 165 MET A O 1
ATOM 1337 N N . SER A 1 166 ? -9.769 -2.329 -4.225 1.00 91.62 166 SER A N 1
ATOM 1338 C CA . SER A 1 166 ? -10.824 -2.968 -5.027 1.00 91.62 166 SER A CA 1
ATOM 1339 C C . SER A 1 166 ? -12.176 -3.047 -4.308 1.00 91.62 166 SER A C 1
ATOM 1341 O O . SER A 1 166 ? -13.213 -3.114 -4.972 1.00 91.62 166 SER A O 1
ATOM 1343 N N . LEU A 1 167 ? -12.205 -3.014 -2.968 1.00 90.62 167 LEU A N 1
ATOM 1344 C CA . LEU A 1 167 ? -13.456 -3.004 -2.194 1.00 90.62 167 LEU A CA 1
ATOM 1345 C C . LEU A 1 167 ? -14.277 -1.725 -2.412 1.00 90.62 167 LEU A C 1
ATOM 1347 O O . LEU A 1 167 ? -15.498 -1.772 -2.285 1.00 90.62 167 LEU A O 1
ATOM 1351 N N . ILE A 1 168 ? -13.629 -0.612 -2.765 1.00 84.50 168 ILE A N 1
ATOM 1352 C CA . ILE A 1 168 ? -14.279 0.693 -2.979 1.00 84.50 168 ILE A CA 1
ATOM 1353 C C . ILE A 1 168 ? -14.813 0.826 -4.415 1.00 84.50 168 ILE A C 1
ATOM 1355 O O . ILE A 1 168 ? -15.736 1.596 -4.673 1.00 84.50 168 ILE A O 1
ATOM 1359 N N . LEU A 1 169 ? -14.263 0.063 -5.364 1.00 83.62 169 LEU A N 1
ATOM 1360 C CA . LEU A 1 169 ? -14.703 0.098 -6.758 1.00 83.62 169 LEU A CA 1
ATOM 1361 C C . LEU A 1 169 ? -16.126 -0.446 -6.906 1.00 83.62 169 LEU A C 1
ATOM 1363 O O . LEU A 1 169 ? -16.470 -1.466 -6.318 1.00 83.62 169 LEU A O 1
ATOM 1367 N N . SER A 1 170 ? -16.933 0.162 -7.769 1.00 76.75 170 SER A N 1
ATOM 1368 C CA . SER A 1 170 ? -18.280 -0.325 -8.105 1.00 76.75 170 SER A CA 1
ATOM 1369 C C . SER A 1 170 ? -18.282 -1.516 -9.079 1.00 76.75 170 SER A C 1
ATOM 1371 O O . SER A 1 170 ? -19.273 -2.239 -9.155 1.00 76.75 170 SER A O 1
ATOM 1373 N N . ASN A 1 171 ? -17.181 -1.757 -9.798 1.00 73.12 171 ASN A N 1
ATOM 1374 C CA . ASN A 1 171 ? -17.098 -2.764 -10.863 1.00 73.12 171 ASN A CA 1
ATOM 1375 C C . ASN A 1 171 ? -16.981 -4.215 -10.373 1.00 73.12 171 ASN A C 1
ATOM 1377 O O . ASN A 1 171 ? -16.547 -4.497 -9.252 1.00 73.12 171 ASN A O 1
ATOM 1381 N N . ASN A 1 172 ? -17.267 -5.145 -11.292 1.00 80.69 172 ASN A N 1
ATOM 1382 C CA . ASN A 1 172 ? -16.948 -6.561 -11.150 1.00 80.69 172 ASN A CA 1
ATOM 1383 C C . ASN A 1 172 ? -15.444 -6.804 -11.342 1.00 80.69 172 ASN A C 1
ATOM 1385 O O . ASN A 1 172 ? -14.971 -7.071 -12.449 1.00 80.69 172 ASN A O 1
ATOM 1389 N N . VAL A 1 173 ? -14.703 -6.652 -10.245 1.00 88.31 173 VAL A N 1
ATOM 1390 C CA . VAL A 1 173 ? -13.265 -6.908 -10.176 1.00 88.31 173 VAL A CA 1
ATOM 1391 C C . VAL A 1 173 ? -13.015 -8.284 -9.574 1.00 88.31 173 VAL A C 1
ATOM 1393 O O . VAL A 1 173 ? -13.587 -8.655 -8.548 1.00 88.31 173 VAL A O 1
ATOM 1396 N N . GLU A 1 174 ? -12.107 -9.029 -10.181 1.00 92.19 174 GLU A N 1
ATOM 1397 C CA . GLU A 1 174 ? -11.538 -10.236 -9.600 1.00 92.19 174 GLU A CA 1
ATOM 1398 C C . GLU A 1 174 ? -10.025 -10.104 -9.533 1.00 92.19 174 GLU A C 1
ATOM 1400 O O . GLU A 1 174 ? -9.393 -9.540 -10.428 1.00 92.19 174 GLU A O 1
ATOM 1405 N N . LEU A 1 175 ? -9.436 -10.630 -8.465 1.00 92.44 175 LEU A N 1
ATOM 1406 C CA . LEU A 1 175 ? -7.990 -10.655 -8.314 1.00 92.44 175 LEU A CA 1
ATOM 1407 C C . LEU A 1 175 ? -7.473 -12.052 -8.601 1.00 92.44 175 LEU A C 1
ATOM 1409 O O . LEU A 1 175 ? -7.997 -13.031 -8.072 1.00 92.44 175 LEU A O 1
ATOM 1413 N N . ILE A 1 176 ? -6.415 -12.136 -9.394 1.00 91.19 176 ILE A N 1
ATOM 1414 C CA . ILE A 1 176 ? -5.671 -13.371 -9.606 1.00 91.19 176 ILE A CA 1
ATOM 1415 C C . ILE A 1 176 ? -4.328 -13.243 -8.916 1.00 91.19 176 ILE A C 1
ATOM 1417 O O . ILE A 1 176 ? -3.599 -12.270 -9.107 1.00 91.19 176 ILE A O 1
ATOM 1421 N N . ARG A 1 177 ? -4.016 -14.241 -8.096 1.00 87.38 177 ARG A N 1
ATOM 1422 C CA . ARG A 1 177 ? -2.846 -14.257 -7.224 1.00 87.38 177 ARG A CA 1
ATOM 1423 C C . ARG A 1 177 ? -2.083 -15.546 -7.463 1.00 87.38 177 ARG A C 1
ATOM 1425 O O . ARG A 1 177 ? -2.681 -16.616 -7.541 1.00 87.38 177 ARG A O 1
ATOM 1432 N N . GLU A 1 178 ? -0.766 -15.469 -7.586 1.00 81.94 178 GLU A N 1
ATOM 1433 C CA . GLU A 1 178 ? 0.055 -16.677 -7.607 1.00 81.94 178 GLU A CA 1
ATOM 1434 C C . GLU A 1 178 ? 0.040 -17.318 -6.210 1.00 81.94 178 GLU A C 1
ATOM 1436 O O . GLU A 1 178 ? 0.238 -16.641 -5.198 1.00 81.94 178 GLU A O 1
ATOM 1441 N N . ARG A 1 179 ? -0.221 -18.627 -6.138 1.00 76.31 179 ARG A N 1
ATOM 1442 C CA . ARG A 1 179 ? -0.371 -19.374 -4.886 1.00 76.31 179 ARG A CA 1
ATOM 1443 C C . ARG A 1 179 ? 0.993 -19.619 -4.246 1.00 76.31 179 ARG A C 1
ATOM 1445 O O . ARG A 1 179 ? 1.518 -20.716 -4.359 1.00 76.31 179 ARG A O 1
ATOM 1452 N N . ASN A 1 180 ? 1.587 -18.581 -3.648 1.00 59.59 180 ASN A N 1
ATOM 1453 C CA . ASN A 1 180 ? 2.827 -18.569 -2.855 1.00 59.59 180 ASN A CA 1
ATOM 1454 C C . ASN A 1 180 ? 3.804 -19.744 -3.097 1.00 59.59 180 ASN A C 1
ATOM 1456 O O . ASN A 1 180 ? 4.321 -20.351 -2.161 1.00 59.59 180 ASN A O 1
ATOM 1460 N N . HIS A 1 181 ? 4.148 -20.018 -4.356 1.00 52.09 181 HIS A N 1
ATOM 1461 C CA . HIS A 1 181 ? 5.310 -20.824 -4.722 1.00 52.09 181 HIS A CA 1
ATOM 1462 C C . HIS A 1 181 ? 6.512 -19.903 -4.946 1.00 52.09 181 HIS A C 1
ATOM 1464 O O . HIS A 1 181 ? 7.337 -20.110 -5.839 1.00 52.09 181 HIS A O 1
ATOM 1470 N N . PHE A 1 182 ? 6.642 -18.888 -4.084 1.00 49.00 182 PHE A N 1
ATOM 1471 C CA . PHE A 1 182 ? 7.880 -18.147 -3.943 1.00 49.00 182 PHE A CA 1
ATOM 1472 C C . PHE A 1 182 ? 9.002 -19.158 -3.678 1.00 49.00 182 PHE A C 1
ATOM 1474 O O . PHE A 1 182 ? 9.035 -19.839 -2.657 1.00 49.00 182 PHE A O 1
ATOM 1481 N N . HIS A 1 183 ? 9.929 -19.236 -4.633 1.00 51.66 183 HIS A N 1
ATOM 1482 C CA . HIS A 1 183 ? 11.193 -19.970 -4.549 1.00 51.66 183 HIS A CA 1
ATOM 1483 C C . HIS A 1 183 ? 11.167 -21.477 -4.832 1.00 51.66 183 HIS A C 1
ATOM 1485 O O . HIS A 1 183 ? 11.924 -22.230 -4.215 1.00 51.66 183 HIS A O 1
ATOM 1491 N N . GLN A 1 184 ? 10.482 -21.931 -5.886 1.00 54.81 184 GLN A N 1
ATOM 1492 C CA . GLN A 1 184 ? 11.050 -23.089 -6.583 1.00 54.81 184 GLN A CA 1
ATOM 1493 C C . GLN A 1 184 ? 12.403 -22.665 -7.180 1.00 54.81 184 GLN A C 1
ATOM 1495 O O . GLN A 1 184 ? 12.472 -21.889 -8.141 1.00 54.81 184 GLN A O 1
ATOM 1500 N N . LYS A 1 185 ? 13.501 -23.152 -6.579 1.00 55.16 185 LYS A N 1
ATOM 1501 C CA . LYS A 1 185 ? 14.888 -22.905 -7.026 1.00 55.16 185 LYS A CA 1
ATOM 1502 C C . LYS A 1 185 ? 15.114 -23.276 -8.503 1.00 55.16 185 LYS A C 1
ATOM 1504 O O . LYS A 1 185 ? 16.083 -22.811 -9.087 1.00 55.16 185 LYS A O 1
ATOM 1509 N N . HIS A 1 186 ? 14.208 -24.056 -9.098 1.00 58.31 186 HIS A N 1
ATOM 1510 C CA . HIS A 1 186 ? 14.307 -24.618 -10.447 1.00 58.31 186 HIS A CA 1
ATOM 1511 C C . HIS A 1 186 ? 13.270 -24.087 -11.456 1.00 58.31 186 HIS A C 1
ATOM 1513 O O . HIS A 1 186 ? 13.096 -24.699 -12.503 1.00 58.31 186 HIS A O 1
ATOM 1519 N N . PHE A 1 187 ? 12.559 -22.988 -11.172 1.00 67.50 187 PHE A N 1
ATOM 1520 C CA . PHE A 1 187 ? 11.642 -22.390 -12.154 1.00 67.50 187 PHE A CA 1
ATOM 1521 C C . PHE A 1 187 ? 12.424 -21.555 -13.177 1.00 67.50 187 PHE A C 1
ATOM 1523 O O . PHE A 1 187 ? 12.969 -20.511 -12.809 1.00 67.50 187 PHE A O 1
ATOM 1530 N N . ASN A 1 188 ? 12.477 -21.987 -14.440 1.00 66.38 188 ASN A N 1
ATOM 1531 C CA . ASN A 1 188 ? 13.306 -21.375 -15.484 1.00 66.38 188 ASN A CA 1
ATOM 1532 C C . ASN A 1 188 ? 12.527 -20.437 -16.422 1.00 66.38 188 ASN A C 1
ATOM 1534 O O . ASN A 1 188 ? 13.094 -19.975 -17.410 1.00 66.38 188 ASN A O 1
ATOM 1538 N N . TYR A 1 189 ? 11.250 -20.137 -16.130 1.00 69.88 189 TYR A N 1
ATOM 1539 C CA . TYR A 1 189 ? 10.396 -19.258 -16.955 1.00 69.88 189 TYR A CA 1
ATOM 1540 C C . TYR A 1 189 ? 10.300 -19.730 -18.424 1.00 69.88 189 TYR A C 1
ATOM 1542 O O . TYR A 1 189 ? 10.200 -18.937 -19.365 1.00 69.88 189 TYR A O 1
ATOM 1550 N N . GLN A 1 190 ? 10.343 -21.052 -18.620 1.00 68.44 190 GLN A N 1
ATOM 1551 C CA . GLN A 1 190 ? 10.124 -21.721 -19.901 1.00 68.44 190 GLN A CA 1
ATOM 1552 C C . GLN A 1 190 ? 8.686 -22.247 -19.995 1.00 68.44 190 GLN A C 1
ATOM 1554 O O . GLN A 1 190 ? 8.026 -22.454 -18.978 1.00 68.44 190 GLN A O 1
ATOM 1559 N N . ARG A 1 191 ? 8.208 -22.536 -21.218 1.00 66.19 191 ARG A N 1
ATOM 1560 C CA . ARG A 1 191 ? 6.840 -23.047 -21.469 1.00 66.19 191 ARG A CA 1
ATOM 1561 C C . ARG A 1 191 ? 6.435 -24.214 -20.558 1.00 66.19 191 ARG A C 1
ATOM 1563 O O . ARG A 1 191 ? 5.311 -24.236 -20.075 1.00 66.19 191 ARG A O 1
ATOM 1570 N N . GLN A 1 192 ? 7.347 -25.151 -20.312 1.00 67.25 192 GLN A N 1
ATOM 1571 C CA . GLN A 1 192 ? 7.102 -26.335 -19.479 1.00 67.25 192 GLN A CA 1
ATOM 1572 C C . GLN A 1 192 ? 6.982 -26.007 -17.982 1.00 67.25 192 GLN A C 1
ATOM 1574 O O . GLN A 1 192 ? 6.306 -26.718 -17.246 1.00 67.25 192 GLN A O 1
ATOM 1579 N N . ASP A 1 193 ? 7.613 -24.925 -17.521 1.00 71.81 193 ASP A N 1
ATOM 1580 C CA . ASP A 1 193 ? 7.550 -24.516 -16.120 1.00 71.81 193 ASP A CA 1
ATOM 1581 C C . ASP A 1 193 ? 6.261 -23.766 -15.803 1.00 71.81 193 ASP A C 1
ATOM 1583 O O . ASP A 1 193 ? 5.707 -23.959 -14.726 1.00 71.81 193 ASP A O 1
ATOM 1587 N N . PHE A 1 194 ? 5.726 -22.986 -16.747 1.00 75.19 194 PHE A N 1
ATOM 1588 C CA . PHE A 1 194 ? 4.463 -22.268 -16.551 1.00 75.19 194 PHE A CA 1
ATOM 1589 C C . PHE A 1 194 ? 3.283 -23.193 -16.218 1.00 75.19 194 PHE A C 1
ATOM 1591 O O . PHE A 1 194 ? 2.391 -22.796 -15.478 1.00 75.19 194 PHE A O 1
ATOM 1598 N N . GLN A 1 195 ? 3.310 -24.454 -16.664 1.00 71.44 195 GLN A N 1
ATOM 1599 C CA . GLN A 1 195 ? 2.303 -25.462 -16.300 1.00 71.44 195 GLN A CA 1
ATOM 1600 C C . GLN A 1 195 ? 2.294 -25.810 -14.801 1.00 71.44 195 GLN A C 1
ATOM 1602 O O . GLN A 1 195 ? 1.308 -26.344 -14.301 1.00 71.44 195 GLN A O 1
ATOM 1607 N N . LYS A 1 196 ? 3.384 -25.523 -14.078 1.00 74.31 196 LYS A N 1
ATOM 1608 C CA . LYS A 1 196 ? 3.504 -25.749 -12.630 1.00 74.31 196 LYS A CA 1
ATOM 1609 C C . LYS A 1 196 ? 2.962 -24.581 -11.808 1.00 74.31 196 LYS A C 1
ATOM 1611 O O . LYS A 1 196 ? 2.814 -24.732 -10.596 1.00 74.31 196 LYS A O 1
ATOM 1616 N N . LEU A 1 197 ? 2.717 -23.421 -12.426 1.00 77.19 197 LEU A N 1
ATOM 1617 C CA . LEU A 1 197 ? 2.179 -22.268 -11.715 1.00 77.19 197 LEU A CA 1
ATOM 1618 C C . LEU A 1 197 ? 0.738 -22.545 -11.298 1.00 77.19 197 LEU A C 1
ATOM 1620 O O . LEU A 1 197 ? -0.095 -22.982 -12.093 1.00 77.19 197 LEU A O 1
ATOM 1624 N N . GLN A 1 198 ? 0.455 -22.276 -10.029 1.00 81.44 198 GLN A N 1
ATOM 1625 C CA . GLN A 1 198 ? -0.887 -22.343 -9.478 1.00 81.44 198 GLN A CA 1
ATOM 1626 C C . GLN A 1 198 ? -1.356 -20.932 -9.169 1.00 81.44 198 GLN A C 1
ATOM 1628 O O . GLN A 1 198 ? -0.648 -20.160 -8.522 1.00 81.44 198 GLN A O 1
ATOM 1633 N N . PHE A 1 199 ? -2.565 -20.625 -9.616 1.00 85.31 199 PHE A N 1
ATOM 1634 C CA . PHE A 1 199 ? -3.203 -19.340 -9.396 1.00 85.31 199 PHE A CA 1
ATOM 1635 C C . PHE A 1 199 ? -4.454 -19.521 -8.541 1.00 85.31 199 PHE A C 1
ATOM 1637 O O . PHE A 1 199 ? -5.180 -20.508 -8.680 1.00 85.31 199 PHE A O 1
ATOM 1644 N N . GLU A 1 200 ? -4.694 -18.556 -7.664 1.00 89.50 200 GLU A N 1
ATOM 1645 C CA . GLU A 1 200 ? -5.923 -18.402 -6.900 1.00 89.50 200 GLU A CA 1
ATOM 1646 C C . GLU A 1 200 ? -6.702 -17.205 -7.436 1.00 89.50 200 GLU A C 1
ATOM 1648 O O . GLU A 1 200 ? -6.128 -16.158 -7.737 1.00 89.50 200 GLU A O 1
ATOM 1653 N N . LEU A 1 201 ? -8.018 -17.373 -7.539 1.00 90.62 201 LEU A N 1
ATOM 1654 C CA . LEU A 1 201 ? -8.948 -16.316 -7.902 1.00 90.62 201 LEU A CA 1
ATOM 1655 C C . LEU A 1 201 ? -9.673 -15.838 -6.644 1.00 90.62 201 LEU A C 1
ATOM 1657 O O . LEU A 1 201 ? -10.300 -16.634 -5.945 1.00 90.62 201 LEU A O 1
ATOM 1661 N N . LEU A 1 202 ? -9.634 -14.535 -6.391 1.00 92.06 202 LEU A N 1
ATOM 1662 C CA . LEU A 1 202 ? -10.407 -13.871 -5.352 1.00 92.06 202 LEU A CA 1
ATOM 1663 C C . LEU A 1 202 ? -11.497 -13.015 -6.002 1.00 92.06 202 LEU A C 1
ATOM 1665 O O . LEU A 1 202 ? -11.215 -11.997 -6.635 1.00 92.06 202 LEU A O 1
ATOM 1669 N N . ASN A 1 203 ? -12.753 -13.419 -5.818 1.00 92.44 203 ASN A N 1
ATOM 1670 C CA . ASN A 1 203 ? -13.901 -12.647 -6.275 1.00 92.44 203 ASN A CA 1
ATOM 1671 C C . ASN A 1 203 ? -14.209 -11.518 -5.278 1.00 92.44 203 ASN A C 1
ATOM 1673 O O . ASN A 1 203 ? -14.685 -11.765 -4.166 1.00 92.44 203 ASN A O 1
ATOM 1677 N N . ILE A 1 204 ? -13.947 -10.270 -5.678 1.00 92.94 204 ILE A N 1
ATOM 1678 C CA . ILE A 1 204 ? -14.106 -9.110 -4.792 1.00 92.94 204 ILE A CA 1
ATOM 1679 C C . ILE A 1 204 ? -15.577 -8.849 -4.468 1.00 92.94 204 ILE A C 1
ATOM 1681 O O . ILE A 1 204 ? -15.891 -8.445 -3.353 1.00 92.94 204 ILE A O 1
ATOM 1685 N N . ASN A 1 205 ? -16.503 -9.130 -5.384 1.00 90.44 205 ASN A N 1
ATOM 1686 C CA . ASN A 1 205 ? -17.931 -8.965 -5.117 1.00 90.44 205 ASN A CA 1
ATOM 1687 C C . ASN A 1 205 ? -18.434 -9.933 -4.042 1.00 90.44 205 ASN A C 1
ATOM 1689 O O . ASN A 1 205 ? -19.172 -9.529 -3.142 1.00 90.44 205 ASN A O 1
ATOM 1693 N N . GLN A 1 206 ? -17.983 -11.186 -4.075 1.00 92.12 206 GLN A N 1
ATOM 1694 C CA . GLN A 1 206 ? -18.284 -12.144 -3.017 1.00 92.12 206 GLN A CA 1
ATOM 1695 C C . GLN A 1 206 ? -17.652 -11.724 -1.684 1.00 92.12 206 GLN A C 1
ATOM 1697 O O . GLN A 1 206 ? -18.318 -11.789 -0.649 1.00 92.12 206 GLN A O 1
ATOM 1702 N N . LEU A 1 207 ? -16.411 -11.225 -1.709 1.00 93.25 207 LEU A N 1
ATOM 1703 C CA . LEU A 1 207 ? -15.740 -10.706 -0.516 1.00 93.25 207 LEU A CA 1
ATOM 1704 C C . LEU A 1 207 ? -16.499 -9.516 0.095 1.00 93.25 207 LEU A C 1
ATOM 1706 O O . LEU A 1 207 ? -16.729 -9.497 1.301 1.00 93.25 207 LEU A O 1
ATOM 1710 N N . LYS A 1 208 ? -16.963 -8.562 -0.724 1.00 92.50 208 LYS A N 1
ATOM 1711 C CA . LYS A 1 208 ? -17.797 -7.433 -0.275 1.00 92.50 208 LYS A CA 1
ATOM 1712 C C . LYS A 1 208 ? -19.050 -7.909 0.458 1.00 92.50 208 LYS A C 1
ATOM 1714 O O . LYS A 1 208 ? -19.396 -7.362 1.504 1.00 92.50 208 LYS A O 1
ATOM 1719 N N . ILE A 1 209 ? -19.729 -8.931 -0.069 1.00 91.19 209 ILE A N 1
ATOM 1720 C CA . ILE A 1 209 ? -20.922 -9.514 0.563 1.00 91.19 209 ILE A CA 1
ATOM 1721 C C . ILE A 1 209 ? -20.556 -10.158 1.903 1.00 91.19 209 ILE A C 1
ATOM 1723 O O . ILE A 1 209 ? -21.228 -9.901 2.898 1.00 91.19 209 ILE A O 1
ATOM 1727 N N . GLN A 1 210 ? -19.485 -10.954 1.950 1.00 91.25 210 GLN A N 1
ATOM 1728 C CA . GLN A 1 210 ? -19.040 -11.629 3.174 1.00 91.25 210 GLN A CA 1
ATOM 1729 C C . GLN A 1 210 ? -18.614 -10.649 4.270 1.00 91.25 210 GLN A C 1
ATOM 1731 O O . GLN A 1 210 ? -18.943 -10.855 5.433 1.00 91.25 210 GLN A O 1
ATOM 1736 N N . LEU A 1 211 ? -17.919 -9.568 3.913 1.00 90.56 211 LEU A N 1
ATOM 1737 C CA . LEU A 1 211 ? -17.466 -8.564 4.876 1.00 90.56 211 LEU A CA 1
ATOM 1738 C C . LEU A 1 211 ? -18.615 -7.744 5.470 1.00 90.56 211 LEU A C 1
ATOM 1740 O O . LEU A 1 211 ? -18.483 -7.254 6.588 1.00 90.56 211 LEU A O 1
ATOM 1744 N N . THR A 1 212 ? -19.723 -7.599 4.738 1.00 89.81 212 THR A N 1
ATOM 1745 C CA . THR A 1 212 ? -20.837 -6.715 5.117 1.00 89.81 212 THR A CA 1
ATOM 1746 C C . THR A 1 212 ? -22.106 -7.432 5.555 1.00 89.81 212 THR A C 1
ATOM 1748 O O . THR A 1 212 ? -23.059 -6.774 5.964 1.00 89.81 212 THR A O 1
ATOM 1751 N N . CYS A 1 213 ? -22.148 -8.767 5.503 1.00 87.94 213 CYS A N 1
ATOM 1752 C CA . CYS A 1 213 ? -23.357 -9.535 5.810 1.00 87.94 213 CYS A CA 1
ATOM 1753 C C . CYS A 1 213 ? -23.860 -9.341 7.252 1.00 87.94 213 CYS A C 1
ATOM 1755 O O . CYS A 1 213 ? -25.055 -9.493 7.504 1.00 87.94 213 CYS A O 1
ATOM 1757 N N . SER A 1 214 ? -22.977 -8.970 8.182 1.00 86.38 214 SER A N 1
ATOM 1758 C CA . SER A 1 214 ? -23.308 -8.681 9.581 1.00 86.38 214 SER A CA 1
ATOM 1759 C C . SER A 1 214 ? -23.885 -7.276 9.807 1.00 86.38 214 SER A C 1
ATOM 1761 O O . SER A 1 214 ? -24.493 -7.030 10.850 1.00 86.38 214 SER A O 1
ATOM 1763 N N . PHE A 1 215 ? -23.745 -6.348 8.855 1.00 87.94 215 PHE A N 1
ATOM 1764 C CA . PHE A 1 215 ? -24.146 -4.948 9.024 1.00 87.94 215 PHE A CA 1
ATOM 1765 C C . PHE A 1 215 ? -25.566 -4.699 8.499 1.00 87.94 215 PHE A C 1
ATOM 1767 O O . PHE A 1 215 ? -25.771 -4.298 7.358 1.00 87.94 215 PHE A O 1
ATOM 1774 N N . GLN A 1 216 ? -26.573 -4.923 9.348 1.00 82.19 216 GLN A N 1
ATOM 1775 C CA . GLN A 1 216 ? -27.987 -4.804 8.951 1.00 82.19 216 GLN A CA 1
ATOM 1776 C C . GLN A 1 216 ? -28.524 -3.361 8.940 1.00 82.19 216 GLN A C 1
ATOM 1778 O O . GLN A 1 216 ? -29.452 -3.058 8.197 1.00 82.19 216 GLN A O 1
ATOM 1783 N N . LYS A 1 217 ? -27.960 -2.469 9.766 1.00 82.31 217 LYS A N 1
ATOM 1784 C CA . LYS A 1 217 ? -28.457 -1.091 9.964 1.00 82.31 217 LYS A CA 1
ATOM 1785 C C . LYS A 1 217 ? -27.864 -0.056 9.002 1.00 82.31 217 LYS A C 1
ATOM 1787 O O . LYS A 1 217 ? -28.270 1.100 9.033 1.00 82.31 217 LYS A O 1
ATOM 1792 N N . VAL A 1 218 ? -26.898 -0.446 8.173 1.00 84.31 218 VAL A N 1
ATOM 1793 C CA . VAL A 1 218 ? -26.108 0.471 7.341 1.00 84.31 218 VAL A CA 1
ATOM 1794 C C . VAL A 1 218 ? -26.100 -0.007 5.895 1.00 84.31 218 VAL A C 1
ATOM 1796 O O . VAL A 1 218 ? -26.068 -1.204 5.619 1.00 84.31 218 VAL A O 1
ATOM 1799 N N . LYS A 1 219 ? -26.124 0.938 4.948 1.00 86.50 219 LYS A N 1
ATOM 1800 C CA . LYS A 1 219 ? -25.952 0.623 3.526 1.00 86.50 219 LYS A CA 1
ATOM 1801 C C . LYS A 1 219 ? -24.594 -0.040 3.301 1.00 86.50 219 LYS A C 1
ATOM 1803 O O . LYS A 1 219 ? -23.576 0.467 3.765 1.00 86.50 219 LYS A O 1
ATOM 1808 N N . ARG A 1 220 ? -24.581 -1.123 2.521 1.00 86.56 220 ARG A N 1
ATOM 1809 C CA . ARG A 1 220 ? -23.375 -1.908 2.212 1.00 86.56 220 ARG A CA 1
ATOM 1810 C C . ARG A 1 220 ? -22.190 -1.038 1.792 1.00 86.56 220 ARG A C 1
ATOM 1812 O O . ARG A 1 220 ? -21.108 -1.204 2.337 1.00 86.56 220 ARG A O 1
ATOM 1819 N N . ASP A 1 221 ? -22.408 -0.104 0.872 1.00 85.19 221 ASP A N 1
ATOM 1820 C CA . ASP A 1 221 ? -21.332 0.727 0.322 1.00 85.19 221 ASP A CA 1
ATOM 1821 C C . ASP A 1 221 ? -20.699 1.637 1.383 1.00 85.19 221 ASP A C 1
ATOM 1823 O O . ASP A 1 221 ? -19.484 1.814 1.392 1.00 85.19 221 ASP A O 1
ATOM 1827 N N . ASN A 1 222 ? -21.491 2.149 2.330 1.00 86.94 222 ASN A N 1
ATOM 1828 C CA . ASN A 1 222 ? -20.971 2.944 3.446 1.00 86.94 222 ASN A CA 1
ATOM 1829 C C . ASN A 1 222 ? -20.158 2.070 4.405 1.00 86.94 222 ASN A C 1
ATOM 1831 O O . ASN A 1 222 ? -19.056 2.445 4.793 1.00 86.94 222 ASN A O 1
ATOM 1835 N N . ALA A 1 223 ? -20.653 0.870 4.722 1.00 89.75 223 ALA A N 1
ATOM 1836 C CA . ALA A 1 223 ? -19.919 -0.063 5.570 1.00 89.75 223 ALA A CA 1
ATOM 1837 C C . ALA A 1 223 ? -18.597 -0.530 4.935 1.00 89.75 223 ALA A C 1
ATOM 1839 O O . ALA A 1 223 ? -17.607 -0.718 5.638 1.00 89.75 223 ALA A O 1
ATOM 1840 N N . LEU A 1 224 ? -18.552 -0.686 3.605 1.00 90.62 224 LEU A N 1
ATOM 1841 C CA . LEU A 1 224 ? -17.313 -0.984 2.881 1.00 90.62 224 LEU A CA 1
ATOM 1842 C C . LEU A 1 224 ? -16.305 0.163 2.982 1.00 90.62 224 LEU A C 1
ATOM 1844 O O . LEU A 1 224 ? -15.136 -0.101 3.251 1.00 90.62 224 LEU A O 1
ATOM 1848 N N . LYS A 1 225 ? -16.741 1.419 2.804 1.00 89.56 225 LYS A N 1
ATOM 1849 C CA . LYS A 1 225 ? -15.877 2.605 2.956 1.00 89.56 225 LYS A CA 1
ATOM 1850 C C . LYS A 1 225 ? -15.288 2.682 4.370 1.00 89.56 225 LYS A C 1
ATOM 1852 O O . LYS A 1 225 ? -14.077 2.847 4.517 1.00 89.56 225 LYS A O 1
ATOM 1857 N N . ASP A 1 226 ? -16.123 2.478 5.390 1.00 92.19 226 ASP A N 1
ATOM 1858 C CA . ASP A 1 226 ? -15.701 2.459 6.794 1.00 92.19 226 ASP A CA 1
ATOM 1859 C C . ASP A 1 226 ? -14.694 1.324 7.063 1.00 92.19 226 ASP A C 1
ATOM 1861 O O . ASP A 1 226 ? -13.631 1.564 7.634 1.00 92.19 226 ASP A O 1
ATOM 1865 N N . LEU A 1 227 ? -14.965 0.103 6.582 1.00 92.19 227 LEU A N 1
ATOM 1866 C CA . LEU A 1 227 ? -14.032 -1.028 6.680 1.00 92.19 227 LEU A CA 1
ATOM 1867 C C . LEU A 1 227 ? -12.689 -0.751 5.996 1.00 92.19 227 LEU A C 1
ATOM 1869 O O . LEU A 1 227 ? -11.646 -1.112 6.538 1.00 92.19 227 LEU A O 1
ATOM 1873 N N . CYS A 1 228 ? -12.696 -0.112 4.824 1.00 91.94 228 CYS A N 1
ATOM 1874 C CA . CYS A 1 228 ? -11.464 0.230 4.114 1.00 91.94 228 CYS A CA 1
ATOM 1875 C C . CYS A 1 228 ? -10.606 1.202 4.925 1.00 91.94 228 CYS A C 1
ATOM 1877 O O . CYS A 1 228 ? -9.401 0.983 5.043 1.00 91.94 228 CYS A O 1
ATOM 1879 N N . LEU A 1 229 ? -11.214 2.224 5.543 1.00 92.56 229 LEU A N 1
ATOM 1880 C CA . LEU A 1 229 ? -10.488 3.113 6.452 1.00 92.56 229 LEU A CA 1
ATOM 1881 C C . LEU A 1 229 ? -9.876 2.331 7.621 1.00 92.56 229 LEU A C 1
ATOM 1883 O O . LEU A 1 229 ? -8.729 2.580 7.987 1.00 92.56 229 LEU A O 1
ATOM 1887 N N . LEU A 1 230 ? -10.603 1.368 8.193 1.00 91.69 230 LEU A N 1
ATOM 1888 C CA . LEU A 1 230 ? -10.070 0.546 9.281 1.00 91.69 230 LEU A CA 1
ATOM 1889 C C . LEU A 1 230 ? -8.899 -0.331 8.835 1.00 91.69 230 LEU A C 1
ATOM 1891 O O . LEU A 1 230 ? -7.914 -0.416 9.563 1.00 91.69 230 LEU A O 1
ATOM 1895 N N . PHE A 1 231 ? -8.959 -0.939 7.648 1.00 90.44 231 PHE A N 1
ATOM 1896 C CA . PHE A 1 231 ? -7.823 -1.686 7.102 1.00 90.44 231 PHE A CA 1
ATOM 1897 C C . PHE A 1 231 ? -6.601 -0.787 6.892 1.00 90.44 231 PHE A C 1
ATOM 1899 O O . PHE A 1 231 ? -5.505 -1.179 7.283 1.00 90.44 231 PHE A O 1
ATOM 1906 N N . ILE A 1 232 ? -6.799 0.441 6.401 1.00 90.94 232 ILE A N 1
ATOM 1907 C CA . ILE A 1 232 ? -5.728 1.440 6.279 1.00 90.94 232 ILE A CA 1
ATOM 1908 C C . ILE A 1 232 ? -5.136 1.783 7.653 1.00 90.94 232 ILE A C 1
ATOM 1910 O O . ILE A 1 232 ? -3.918 1.802 7.801 1.00 90.94 232 ILE A O 1
ATOM 1914 N N . ILE A 1 233 ? -5.966 2.021 8.676 1.00 88.75 233 ILE A N 1
ATOM 1915 C CA . ILE A 1 233 ? -5.499 2.320 10.044 1.00 88.75 233 ILE A CA 1
ATOM 1916 C C . ILE A 1 233 ? -4.672 1.164 10.622 1.00 88.75 233 ILE A C 1
ATOM 1918 O O . ILE A 1 233 ? -3.703 1.406 11.338 1.00 88.75 233 ILE A O 1
ATOM 1922 N N . LEU A 1 234 ? -5.048 -0.085 10.340 1.00 83.88 234 LEU A N 1
ATOM 1923 C CA . LEU A 1 234 ? -4.347 -1.256 10.866 1.00 83.88 234 LEU A CA 1
ATOM 1924 C C . LEU A 1 234 ? -2.957 -1.447 10.263 1.00 83.88 234 LEU A C 1
ATOM 1926 O O . LEU A 1 234 ? -2.026 -1.848 10.966 1.00 83.88 234 LEU A O 1
ATOM 1930 N N . GLY A 1 235 ? -2.811 -1.203 8.969 1.00 83.31 235 GLY A N 1
ATOM 1931 C CA . GLY A 1 235 ? -1.545 -1.405 8.291 1.00 83.31 235 GLY A CA 1
ATOM 1932 C C . GLY A 1 235 ? -1.579 -0.870 6.877 1.00 83.31 235 GLY A C 1
ATOM 1933 O O . GLY A 1 235 ? -2.519 -1.106 6.128 1.00 83.31 235 GLY A O 1
ATOM 1934 N N . ASN A 1 236 ? -0.526 -0.145 6.536 1.00 87.69 236 ASN A N 1
ATOM 1935 C CA . ASN A 1 236 ? -0.263 0.378 5.210 1.00 87.69 236 ASN A CA 1
ATOM 1936 C C . ASN A 1 236 ? 1.248 0.638 5.096 1.00 87.69 236 ASN A C 1
ATOM 1938 O O . ASN A 1 236 ? 1.972 0.594 6.092 1.00 87.69 236 ASN A O 1
ATOM 1942 N N . ASP A 1 237 ? 1.732 0.925 3.894 1.00 83.94 237 ASP A N 1
ATOM 1943 C CA . ASP A 1 237 ? 3.162 1.168 3.661 1.00 83.94 237 ASP A CA 1
ATOM 1944 C C . ASP A 1 237 ? 3.688 2.504 4.223 1.00 83.94 237 ASP A C 1
ATOM 1946 O O . ASP A 1 237 ? 4.898 2.734 4.269 1.00 83.94 237 ASP A O 1
ATOM 1950 N N . PHE A 1 238 ? 2.789 3.407 4.606 1.00 84.56 238 PHE A N 1
ATOM 1951 C CA . PHE A 1 238 ? 3.079 4.813 4.853 1.00 84.56 238 PHE A CA 1
ATOM 1952 C C . PHE A 1 238 ? 3.183 5.141 6.350 1.00 84.56 238 PHE A C 1
ATOM 1954 O O . PHE A 1 238 ? 4.044 5.920 6.761 1.00 84.56 238 PHE A O 1
ATOM 1961 N N . LEU A 1 239 ? 2.323 4.544 7.173 1.00 85.94 239 LEU A N 1
ATOM 1962 C CA . LEU A 1 239 ? 2.264 4.723 8.621 1.00 85.94 239 LEU A CA 1
ATOM 1963 C C . LEU A 1 239 ? 2.625 3.414 9.333 1.00 85.94 239 LEU A C 1
ATOM 1965 O O . LEU A 1 239 ? 2.152 2.352 8.924 1.00 85.94 239 LEU A O 1
ATOM 1969 N N . PRO A 1 240 ? 3.394 3.464 10.436 1.00 83.88 240 PRO A N 1
ATOM 1970 C CA . PRO A 1 240 ? 3.572 2.303 11.294 1.00 83.88 240 PRO A CA 1
ATOM 1971 C C . PRO A 1 240 ? 2.219 1.786 11.794 1.00 83.88 240 PRO A C 1
ATOM 1973 O O . PRO A 1 240 ? 1.362 2.570 12.205 1.00 83.88 240 PRO A O 1
ATOM 1976 N N . SER A 1 241 ? 2.045 0.467 11.813 1.00 80.50 241 SER A N 1
ATOM 1977 C CA . SER A 1 241 ? 0.850 -0.144 12.390 1.00 80.50 241 SER A CA 1
ATOM 1978 C C . SER A 1 241 ? 0.726 0.206 13.877 1.00 80.50 241 SER A C 1
ATOM 1980 O O . SER A 1 241 ? 1.704 0.059 14.622 1.00 80.50 241 SER A O 1
ATOM 1982 N N . PRO A 1 242 ? -0.457 0.631 14.349 1.00 76.19 242 PRO A N 1
ATOM 1983 C CA . PRO A 1 242 ? -0.684 0.819 15.771 1.00 76.19 242 PRO A CA 1
ATOM 1984 C C . PRO A 1 242 ? -0.591 -0.529 16.492 1.00 76.19 242 PRO A C 1
ATOM 1986 O O . PRO A 1 242 ? -1.137 -1.533 16.033 1.00 76.19 242 PRO A O 1
ATOM 1989 N N . GLU A 1 243 ? 0.074 -0.558 17.651 1.00 72.94 243 GLU A N 1
ATOM 1990 C CA . GLU A 1 243 ? 0.095 -1.730 18.538 1.00 72.94 243 GLU A CA 1
ATOM 1991 C C . GLU A 1 243 ? -1.267 -1.874 19.237 1.00 72.94 243 GLU A C 1
ATOM 1993 O O . GLU A 1 243 ? -1.456 -1.564 20.414 1.00 72.94 243 GLU A O 1
ATOM 1998 N N . LEU A 1 244 ? -2.262 -2.286 18.454 1.00 63.91 244 LEU A N 1
ATOM 1999 C CA . LEU A 1 244 ? -3.628 -2.523 18.904 1.00 63.91 244 LEU A CA 1
ATOM 2000 C C . LEU A 1 244 ? -3.772 -3.892 19.562 1.00 63.91 244 LEU A C 1
ATOM 2002 O O . LEU A 1 244 ? -4.377 -3.994 20.627 1.00 63.91 244 LEU A O 1
ATOM 2006 N N . PHE A 1 245 ? -3.209 -4.934 18.947 1.00 61.47 245 PHE A N 1
ATOM 2007 C CA . PHE A 1 245 ? -3.295 -6.301 19.454 1.00 61.47 245 PHE A CA 1
ATOM 2008 C C . PHE A 1 245 ? -2.003 -7.064 19.135 1.00 61.47 245 PHE A C 1
ATOM 2010 O O . PHE A 1 245 ? -1.340 -6.787 18.133 1.00 61.47 245 PHE A O 1
ATOM 2017 N N . ASN A 1 246 ? -1.623 -8.012 19.996 1.00 53.44 246 ASN A N 1
ATOM 2018 C CA . ASN A 1 246 ? -0.422 -8.821 19.800 1.00 53.44 246 ASN A CA 1
ATOM 2019 C C . ASN A 1 246 ? -0.448 -9.535 18.437 1.00 53.44 246 ASN A C 1
ATOM 2021 O O . ASN A 1 246 ? -1.439 -10.159 18.060 1.00 53.44 246 ASN A O 1
ATOM 2025 N N . SER A 1 247 ? 0.677 -9.485 17.723 1.00 49.88 247 SER A N 1
ATOM 2026 C CA . SER A 1 247 ? 0.884 -9.935 16.335 1.00 49.88 247 SER A CA 1
ATOM 2027 C C . SER A 1 247 ? 0.595 -11.417 16.039 1.00 49.88 247 SER A C 1
ATOM 2029 O O . SER A 1 247 ? 0.800 -11.862 14.913 1.00 49.88 247 SER A O 1
ATOM 2031 N N . ASN A 1 248 ? 0.154 -12.203 17.022 1.00 50.16 248 ASN A N 1
ATOM 2032 C CA . ASN A 1 248 ? 0.138 -13.662 16.944 1.00 50.16 248 ASN A CA 1
ATOM 2033 C C . ASN A 1 248 ? -1.227 -14.283 16.596 1.00 50.16 248 ASN A C 1
ATOM 2035 O O . ASN A 1 248 ? -1.285 -15.504 16.476 1.00 50.16 248 ASN A O 1
ATOM 2039 N N . ILE A 1 249 ? -2.314 -13.514 16.424 1.00 52.03 249 ILE A N 1
ATOM 2040 C CA . ILE A 1 249 ? -3.655 -14.101 16.196 1.00 52.03 249 ILE A CA 1
ATOM 2041 C C . ILE A 1 249 ? -4.464 -13.322 15.150 1.00 52.03 249 ILE A C 1
ATOM 2043 O O . ILE A 1 249 ? -5.427 -12.644 15.481 1.00 52.03 249 ILE A O 1
ATOM 2047 N N . THR A 1 250 ? -4.089 -13.412 13.870 1.00 55.59 250 THR A N 1
ATOM 2048 C CA . THR A 1 250 ? -4.733 -12.694 12.743 1.00 55.59 250 THR A CA 1
ATOM 2049 C C . THR A 1 250 ? -6.253 -12.910 12.629 1.00 55.59 250 THR A C 1
ATOM 2051 O O . THR A 1 250 ? -6.965 -12.015 12.175 1.00 55.59 250 THR A O 1
ATOM 2054 N N . THR A 1 251 ? -6.773 -14.057 13.075 1.00 57.75 251 THR A N 1
ATOM 2055 C CA . THR A 1 251 ? -8.208 -14.396 13.029 1.00 57.75 251 THR A CA 1
ATOM 2056 C C . THR A 1 251 ? -9.062 -13.605 14.016 1.00 57.75 251 THR A C 1
ATOM 2058 O O . THR A 1 251 ? -10.216 -13.309 13.711 1.00 57.75 251 THR A O 1
ATOM 2061 N N . ASP A 1 252 ? -8.502 -13.198 15.156 1.00 67.38 252 ASP A N 1
ATOM 2062 C CA . ASP A 1 252 ? -9.248 -12.434 16.160 1.00 67.38 252 ASP A CA 1
ATOM 2063 C C . ASP A 1 252 ? -9.463 -10.982 15.703 1.00 67.38 252 ASP A C 1
ATOM 2065 O O . ASP A 1 252 ? -10.458 -10.362 16.066 1.00 67.38 252 ASP A O 1
ATOM 2069 N N . PHE A 1 253 ? -8.595 -10.446 14.838 1.00 74.69 253 PHE A N 1
ATOM 2070 C CA . PHE A 1 253 ? -8.639 -9.039 14.420 1.00 74.69 253 PHE A CA 1
ATOM 2071 C C . PHE A 1 253 ? -9.849 -8.695 13.556 1.00 74.69 253 PHE A C 1
ATOM 2073 O O . PHE A 1 253 ? -10.539 -7.717 13.838 1.00 74.69 253 PHE A O 1
ATOM 2080 N N . ILE A 1 254 ? -10.119 -9.480 12.506 1.00 79.69 254 ILE A N 1
ATOM 2081 C CA . ILE A 1 254 ? -11.278 -9.233 11.632 1.00 79.69 254 ILE A CA 1
ATOM 2082 C C . ILE A 1 254 ? -12.566 -9.353 12.443 1.00 79.69 254 ILE A C 1
ATOM 2084 O O . ILE A 1 254 ? -13.453 -8.513 12.315 1.00 79.69 254 ILE A O 1
ATOM 2088 N N . HIS A 1 255 ? -12.626 -10.337 13.344 1.00 82.94 255 HIS A N 1
ATOM 2089 C CA . HIS A 1 255 ? -13.746 -10.489 14.259 1.00 82.94 255 HIS A CA 1
ATOM 2090 C C . HIS A 1 255 ? -13.890 -9.280 15.197 1.00 82.94 255 HIS A C 1
ATOM 2092 O O . HIS A 1 255 ? -15.005 -8.792 15.385 1.00 82.94 255 HIS A O 1
ATOM 2098 N N . ILE A 1 256 ? -12.791 -8.767 15.768 1.00 85.00 256 ILE A N 1
ATOM 2099 C CA . ILE A 1 256 ? -12.812 -7.566 16.614 1.00 85.00 256 ILE A CA 1
ATOM 2100 C C . ILE A 1 256 ? -13.332 -6.368 15.822 1.00 85.00 256 ILE A C 1
ATOM 2102 O O . ILE A 1 256 ? -14.268 -5.738 16.297 1.00 85.00 256 ILE A O 1
ATOM 2106 N N . ILE A 1 257 ? -12.810 -6.102 14.618 1.00 88.00 257 ILE A N 1
ATOM 2107 C CA . ILE A 1 257 ? -13.275 -4.996 13.764 1.00 88.00 257 ILE A CA 1
ATOM 2108 C C . ILE A 1 257 ? -14.762 -5.128 13.440 1.00 88.00 257 ILE A C 1
ATOM 2110 O O . ILE A 1 257 ? -15.513 -4.162 13.550 1.00 88.00 257 ILE A O 1
ATOM 2114 N N . GLN A 1 258 ? -15.205 -6.317 13.031 1.00 87.44 258 GLN A N 1
ATOM 2115 C CA . GLN A 1 258 ? -16.609 -6.541 12.701 1.00 87.44 258 GLN A CA 1
ATOM 2116 C C . GLN A 1 258 ? -17.498 -6.336 13.930 1.00 87.44 258 GLN A C 1
ATOM 2118 O O . GLN A 1 258 ? -18.534 -5.684 13.830 1.00 87.44 258 GLN A O 1
ATOM 2123 N N . THR A 1 259 ? -17.082 -6.834 15.095 1.00 89.06 259 THR A N 1
ATOM 2124 C CA . THR A 1 259 ? -17.842 -6.692 16.343 1.00 89.06 259 THR A CA 1
ATOM 2125 C C . THR A 1 259 ? -17.882 -5.237 16.816 1.00 89.06 259 THR A C 1
ATOM 2127 O O . THR A 1 259 ? -18.954 -4.741 17.160 1.00 89.06 259 THR A O 1
ATOM 2130 N N . SER A 1 260 ? -16.749 -4.527 16.791 1.00 89.88 260 SER A N 1
ATOM 2131 C CA . SER A 1 260 ? -16.672 -3.119 17.193 1.00 89.88 260 SER A CA 1
ATOM 2132 C C . SER A 1 260 ? -17.433 -2.206 16.234 1.00 89.88 260 SER A C 1
ATOM 2134 O O . SER A 1 260 ? -18.081 -1.268 16.690 1.00 89.88 260 SER A O 1
ATOM 2136 N N . LEU A 1 261 ? -17.425 -2.486 14.924 1.00 90.81 261 LEU A N 1
ATOM 2137 C CA . LEU A 1 261 ? -18.249 -1.758 13.954 1.00 90.81 261 LEU A CA 1
ATOM 2138 C C . LEU A 1 261 ? -19.743 -2.020 14.148 1.00 90.81 261 LEU A C 1
ATOM 2140 O O . LEU A 1 261 ? -20.539 -1.090 14.046 1.00 90.81 261 LEU A O 1
ATOM 2144 N N . VAL A 1 262 ? -20.146 -3.255 14.463 1.00 90.19 262 VAL A N 1
ATOM 2145 C CA . VAL A 1 262 ? -21.546 -3.547 14.810 1.00 90.19 262 VAL A CA 1
ATOM 2146 C C . VAL A 1 262 ? -21.965 -2.771 16.063 1.00 90.19 262 VAL A C 1
ATOM 2148 O O . VAL A 1 262 ? -23.055 -2.201 16.072 1.00 90.19 262 VAL A O 1
ATOM 2151 N N . GLU A 1 263 ? -21.124 -2.703 17.104 1.00 89.69 263 GLU A N 1
ATOM 2152 C CA . GLU A 1 263 ? -21.389 -1.868 18.290 1.00 89.69 263 GLU A CA 1
ATOM 2153 C C . GLU A 1 263 ? -21.506 -0.384 17.909 1.00 89.69 263 GLU A C 1
ATOM 2155 O O . GLU A 1 263 ? -22.468 0.276 18.301 1.00 89.69 263 GLU A O 1
ATOM 2160 N N . PHE A 1 264 ? -20.593 0.117 17.074 1.00 90.31 264 PHE A N 1
ATOM 2161 C CA . PHE A 1 264 ? -20.600 1.496 16.582 1.00 90.31 264 PHE A CA 1
ATOM 2162 C C . PHE A 1 264 ? -21.896 1.844 15.837 1.00 90.31 264 PHE A C 1
ATOM 2164 O O . PHE A 1 264 ? -22.566 2.816 16.180 1.00 90.31 264 PHE A O 1
ATOM 2171 N N . TYR A 1 265 ? -22.326 1.000 14.898 1.00 88.38 265 TYR A N 1
ATOM 2172 C CA . TYR A 1 265 ? -23.588 1.187 14.177 1.00 88.38 265 TYR A CA 1
ATOM 2173 C C . TYR A 1 265 ? -24.833 0.940 15.039 1.00 88.38 265 TYR A C 1
ATOM 2175 O O . TYR A 1 265 ? -25.923 1.403 14.710 1.00 88.38 265 TYR A O 1
ATOM 2183 N N . ASN A 1 266 ? -24.732 0.210 16.149 1.00 85.44 266 ASN A N 1
ATOM 2184 C CA . ASN A 1 266 ? -25.863 0.037 17.058 1.00 85.44 266 ASN A CA 1
ATOM 2185 C C . ASN A 1 266 ? -26.106 1.252 17.948 1.00 85.44 266 ASN A C 1
ATOM 2187 O O . ASN A 1 266 ? -27.251 1.471 18.338 1.00 85.44 266 ASN A O 1
ATOM 2191 N N . ASN A 1 267 ? -25.074 2.059 18.193 1.00 79.88 267 ASN A N 1
ATOM 2192 C CA . ASN A 1 267 ? -25.176 3.313 18.934 1.00 79.88 267 ASN A CA 1
ATOM 2193 C C . ASN A 1 267 ? -25.804 4.458 18.108 1.00 79.88 267 ASN A C 1
ATOM 2195 O O . ASN A 1 267 ? -25.822 5.598 18.564 1.00 79.88 267 ASN A O 1
ATOM 2199 N N . ILE A 1 268 ? -26.343 4.172 16.912 1.00 66.56 268 ILE A N 1
ATOM 2200 C CA . ILE A 1 268 ? -27.162 5.106 16.126 1.00 66.56 268 ILE A CA 1
ATOM 2201 C C . ILE A 1 268 ? -28.430 5.453 16.915 1.00 66.56 268 ILE A C 1
ATOM 2203 O O . ILE A 1 268 ? -29.356 4.647 17.020 1.00 66.56 268 ILE A O 1
ATOM 2207 N N . THR A 1 269 ? -28.473 6.666 17.462 1.00 57.09 269 THR A N 1
ATOM 2208 C CA . THR A 1 269 ? -29.715 7.304 17.903 1.00 57.09 269 THR A CA 1
ATOM 2209 C C . THR A 1 269 ? -30.460 7.827 16.672 1.00 57.09 269 THR A C 1
ATOM 2211 O O . THR A 1 269 ? -29.848 8.213 15.679 1.00 57.09 269 THR A O 1
ATOM 2214 N N . GLU A 1 270 ? -31.795 7.860 16.712 1.00 52.97 270 GLU A N 1
ATOM 2215 C CA . GLU A 1 270 ? -32.665 8.237 15.577 1.00 52.97 270 GLU A CA 1
ATOM 2216 C C . GLU A 1 270 ? -32.456 9.672 15.035 1.00 52.97 270 GLU A C 1
ATOM 2218 O O . GLU A 1 270 ? -33.165 10.082 14.117 1.00 52.97 270 GLU A O 1
ATOM 2223 N N . LYS A 1 271 ? -31.514 10.456 15.584 1.00 44.25 271 LYS A N 1
ATOM 2224 C CA . LYS A 1 271 ? -31.336 11.879 15.267 1.00 44.25 271 LYS A CA 1
ATOM 2225 C C . LYS A 1 271 ? -30.026 12.301 14.607 1.00 44.25 271 LYS A C 1
ATOM 2227 O O . LYS A 1 271 ? -29.988 13.449 14.184 1.00 44.25 271 LYS A O 1
ATOM 2232 N N . ASP A 1 272 ? -29.024 11.443 14.415 1.00 47.78 272 ASP A N 1
ATOM 2233 C CA . ASP A 1 272 ? -27.741 11.911 13.865 1.00 47.78 272 ASP A CA 1
ATOM 2234 C C . ASP A 1 272 ? -27.263 11.138 12.630 1.00 47.78 272 ASP A C 1
ATOM 2236 O O . ASP A 1 272 ? -26.960 9.947 12.655 1.00 47.78 272 ASP A O 1
ATOM 2240 N N . THR A 1 273 ? -27.102 11.883 11.537 1.00 54.03 273 THR A N 1
ATOM 2241 C CA . THR A 1 273 ? -26.461 11.505 10.268 1.00 54.03 273 THR A CA 1
ATOM 2242 C C . THR A 1 273 ? -24.935 11.313 10.385 1.00 54.03 273 THR A C 1
ATOM 2244 O O . THR A 1 273 ? -24.240 11.319 9.373 1.00 54.03 273 THR A O 1
ATOM 2247 N N . ILE A 1 274 ? -24.396 11.184 11.606 1.00 57.38 274 ILE A N 1
ATOM 2248 C CA . ILE A 1 274 ? -22.961 11.318 11.934 1.00 57.38 274 ILE A CA 1
ATOM 2249 C C . ILE A 1 274 ? -22.270 9.953 12.154 1.00 57.38 274 ILE A C 1
ATOM 2251 O O . ILE A 1 274 ? -21.048 9.884 12.211 1.00 57.38 274 ILE A O 1
ATOM 2255 N N . ASN A 1 275 ? -22.994 8.831 12.189 1.00 70.25 275 ASN A N 1
ATOM 2256 C CA . ASN A 1 275 ? -22.408 7.521 12.532 1.00 70.25 275 ASN A CA 1
ATOM 2257 C C . ASN A 1 275 ? -21.823 6.749 11.335 1.00 70.25 275 ASN A C 1
ATOM 2259 O O . ASN A 1 275 ? -22.114 5.571 11.119 1.00 70.25 275 ASN A O 1
ATOM 2263 N N . HIS A 1 276 ? -20.962 7.422 10.578 1.00 85.75 276 HIS A N 1
ATOM 2264 C CA . HIS A 1 276 ? -20.067 6.824 9.587 1.00 85.75 276 HIS A CA 1
ATOM 2265 C C . HIS A 1 276 ? -18.642 7.291 9.850 1.00 85.75 276 HIS A C 1
ATOM 2267 O O . HIS A 1 276 ? -18.438 8.396 10.352 1.00 85.75 276 HIS A O 1
ATOM 2273 N N . LEU A 1 277 ? -17.656 6.467 9.507 1.00 89.31 277 LEU A N 1
ATOM 2274 C CA . LEU A 1 277 ? -16.253 6.872 9.586 1.00 89.31 277 LEU A CA 1
ATOM 2275 C C . LEU A 1 277 ? -15.853 7.701 8.364 1.00 89.31 277 LEU A C 1
ATOM 2277 O O . LEU A 1 277 ? -14.974 8.553 8.468 1.00 89.31 277 LEU A O 1
ATOM 2281 N N . ILE A 1 278 ? -16.513 7.469 7.229 1.00 89.12 278 ILE A N 1
ATOM 2282 C CA . ILE A 1 278 ? -16.327 8.206 5.980 1.00 89.12 278 ILE A CA 1
ATOM 2283 C C . ILE A 1 278 ? -17.604 8.956 5.595 1.00 89.12 278 ILE A C 1
ATOM 2285 O O . ILE A 1 278 ? -18.696 8.388 5.586 1.00 89.12 278 ILE A O 1
ATOM 2289 N N . LEU A 1 279 ? -17.452 10.225 5.220 1.00 84.50 279 LEU A N 1
ATOM 2290 C CA . LEU A 1 279 ? -18.518 11.063 4.674 1.00 84.50 279 LEU A CA 1
ATOM 2291 C C . LEU A 1 279 ? -18.248 11.381 3.204 1.00 84.50 279 LEU A C 1
ATOM 2293 O O . LEU A 1 279 ? -17.100 11.492 2.772 1.00 84.50 279 LEU A O 1
ATOM 2297 N N . GLU A 1 280 ? -19.324 11.534 2.439 1.00 77.50 280 GLU A N 1
ATOM 2298 C CA . GLU A 1 280 ? -19.265 12.125 1.103 1.00 77.50 280 GLU A CA 1
ATOM 2299 C C . GLU A 1 280 ? -19.083 13.635 1.241 1.00 77.50 280 GLU A C 1
ATOM 2301 O O . GLU A 1 280 ? -19.819 14.293 1.982 1.00 77.50 280 GLU A O 1
ATOM 2306 N N . SER A 1 281 ? -18.082 14.181 0.554 1.00 68.38 281 SER A N 1
ATOM 2307 C CA . SER A 1 281 ? -17.824 15.613 0.587 1.00 68.38 281 SER A CA 1
ATOM 2308 C C . SER A 1 281 ? -18.961 16.355 -0.107 1.00 68.38 281 SER A C 1
ATOM 2310 O O . SER A 1 281 ? -19.235 16.156 -1.289 1.00 68.38 281 SER A O 1
ATOM 2312 N N . SER A 1 282 ? -19.616 17.260 0.621 1.00 54.97 282 SER A N 1
ATOM 2313 C CA . SER A 1 282 ? -20.608 18.178 0.050 1.00 54.97 282 SER A CA 1
ATOM 2314 C C . SER A 1 282 ? -19.961 19.332 -0.725 1.00 54.97 282 SER A C 1
ATOM 2316 O O . SER A 1 282 ? -20.655 20.149 -1.329 1.00 54.97 282 SER A O 1
ATOM 2318 N N . ILE A 1 283 ? -18.633 19.447 -0.663 1.00 49.00 283 ILE A N 1
ATOM 2319 C CA . ILE A 1 283 ? -17.866 20.572 -1.178 1.00 49.00 283 ILE A CA 1
ATOM 2320 C C . ILE A 1 283 ? -17.284 20.128 -2.526 1.00 49.00 283 ILE A C 1
ATOM 2322 O O . ILE A 1 283 ? -16.274 19.437 -2.560 1.00 49.00 283 ILE A O 1
ATOM 2326 N N . ASN A 1 284 ? -17.937 20.543 -3.623 1.00 41.94 284 ASN A N 1
ATOM 2327 C CA . ASN A 1 284 ? -17.468 20.525 -5.030 1.00 41.94 284 ASN A CA 1
ATOM 2328 C C . ASN A 1 284 ? -18.105 19.541 -6.035 1.00 41.94 284 ASN A C 1
ATOM 2330 O O . ASN A 1 284 ? -17.485 19.301 -7.067 1.00 41.94 284 ASN A O 1
ATOM 2334 N N . ASN A 1 285 ? -19.326 19.012 -5.842 1.00 42.44 285 ASN A N 1
ATOM 2335 C CA . ASN A 1 285 ? -19.999 18.127 -6.833 1.00 42.44 285 ASN A CA 1
ATOM 2336 C C . ASN A 1 285 ? -19.129 16.949 -7.344 1.00 42.44 285 ASN A C 1
ATOM 2338 O O . ASN A 1 285 ? -19.431 16.328 -8.364 1.00 42.44 285 ASN A O 1
ATOM 2342 N N . SER A 1 286 ? -18.038 16.648 -6.647 1.00 52.50 286 SER A N 1
ATOM 2343 C CA . SER A 1 286 ? -17.114 15.562 -6.913 1.00 52.50 286 SER A CA 1
ATOM 2344 C C . SER A 1 286 ? -17.445 14.433 -5.952 1.00 52.50 286 SER A C 1
ATOM 2346 O O . SER A 1 286 ? -17.700 14.696 -4.780 1.00 52.50 286 SER A O 1
ATOM 2348 N N . ASN A 1 287 ? -17.398 13.188 -6.427 1.00 59.38 287 ASN A N 1
ATOM 2349 C CA . ASN A 1 287 ? -17.470 11.977 -5.601 1.00 59.38 287 ASN A CA 1
ATOM 2350 C C . ASN A 1 287 ? -16.209 11.842 -4.715 1.00 59.38 287 ASN A C 1
ATOM 2352 O O . ASN A 1 287 ? -15.482 10.857 -4.828 1.00 59.38 287 ASN A O 1
ATOM 2356 N N . ASP A 1 288 ? -15.900 12.859 -3.910 1.00 74.44 288 ASP A N 1
ATOM 2357 C CA . ASP A 1 288 ? -14.754 12.888 -3.006 1.00 74.44 288 ASP A CA 1
ATOM 2358 C C . ASP A 1 288 ? -15.195 12.501 -1.592 1.00 74.44 288 ASP A C 1
ATOM 2360 O O . ASP A 1 288 ? -16.334 12.746 -1.183 1.00 74.44 288 ASP A O 1
ATOM 2364 N N . TYR A 1 289 ? -14.289 11.875 -0.850 1.00 83.06 289 TYR A N 1
ATOM 2365 C CA . TYR A 1 289 ? -14.573 11.296 0.458 1.00 83.06 289 TYR A CA 1
ATOM 2366 C C . TYR A 1 289 ? -13.673 11.903 1.525 1.00 83.06 289 TYR A C 1
ATOM 2368 O O . TYR A 1 289 ? -12.485 12.147 1.301 1.00 83.06 289 TYR A O 1
ATOM 2376 N N . GLU A 1 290 ? -14.224 12.095 2.720 1.00 85.88 290 GLU A N 1
ATOM 2377 C CA . GLU A 1 290 ? -13.493 12.645 3.858 1.00 85.88 290 GLU A CA 1
ATOM 2378 C C . GLU A 1 290 ? -13.686 11.803 5.116 1.00 85.88 290 GLU A C 1
ATOM 2380 O O . GLU A 1 290 ? -14.735 11.194 5.333 1.00 85.88 290 GLU A O 1
ATOM 2385 N N . ILE A 1 291 ? -12.652 11.776 5.960 1.00 88.75 291 ILE A N 1
ATOM 2386 C CA . ILE A 1 291 ? -12.723 11.120 7.264 1.00 88.75 291 ILE A CA 1
ATOM 2387 C C . ILE A 1 291 ? -13.605 11.956 8.191 1.00 88.75 291 ILE A C 1
ATOM 2389 O O . ILE A 1 291 ? -13.305 13.115 8.487 1.00 88.75 291 ILE A O 1
ATOM 2393 N N . ASN A 1 292 ? -14.654 11.336 8.721 1.00 87.56 292 ASN A N 1
ATOM 2394 C CA . ASN A 1 292 ? -15.429 11.878 9.822 1.00 87.56 292 ASN A CA 1
ATOM 2395 C C . ASN A 1 292 ? -14.667 11.694 11.130 1.00 87.56 292 ASN A C 1
ATOM 2397 O O . ASN A 1 292 ? -14.770 10.660 11.789 1.00 87.56 292 ASN A O 1
ATOM 2401 N N . TYR A 1 293 ? -13.900 12.704 11.526 1.00 85.56 293 TYR A N 1
ATOM 2402 C CA . TYR A 1 293 ? -13.115 12.617 12.752 1.00 85.56 293 TYR A CA 1
ATOM 2403 C C . TYR A 1 293 ? -13.975 12.465 14.013 1.00 85.56 293 TYR A C 1
ATOM 2405 O O . TYR A 1 293 ? -13.531 11.800 14.941 1.00 85.56 293 TYR A O 1
ATOM 2413 N N . LEU A 1 294 ? -15.195 13.016 14.052 1.00 84.19 294 LEU A N 1
ATOM 2414 C CA . LEU A 1 294 ? -16.096 12.827 15.196 1.00 84.19 294 LEU A CA 1
ATOM 2415 C C . LEU A 1 294 ? -16.517 11.357 15.309 1.00 84.19 294 LEU A C 1
ATOM 2417 O O . LEU A 1 294 ? -16.285 10.732 16.341 1.00 84.19 294 LEU A O 1
ATOM 2421 N N . GLY A 1 295 ? -17.006 10.776 14.207 1.00 87.25 295 GLY A N 1
ATOM 2422 C CA . GLY A 1 295 ? -17.340 9.350 14.146 1.00 87.25 295 GLY A CA 1
ATOM 2423 C C . GLY A 1 295 ? -16.133 8.445 14.419 1.00 87.25 295 GLY A C 1
ATOM 2424 O O . GLY A 1 295 ? -16.256 7.426 15.094 1.00 87.25 295 GLY A O 1
AT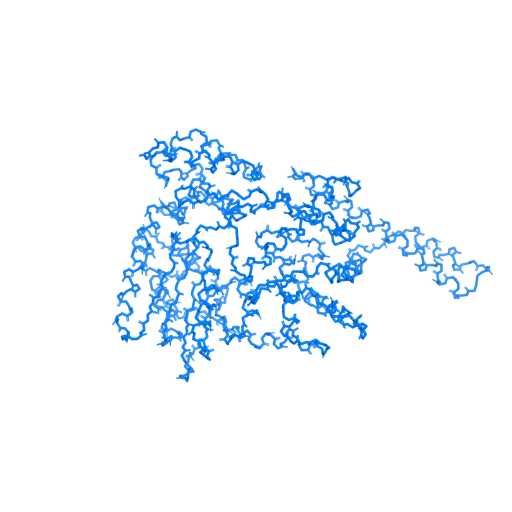OM 2425 N N . LEU A 1 296 ? -14.939 8.839 13.964 1.00 89.06 296 LEU A N 1
ATOM 2426 C CA . LEU A 1 296 ? -13.699 8.113 14.235 1.00 89.06 296 LEU A CA 1
ATOM 2427 C C . LEU A 1 296 ? -13.332 8.120 15.724 1.00 89.06 296 LEU A C 1
ATOM 2429 O O . LEU A 1 296 ? -12.882 7.098 16.237 1.00 89.06 296 LEU A O 1
ATOM 2433 N N . ILE A 1 297 ? -13.534 9.237 16.424 1.00 88.19 297 ILE A N 1
ATOM 2434 C CA . ILE A 1 297 ? -13.294 9.336 17.869 1.00 88.19 297 ILE A CA 1
ATOM 2435 C C . ILE A 1 297 ? -14.294 8.480 18.645 1.00 88.19 297 ILE A C 1
ATOM 2437 O O . ILE A 1 297 ? -13.879 7.722 19.523 1.00 88.19 297 ILE A O 1
ATOM 2441 N N . ASP A 1 298 ? -15.574 8.513 18.284 1.00 88.12 298 ASP A N 1
ATOM 2442 C CA . ASP A 1 298 ? -16.592 7.650 18.894 1.00 88.12 298 ASP A CA 1
ATOM 2443 C C . ASP A 1 298 ? -16.273 6.163 18.672 1.00 88.12 298 ASP A C 1
ATOM 2445 O O . ASP A 1 298 ? -16.332 5.345 19.596 1.00 88.12 298 ASP A O 1
ATOM 2449 N N . TYR A 1 299 ? -15.832 5.803 17.466 1.00 91.06 299 TYR A N 1
ATOM 2450 C CA . TYR A 1 299 ? -15.363 4.453 17.171 1.00 91.06 299 TYR A CA 1
ATOM 2451 C C . TYR A 1 299 ? -14.104 4.083 17.968 1.00 91.06 299 TYR A C 1
ATOM 2453 O O . TYR A 1 299 ? -14.006 2.980 18.509 1.00 91.06 299 TYR A O 1
ATOM 2461 N N . PHE A 1 300 ? -13.143 4.997 18.103 1.00 90.38 300 PHE A N 1
ATOM 2462 C CA . PHE A 1 300 ? -11.940 4.785 18.905 1.00 90.38 300 PHE A CA 1
ATOM 2463 C C . PHE A 1 300 ? -12.256 4.577 20.387 1.00 90.38 300 PHE A C 1
ATOM 2465 O O . PHE A 1 300 ? -11.588 3.763 21.026 1.00 90.38 300 PHE A O 1
ATOM 2472 N N . GLN A 1 301 ? -13.296 5.212 20.934 1.00 89.44 301 GLN A N 1
ATOM 2473 C CA . GLN A 1 301 ? -13.760 4.920 22.294 1.00 89.44 301 GLN A CA 1
ATOM 2474 C C . GLN A 1 301 ? -14.200 3.460 22.428 1.00 89.44 301 GLN A C 1
ATOM 2476 O O . GLN A 1 301 ? -13.821 2.799 23.395 1.00 89.44 301 GLN A O 1
ATOM 2481 N N . ILE A 1 302 ? -14.937 2.928 21.449 1.00 90.81 302 ILE A N 1
ATOM 2482 C CA . ILE A 1 302 ? -15.323 1.511 21.414 1.00 90.81 302 ILE A CA 1
ATOM 2483 C C . ILE A 1 302 ? -14.074 0.635 21.296 1.00 90.81 302 ILE A C 1
ATOM 2485 O O . ILE A 1 302 ? -13.858 -0.241 22.133 1.00 90.81 302 ILE A O 1
ATOM 2489 N N . LEU A 1 303 ? -13.207 0.912 20.319 1.00 88.50 303 LEU A N 1
ATOM 2490 C CA . LEU A 1 303 ? -11.998 0.129 20.063 1.00 88.50 303 LEU A CA 1
ATOM 2491 C C . LEU A 1 303 ? -11.047 0.104 21.273 1.00 88.50 303 LEU A C 1
ATOM 2493 O O . LEU A 1 303 ? -10.439 -0.928 21.556 1.00 88.50 303 LEU A O 1
ATOM 2497 N N . SER A 1 304 ? -10.967 1.196 22.039 1.00 86.94 304 SER A N 1
ATOM 2498 C CA . SER A 1 304 ? -10.166 1.265 23.268 1.00 86.94 304 SER A CA 1
ATOM 2499 C C . SER A 1 304 ? -10.625 0.264 24.337 1.00 86.94 304 SER A C 1
ATOM 2501 O O . SER A 1 304 ? -9.791 -0.286 25.058 1.00 86.94 304 SER A O 1
ATOM 2503 N N . LYS A 1 305 ? -11.931 -0.050 24.403 1.00 87.38 305 LYS A N 1
ATOM 2504 C CA . LYS A 1 305 ? -12.457 -1.091 25.302 1.00 87.38 305 LYS A CA 1
ATOM 2505 C C . LYS A 1 305 ? -11.940 -2.465 24.887 1.00 87.38 305 LYS A C 1
ATOM 2507 O O . LYS A 1 305 ? -11.467 -3.215 25.733 1.00 87.38 305 LYS A O 1
ATOM 2512 N N . PHE A 1 306 ? -11.972 -2.774 23.589 1.00 85.38 306 PHE A N 1
ATOM 2513 C CA . PHE A 1 306 ? -11.438 -4.031 23.053 1.00 85.38 306 PHE A CA 1
ATOM 2514 C C . PHE A 1 306 ? -9.930 -4.155 23.299 1.00 85.38 306 PHE A C 1
ATOM 2516 O O . PHE A 1 306 ? -9.472 -5.215 23.723 1.00 85.38 306 PHE A O 1
ATOM 2523 N N . GLN A 1 307 ? -9.170 -3.071 23.110 1.00 83.81 307 GLN A N 1
ATOM 2524 C CA . GLN A 1 307 ? -7.738 -3.030 23.426 1.00 83.81 307 GLN A CA 1
ATOM 2525 C C . GLN A 1 307 ? -7.482 -3.326 24.914 1.00 83.81 307 GLN A C 1
ATOM 2527 O O . GLN A 1 307 ? -6.605 -4.120 25.249 1.00 83.81 307 GLN A O 1
ATOM 2532 N N . PHE A 1 308 ? -8.273 -2.735 25.814 1.00 84.50 308 PHE A N 1
ATOM 2533 C CA . PHE A 1 308 ? -8.160 -2.971 27.253 1.00 84.50 308 PHE A CA 1
ATOM 2534 C C . PHE A 1 308 ? -8.525 -4.412 27.652 1.00 84.50 308 PHE A C 1
ATOM 2536 O O . PHE A 1 308 ? -7.848 -5.021 28.482 1.00 84.50 308 PHE A O 1
ATOM 2543 N N . GLU A 1 309 ? -9.563 -4.995 27.045 1.00 84.06 309 GLU A N 1
ATOM 2544 C CA . GLU A 1 309 ? -9.908 -6.407 27.252 1.00 84.06 309 GLU A CA 1
ATOM 2545 C C . GLU A 1 309 ? -8.803 -7.346 26.760 1.00 84.06 309 GLU A C 1
ATOM 2547 O O . GLU A 1 309 ? -8.463 -8.310 27.450 1.00 84.06 309 GLU A O 1
ATOM 2552 N N . GLN A 1 310 ? -8.201 -7.050 25.605 1.00 80.75 310 GLN A N 1
ATOM 2553 C CA . GLN A 1 310 ? -7.081 -7.830 25.090 1.00 80.75 310 GLN A CA 1
ATOM 2554 C C . GLN A 1 310 ? -5.857 -7.725 26.003 1.00 80.75 310 GLN A C 1
ATOM 2556 O O . GLN A 1 310 ? -5.260 -8.743 26.346 1.00 80.75 310 GLN A O 1
ATOM 2561 N N . PHE A 1 311 ? -5.530 -6.521 26.478 1.00 82.75 311 PHE A N 1
ATOM 2562 C CA . PHE A 1 311 ? -4.450 -6.311 27.440 1.00 82.75 311 PHE A CA 1
ATOM 2563 C C . PHE A 1 311 ? -4.610 -7.193 28.686 1.00 82.75 311 PHE A C 1
ATOM 2565 O O . PHE A 1 311 ? -3.652 -7.840 29.106 1.00 82.75 311 PHE A O 1
ATOM 2572 N N . LYS A 1 312 ? -5.821 -7.278 29.253 1.00 82.38 312 LYS A N 1
ATOM 2573 C CA . LYS A 1 312 ? -6.084 -8.131 30.424 1.00 82.38 312 LYS A CA 1
ATOM 2574 C C . LYS A 1 312 ? -5.848 -9.616 30.146 1.00 82.38 312 LYS A C 1
ATOM 2576 O O . LYS A 1 312 ? -5.395 -10.328 31.042 1.00 82.38 312 LYS A O 1
ATOM 2581 N N . LYS A 1 313 ? -6.157 -10.084 28.931 1.00 80.56 313 LYS A N 1
ATOM 2582 C CA . LYS A 1 313 ? -5.907 -11.472 28.507 1.00 80.56 313 LYS A CA 1
ATOM 2583 C C . LYS A 1 313 ? -4.418 -11.749 28.326 1.00 80.56 313 LYS A C 1
ATOM 2585 O O . LYS A 1 313 ? -3.931 -12.770 28.801 1.00 80.56 313 LYS A O 1
ATOM 2590 N N . ASP A 1 314 ? -3.710 -10.831 27.677 1.00 78.88 314 ASP A N 1
ATOM 2591 C CA . ASP A 1 314 ? -2.295 -10.990 27.330 1.00 78.88 314 ASP A CA 1
ATOM 2592 C C . ASP A 1 314 ? -1.376 -10.799 28.546 1.00 78.88 314 ASP A C 1
ATOM 2594 O O . ASP A 1 314 ? -0.331 -11.441 28.668 1.00 78.88 314 ASP A O 1
ATOM 2598 N N . TYR A 1 315 ? -1.791 -9.942 29.480 1.00 78.75 315 TYR A N 1
ATOM 2599 C CA . TYR A 1 315 ? -1.079 -9.629 30.712 1.00 78.75 315 TYR A CA 1
ATOM 2600 C C . TYR A 1 315 ? -1.984 -9.899 31.920 1.00 78.75 315 TYR A C 1
ATOM 2602 O O . TYR A 1 315 ? -2.419 -8.959 32.596 1.00 78.75 315 TYR A O 1
ATOM 2610 N N . PRO A 1 316 ? -2.267 -11.171 32.248 1.00 76.81 316 PRO A N 1
ATOM 2611 C CA . PRO A 1 316 ? -3.102 -11.505 33.391 1.00 76.81 316 PRO A CA 1
ATOM 2612 C C . PRO A 1 316 ? -2.457 -11.009 34.688 1.00 76.81 316 PRO A C 1
ATOM 2614 O O . PRO A 1 316 ? -1.244 -11.129 34.894 1.00 76.81 316 PRO A O 1
ATOM 2617 N N . SER A 1 317 ? -3.271 -10.431 35.571 1.00 71.00 317 SER A N 1
ATOM 2618 C CA . SER A 1 317 ? -2.784 -9.927 36.852 1.00 71.00 317 SER A CA 1
ATOM 2619 C C . SER A 1 317 ? -2.270 -11.066 37.720 1.00 71.00 317 SER A C 1
ATOM 2621 O O . SER A 1 317 ? -3.002 -12.001 38.037 1.00 71.00 317 SER A O 1
ATOM 2623 N N . LYS A 1 318 ? -1.005 -10.977 38.134 1.00 64.69 318 LYS A N 1
ATOM 2624 C CA . LYS A 1 318 ? -0.406 -11.892 39.117 1.00 64.69 318 LYS A CA 1
ATOM 2625 C C . LYS A 1 318 ? -0.457 -11.336 40.544 1.00 64.69 318 LYS A C 1
ATOM 2627 O O . LYS A 1 318 ? 0.149 -11.935 41.424 1.00 64.69 318 LYS A O 1
ATOM 2632 N N . SER A 1 319 ? -1.101 -10.186 40.779 1.00 61.44 319 SER A N 1
ATOM 2633 C CA . SER A 1 319 ? -0.874 -9.435 42.017 1.00 61.44 319 SER A CA 1
ATOM 2634 C C . SER A 1 319 ? -1.466 -10.140 43.244 1.00 61.44 319 SER A C 1
ATOM 2636 O O . SER A 1 319 ? -2.664 -10.419 43.328 1.00 61.44 319 SER A O 1
ATOM 2638 N N . ASP A 1 320 ? -0.610 -10.413 44.227 1.00 60.69 320 ASP A N 1
ATOM 2639 C CA . ASP A 1 320 ? -1.035 -10.929 45.530 1.00 60.69 320 ASP A CA 1
ATOM 2640 C C . ASP A 1 320 ? -1.875 -9.893 46.298 1.00 60.69 320 ASP A C 1
ATOM 2642 O O . ASP A 1 320 ? -2.758 -10.265 47.066 1.00 60.69 320 ASP A O 1
ATOM 2646 N N . TYR A 1 321 ? -1.708 -8.602 45.987 1.00 62.91 321 TYR A N 1
ATOM 2647 C CA . TYR A 1 321 ? -2.553 -7.510 46.479 1.00 62.91 321 TYR A CA 1
ATOM 2648 C C . TYR A 1 321 ? -4.031 -7.680 46.100 1.00 62.91 321 TYR A C 1
ATOM 2650 O O . TYR A 1 321 ? -4.903 -7.488 46.943 1.00 62.91 321 TYR A O 1
ATOM 2658 N N . LEU A 1 322 ? -4.338 -8.086 44.859 1.00 64.75 322 LEU A N 1
ATOM 2659 C CA . LEU A 1 322 ? -5.720 -8.354 44.447 1.00 64.75 322 LEU A CA 1
ATOM 2660 C C . LEU A 1 322 ? -6.322 -9.509 45.238 1.00 64.75 322 LEU A C 1
ATOM 2662 O O . LEU A 1 322 ? -7.452 -9.399 45.704 1.00 64.75 322 LEU A O 1
ATOM 2666 N N . LYS A 1 323 ? -5.558 -10.588 45.441 1.00 69.56 323 LYS A N 1
ATOM 2667 C CA . LYS A 1 323 ? -6.000 -11.726 46.257 1.00 69.56 323 LYS A CA 1
ATOM 2668 C C . LYS A 1 323 ? -6.272 -11.293 47.699 1.00 69.56 323 LYS A C 1
ATOM 2670 O O . LYS A 1 323 ? -7.307 -11.643 48.253 1.00 69.56 323 LYS A O 1
ATOM 2675 N N . GLN A 1 324 ? -5.381 -10.492 48.281 1.00 67.75 324 GLN A N 1
ATOM 2676 C CA . GLN A 1 324 ? -5.493 -10.007 49.656 1.00 67.75 324 GLN A CA 1
ATOM 2677 C C . GLN A 1 324 ? -6.666 -9.033 49.831 1.00 67.75 324 GLN A C 1
ATOM 2679 O O . GLN A 1 324 ? -7.430 -9.153 50.784 1.00 67.75 324 GLN A O 1
ATOM 2684 N N . ARG A 1 325 ? -6.887 -8.134 48.866 1.00 67.56 325 ARG A N 1
ATOM 2685 C CA . ARG A 1 325 ? -8.017 -7.197 48.874 1.00 67.56 325 ARG A CA 1
ATOM 2686 C C . ARG A 1 325 ? -9.364 -7.889 48.655 1.00 67.56 325 ARG A C 1
ATOM 2688 O O . ARG A 1 325 ? -10.357 -7.490 49.261 1.00 67.56 325 ARG A O 1
ATOM 2695 N N . ILE A 1 326 ? -9.403 -8.923 47.810 1.00 69.69 326 ILE A N 1
ATOM 2696 C CA . ILE A 1 326 ? -10.579 -9.789 47.643 1.00 69.69 326 ILE A CA 1
ATOM 2697 C C . ILE A 1 326 ? -10.895 -10.483 48.972 1.00 69.69 326 ILE A C 1
ATOM 2699 O O . ILE A 1 326 ? -12.024 -10.371 49.441 1.00 69.69 326 ILE A O 1
ATOM 2703 N N . LEU A 1 327 ? -9.893 -11.087 49.623 1.00 74.88 327 LEU A N 1
ATOM 2704 C CA . LEU A 1 327 ? -10.042 -11.724 50.936 1.00 74.88 327 LEU A CA 1
ATOM 2705 C C . LEU A 1 327 ? -10.573 -10.740 51.997 1.00 74.88 327 LEU A C 1
ATOM 2707 O O . LEU A 1 327 ? -11.558 -11.035 52.667 1.00 74.88 327 LEU A O 1
ATOM 2711 N N . GLU A 1 328 ? -9.990 -9.543 52.121 1.00 75.12 328 GLU A N 1
ATOM 2712 C CA . GLU A 1 328 ? -10.465 -8.507 53.058 1.00 75.12 328 GLU A CA 1
ATOM 2713 C C . GLU A 1 328 ? -11.950 -8.159 52.864 1.00 75.12 328 GLU A C 1
ATOM 2715 O O . GLU A 1 328 ? -12.705 -8.022 53.831 1.00 75.12 328 GLU A O 1
ATOM 2720 N N . LEU A 1 329 ? -12.381 -8.008 51.610 1.00 69.88 329 LEU A N 1
ATOM 2721 C CA . LEU A 1 329 ? -13.757 -7.647 51.275 1.00 69.88 329 LEU A CA 1
ATOM 2722 C C . LEU A 1 329 ? -14.720 -8.825 51.471 1.00 69.88 329 LEU A C 1
ATOM 2724 O O . LEU A 1 329 ? -15.840 -8.613 51.946 1.00 69.88 329 LEU A O 1
ATOM 2728 N N . GLU A 1 330 ? -14.294 -10.057 51.187 1.00 71.19 330 GLU A N 1
ATOM 2729 C CA . GLU A 1 330 ? -15.067 -11.276 51.447 1.00 71.19 330 GLU A CA 1
ATOM 2730 C C . GLU A 1 330 ? -15.349 -11.461 52.945 1.00 71.19 330 GLU A C 1
ATOM 2732 O O . GLU A 1 330 ? -16.509 -11.676 53.319 1.00 71.19 330 GLU A O 1
ATOM 2737 N N . PHE A 1 331 ? -14.341 -11.262 53.802 1.00 76.25 331 PHE A N 1
ATOM 2738 C CA . PHE A 1 331 ? -14.449 -11.401 55.262 1.00 76.25 331 PHE A CA 1
ATOM 2739 C C . PHE A 1 331 ? -15.048 -10.179 55.986 1.00 76.25 331 PHE A C 1
ATOM 2741 O O . PHE A 1 331 ? -15.277 -10.227 57.194 1.00 76.25 331 PHE A O 1
ATOM 2748 N N . SER A 1 332 ? -15.350 -9.085 55.280 1.00 74.75 332 SER A N 1
ATOM 2749 C CA . SER A 1 332 ? -15.968 -7.903 55.896 1.00 74.75 332 SER A CA 1
ATOM 2750 C C . SER A 1 332 ? -17.424 -8.167 56.326 1.00 74.75 332 SER A C 1
ATOM 2752 O O . SER A 1 332 ? -18.280 -8.480 55.507 1.00 74.75 332 SER A O 1
ATOM 2754 N N . ASN A 1 333 ? -17.769 -8.012 57.607 1.00 74.88 333 ASN A N 1
ATOM 2755 C CA . ASN A 1 333 ? -19.153 -8.230 58.082 1.00 74.88 333 ASN A CA 1
ATOM 2756 C C . ASN A 1 333 ? -20.072 -7.002 57.925 1.00 74.88 333 ASN A C 1
ATOM 2758 O O . ASN A 1 333 ? -21.247 -7.062 58.269 1.00 74.88 333 ASN A O 1
ATOM 2762 N N . LEU A 1 334 ? -19.541 -5.889 57.411 1.00 74.56 334 LEU A N 1
ATOM 2763 C CA . LEU A 1 334 ? -20.217 -4.586 57.341 1.00 74.56 334 LEU A CA 1
ATOM 2764 C C . LEU A 1 334 ? -20.936 -4.318 56.008 1.00 74.56 334 LEU A C 1
ATOM 2766 O O . LEU A 1 334 ? -21.629 -3.313 55.889 1.00 74.56 334 LEU A O 1
ATOM 2770 N N . LEU A 1 335 ? -20.756 -5.179 55.003 1.00 75.50 335 LEU A N 1
ATOM 2771 C CA . LEU A 1 335 ? -21.265 -4.977 53.645 1.00 75.50 335 LEU A CA 1
ATOM 2772 C C . LEU A 1 335 ? -22.187 -6.122 53.232 1.00 75.50 335 LEU A C 1
ATOM 2774 O O . LEU A 1 335 ? -21.899 -7.295 53.488 1.00 75.50 335 LEU A O 1
ATOM 2778 N N . SER A 1 336 ? -23.263 -5.800 52.516 1.00 79.31 336 SER A N 1
ATOM 2779 C CA . SER A 1 336 ? -24.083 -6.816 51.856 1.00 79.31 336 SER A CA 1
ATOM 2780 C C . SER A 1 336 ? -23.291 -7.528 50.751 1.00 79.31 336 SER A C 1
ATOM 2782 O O . SER A 1 336 ? -22.354 -6.979 50.167 1.00 79.31 336 SER A O 1
ATOM 2784 N N . LEU A 1 337 ? -23.700 -8.748 50.386 1.00 73.94 337 LEU A N 1
ATOM 2785 C CA . LEU A 1 337 ? -23.067 -9.509 49.295 1.00 73.94 337 LEU A CA 1
ATOM 2786 C C . LEU A 1 337 ? -23.018 -8.730 47.968 1.00 73.94 337 LEU A C 1
ATOM 2788 O O . LEU A 1 337 ? -22.073 -8.880 47.193 1.00 73.94 337 LEU A O 1
ATOM 2792 N N . LYS A 1 338 ? -24.024 -7.888 47.703 1.00 79.44 338 LYS A N 1
ATOM 2793 C CA . LYS A 1 338 ? -24.092 -7.059 46.494 1.00 79.44 338 LYS A CA 1
ATOM 2794 C C . LYS A 1 338 ? -23.054 -5.933 46.527 1.00 79.44 338 LYS A C 1
ATOM 2796 O O . LYS A 1 338 ? -22.374 -5.709 45.530 1.00 79.44 338 LYS A O 1
ATOM 2801 N N . GLU A 1 339 ? -22.887 -5.272 47.669 1.00 79.62 339 GLU A N 1
ATOM 2802 C CA . GLU A 1 339 ? -21.898 -4.199 47.848 1.00 79.62 339 GLU A CA 1
ATOM 2803 C C . GLU A 1 339 ? -20.465 -4.728 47.822 1.00 79.62 339 GLU A C 1
ATOM 2805 O O . GLU A 1 339 ? -19.614 -4.122 47.170 1.00 79.62 339 GLU A O 1
ATOM 2810 N N . LYS A 1 340 ? -20.216 -5.894 48.437 1.00 75.50 340 LYS A N 1
ATOM 2811 C CA . LYS A 1 340 ? -18.920 -6.586 48.360 1.00 75.50 340 LYS A CA 1
ATOM 2812 C C . LYS A 1 340 ? -18.511 -6.837 46.912 1.00 75.50 340 LYS A C 1
ATOM 2814 O O . LYS A 1 340 ? -17.418 -6.450 46.510 1.00 75.50 340 LYS A O 1
ATOM 2819 N N . LYS A 1 341 ? -19.410 -7.410 46.101 1.00 75.19 341 LYS A N 1
ATOM 2820 C CA . LYS A 1 341 ? -19.156 -7.665 44.671 1.00 75.19 341 LYS A CA 1
ATOM 2821 C C . LYS A 1 341 ? -18.824 -6.383 43.904 1.00 75.19 341 LYS A C 1
ATOM 2823 O O . LYS A 1 341 ? -17.860 -6.367 43.145 1.00 75.19 341 LYS A O 1
ATOM 2828 N N . ILE A 1 342 ? -19.576 -5.305 44.133 1.00 80.31 342 ILE A N 1
ATOM 2829 C CA . ILE A 1 342 ? -19.346 -4.011 43.470 1.00 80.31 342 ILE A CA 1
ATOM 2830 C C . ILE A 1 342 ? -17.988 -3.419 43.867 1.00 80.31 342 ILE A C 1
ATOM 2832 O O . ILE A 1 342 ? -17.257 -2.935 43.004 1.00 80.31 342 ILE A O 1
ATOM 2836 N N . GLN A 1 343 ? -17.638 -3.440 45.155 1.00 77.69 343 GLN A N 1
ATOM 2837 C CA . GLN A 1 343 ? -16.365 -2.891 45.625 1.00 77.69 343 GLN A CA 1
ATOM 2838 C C . GLN A 1 343 ? -15.171 -3.694 45.112 1.00 77.69 343 GLN A C 1
ATOM 2840 O O . GLN A 1 343 ? -14.221 -3.092 44.619 1.00 77.69 343 GLN A O 1
ATOM 2845 N N . ILE A 1 344 ? -15.250 -5.029 45.146 1.00 73.25 344 ILE A N 1
ATOM 2846 C CA . ILE A 1 344 ? -14.227 -5.909 44.568 1.00 73.25 344 ILE A CA 1
ATOM 2847 C C . ILE A 1 344 ? -14.026 -5.572 43.087 1.00 73.25 344 ILE A C 1
ATOM 2849 O O . ILE A 1 344 ? -12.899 -5.346 42.649 1.00 73.25 344 ILE A O 1
ATOM 2853 N N . GLN A 1 345 ? -15.116 -5.457 42.323 1.00 76.56 345 GLN A N 1
ATOM 2854 C CA . GLN A 1 345 ? -15.051 -5.152 40.896 1.00 76.56 345 GLN A CA 1
ATOM 2855 C C . GLN A 1 345 ? -14.440 -3.769 40.617 1.00 76.56 345 GLN A C 1
ATOM 2857 O O . GLN A 1 345 ? -13.604 -3.646 39.724 1.00 76.56 345 GLN A O 1
ATOM 2862 N N . LYS A 1 346 ? -14.786 -2.745 41.410 1.00 80.12 346 LYS A N 1
ATOM 2863 C CA . LYS A 1 346 ? -14.181 -1.404 41.310 1.00 80.12 346 LYS A CA 1
ATOM 2864 C C . LYS A 1 346 ? -12.687 -1.416 41.632 1.00 80.12 346 LYS A C 1
ATOM 2866 O O . LYS A 1 346 ? -11.916 -0.775 40.923 1.00 80.12 346 LYS A O 1
ATOM 2871 N N . SER A 1 347 ? -12.274 -2.135 42.676 1.00 75.88 347 SER A N 1
ATOM 2872 C CA . SER A 1 347 ? -10.860 -2.265 43.040 1.00 75.88 347 SER A CA 1
ATOM 2873 C C . SER A 1 347 ? -10.063 -2.963 41.940 1.00 75.88 347 SER A C 1
ATOM 2875 O O . SER A 1 347 ? -9.017 -2.454 41.547 1.00 75.88 347 SER A O 1
ATOM 2877 N N . ILE A 1 348 ? -10.588 -4.065 41.387 1.00 76.56 348 ILE A N 1
ATOM 2878 C CA . ILE A 1 348 ? -9.980 -4.753 40.240 1.00 76.56 348 ILE A CA 1
ATOM 2879 C C . ILE A 1 348 ? -9.836 -3.788 39.064 1.00 76.56 348 ILE A C 1
ATOM 2881 O O . ILE A 1 348 ? -8.743 -3.630 38.532 1.00 76.56 348 ILE A O 1
ATOM 2885 N N . GLN A 1 349 ? -10.913 -3.096 38.691 1.00 81.19 349 GLN A N 1
ATOM 2886 C CA . GLN A 1 349 ? -10.897 -2.184 37.552 1.00 81.19 349 GLN A CA 1
ATOM 2887 C C . GLN A 1 349 ? -9.891 -1.037 37.727 1.00 81.19 349 GLN A C 1
ATOM 2889 O O . GLN A 1 349 ? -9.192 -0.705 36.774 1.00 81.19 349 GLN A O 1
ATOM 2894 N N . GLY A 1 350 ? -9.780 -0.456 38.927 1.00 81.56 350 GLY A N 1
ATOM 2895 C CA . GLY A 1 350 ? -8.804 0.599 39.217 1.00 81.56 350 GLY A CA 1
ATOM 2896 C C . GLY A 1 350 ? -7.357 0.138 39.027 1.00 81.56 350 GLY A C 1
ATOM 2897 O O . GLY A 1 350 ? -6.582 0.815 38.355 1.00 81.56 350 GLY A O 1
ATOM 2898 N N . ILE A 1 351 ? -7.021 -1.047 39.545 1.00 80.31 351 ILE A N 1
ATOM 2899 C CA . ILE A 1 351 ? -5.683 -1.641 39.410 1.00 80.31 351 ILE A CA 1
ATOM 2900 C C . ILE A 1 351 ? -5.386 -1.977 37.949 1.00 80.31 351 ILE A C 1
ATOM 2902 O O . ILE A 1 351 ? -4.304 -1.682 37.456 1.00 80.31 351 ILE A O 1
ATOM 2906 N N . GLU A 1 352 ? -6.343 -2.563 37.228 1.00 84.00 352 GLU A N 1
ATOM 2907 C CA . GLU A 1 352 ? -6.168 -2.873 35.806 1.00 84.00 352 GLU A CA 1
ATOM 2908 C C . GLU A 1 352 ? -5.952 -1.612 34.959 1.00 84.00 352 GLU A C 1
ATOM 2910 O O . GLU A 1 352 ? -5.105 -1.609 34.068 1.00 84.00 352 GLU A O 1
ATOM 2915 N N . LEU A 1 353 ? -6.656 -0.515 35.261 1.00 84.75 353 LEU A N 1
ATOM 2916 C CA . LEU A 1 353 ? -6.444 0.776 34.600 1.00 84.75 353 LEU A CA 1
ATOM 2917 C C . LEU A 1 353 ? -5.046 1.345 34.870 1.00 84.75 353 LEU A C 1
ATOM 2919 O O . LEU A 1 353 ? -4.427 1.902 33.965 1.00 84.75 353 LEU A O 1
ATOM 2923 N N . GLU A 1 354 ? -4.537 1.211 36.093 1.00 83.69 354 GLU A N 1
ATOM 2924 C CA . GLU A 1 354 ? -3.181 1.640 36.444 1.00 83.69 354 GLU A CA 1
ATOM 2925 C C . GLU A 1 354 ? -2.122 0.791 35.731 1.00 83.69 354 GLU A C 1
ATOM 2927 O O . GLU A 1 354 ? -1.248 1.335 35.055 1.00 83.69 354 GLU A O 1
ATOM 2932 N N . ARG A 1 355 ? -2.278 -0.538 35.746 1.00 86.00 355 ARG A N 1
ATOM 2933 C CA . ARG A 1 355 ? -1.424 -1.472 34.994 1.00 86.00 355 ARG A CA 1
ATOM 2934 C C . ARG A 1 355 ? -1.421 -1.169 33.497 1.00 86.00 355 ARG A C 1
ATOM 2936 O O . ARG A 1 355 ? -0.374 -1.237 32.856 1.00 86.00 355 ARG A O 1
ATOM 2943 N N . PHE A 1 356 ? -2.575 -0.817 32.934 1.00 84.62 356 PHE A N 1
ATOM 2944 C CA . PHE A 1 356 ? -2.685 -0.437 31.529 1.00 84.62 356 PHE A CA 1
ATOM 2945 C C . PHE A 1 356 ? -1.934 0.867 31.226 1.00 84.62 356 PHE A C 1
ATOM 2947 O O . PHE A 1 356 ? -1.229 0.951 30.219 1.00 84.62 356 PHE A O 1
ATOM 2954 N N . LYS A 1 357 ? -2.002 1.867 32.116 1.00 83.06 357 LYS A N 1
ATOM 2955 C CA . LYS A 1 357 ? -1.200 3.099 32.002 1.00 83.06 357 LYS A CA 1
ATOM 2956 C C . LYS A 1 357 ? 0.301 2.814 32.070 1.00 83.06 357 LYS A C 1
ATOM 2958 O O . LYS A 1 357 ? 1.060 3.346 31.264 1.00 83.06 357 LYS A O 1
ATOM 2963 N N . GLU A 1 358 ? 0.741 1.963 32.992 1.00 82.94 358 GLU A N 1
ATOM 2964 C CA . GLU A 1 358 ? 2.151 1.568 33.091 1.00 82.94 358 GLU A CA 1
ATOM 2965 C C . GLU A 1 358 ? 2.627 0.828 31.838 1.00 82.94 358 GLU A C 1
ATOM 2967 O O . GLU A 1 358 ? 3.701 1.121 31.308 1.00 82.94 358 GLU A O 1
ATOM 2972 N N . TRP A 1 359 ? 1.808 -0.090 31.323 1.00 83.88 359 TRP A N 1
ATOM 2973 C CA . TRP A 1 359 ? 2.085 -0.812 30.086 1.00 83.88 359 TRP A CA 1
ATOM 2974 C C . TRP A 1 359 ? 2.229 0.136 28.886 1.00 83.88 359 TRP A C 1
ATOM 2976 O O . TRP A 1 359 ? 3.217 0.035 28.153 1.00 83.88 359 TRP A O 1
ATOM 2986 N N . ARG A 1 360 ? 1.333 1.128 28.751 1.00 82.06 360 ARG A N 1
ATOM 2987 C CA . ARG A 1 360 ? 1.441 2.209 27.751 1.00 82.06 360 ARG A CA 1
ATOM 2988 C C . ARG A 1 360 ? 2.774 2.955 27.859 1.00 82.06 360 ARG A C 1
ATOM 2990 O O . ARG A 1 360 ? 3.462 3.159 26.862 1.00 82.06 360 ARG A O 1
ATOM 2997 N N . LEU A 1 361 ? 3.186 3.332 29.069 1.00 80.00 361 LEU A N 1
ATOM 2998 C CA . LEU A 1 361 ? 4.461 4.029 29.287 1.00 80.00 361 LEU A CA 1
ATOM 2999 C C . LEU A 1 361 ? 5.673 3.157 28.927 1.00 80.00 361 LEU A C 1
ATOM 3001 O O . LEU A 1 361 ? 6.654 3.654 28.369 1.00 80.00 361 LEU A O 1
ATOM 3005 N N . LEU A 1 362 ? 5.623 1.860 29.235 1.00 79.62 362 LEU A N 1
ATOM 3006 C CA . LEU A 1 362 ? 6.682 0.915 28.883 1.00 79.62 362 LEU A CA 1
ATOM 3007 C C . LEU A 1 362 ? 6.798 0.712 27.370 1.00 79.62 362 LEU A C 1
ATOM 3009 O O . LEU A 1 362 ? 7.921 0.606 26.874 1.00 79.62 362 LEU A O 1
ATOM 3013 N N . TYR A 1 363 ? 5.677 0.697 26.645 1.00 78.94 363 TYR A N 1
ATOM 3014 C CA . TYR A 1 363 ? 5.666 0.671 25.181 1.00 78.94 363 TYR A CA 1
ATOM 3015 C C . TYR A 1 363 ? 6.478 1.835 24.600 1.00 78.94 363 TYR A C 1
ATOM 3017 O O . TYR A 1 363 ? 7.466 1.608 23.896 1.00 78.94 363 TYR A O 1
ATOM 3025 N N . TYR A 1 364 ? 6.156 3.074 24.987 1.00 78.06 364 TYR A N 1
ATOM 3026 C CA . TYR A 1 364 ? 6.881 4.249 24.497 1.00 78.06 364 TYR A CA 1
ATOM 3027 C C . TYR A 1 364 ? 8.348 4.244 24.928 1.00 78.06 364 TYR A C 1
ATOM 3029 O O . TYR A 1 364 ? 9.224 4.581 24.132 1.00 78.06 364 TYR A O 1
ATOM 3037 N N . LYS A 1 365 ? 8.663 3.816 26.158 1.00 77.25 365 LYS A N 1
ATOM 3038 C CA . LYS A 1 365 ? 10.061 3.686 26.606 1.00 77.25 365 LYS A CA 1
ATOM 3039 C C . LYS A 1 365 ? 10.857 2.712 25.737 1.00 77.25 365 LYS A C 1
ATOM 3041 O O . LYS A 1 365 ? 11.989 3.030 25.387 1.00 77.25 365 LYS A O 1
ATOM 3046 N N . LYS A 1 366 ? 10.278 1.566 25.365 1.00 76.50 366 LYS A N 1
ATOM 3047 C CA . LYS A 1 366 ? 10.927 0.593 24.473 1.00 76.50 366 LYS A CA 1
ATOM 3048 C C . LYS A 1 366 ? 11.150 1.167 23.078 1.00 76.50 366 LYS A C 1
ATOM 3050 O O . LYS A 1 366 ? 12.246 1.027 22.555 1.00 76.50 366 LYS A O 1
ATOM 3055 N N . LYS A 1 367 ? 10.158 1.846 22.495 1.00 73.69 367 LYS A N 1
ATOM 3056 C CA . LYS A 1 367 ? 10.293 2.442 21.154 1.00 73.69 367 LYS A CA 1
ATOM 3057 C C . LYS A 1 367 ? 11.315 3.583 21.118 1.00 73.69 367 LYS A C 1
ATOM 3059 O O . LYS A 1 367 ? 12.121 3.643 20.199 1.00 73.69 367 LYS A O 1
ATOM 3064 N N . ASN A 1 368 ? 11.379 4.411 22.162 1.00 67.06 368 ASN A N 1
ATOM 3065 C CA . ASN A 1 368 ? 12.358 5.504 22.256 1.00 67.06 368 ASN A CA 1
ATOM 3066 C C . ASN A 1 368 ? 13.821 5.044 22.356 1.00 67.06 368 ASN A C 1
ATOM 3068 O O . ASN A 1 368 ? 14.712 5.808 21.990 1.00 67.06 368 ASN A O 1
ATOM 3072 N N . GLN A 1 369 ? 14.100 3.823 22.831 1.00 52.06 369 GLN A N 1
ATOM 3073 C CA . GLN A 1 369 ? 15.470 3.286 22.849 1.00 52.06 369 GLN A CA 1
ATOM 3074 C C . GLN A 1 369 ? 16.066 3.126 21.438 1.00 52.06 369 GLN A C 1
ATOM 3076 O O . GLN A 1 369 ? 17.280 2.993 21.312 1.00 52.06 369 GLN A O 1
ATOM 3081 N N . TYR A 1 370 ? 15.234 3.197 20.392 1.00 48.28 370 TYR A N 1
ATOM 3082 C CA . TYR A 1 370 ? 15.629 3.063 18.989 1.00 48.28 370 TYR A CA 1
ATOM 3083 C C . TYR A 1 370 ? 15.809 4.399 18.244 1.00 48.28 370 TYR A C 1
ATOM 3085 O O . TYR A 1 370 ? 16.003 4.383 17.035 1.00 48.28 370 TYR A O 1
ATOM 3093 N N . GLY A 1 371 ? 15.832 5.541 18.947 1.00 47.62 371 GLY A N 1
ATOM 3094 C CA . GLY A 1 371 ? 16.413 6.779 18.405 1.00 47.62 371 GLY A CA 1
ATOM 3095 C C . GLY A 1 371 ? 15.457 7.903 17.991 1.00 47.62 371 GLY A C 1
ATOM 3096 O O . GLY A 1 371 ? 15.944 8.940 17.544 1.00 47.62 371 GLY A O 1
ATOM 3097 N N . SER A 1 372 ? 14.139 7.800 18.194 1.00 47.81 372 SER A N 1
ATOM 3098 C CA . SER A 1 372 ? 13.220 8.904 17.869 1.00 47.81 372 SER A CA 1
ATOM 3099 C C . SER A 1 372 ? 12.111 9.134 18.922 1.00 47.81 372 SER A C 1
ATOM 3101 O O . SER A 1 372 ? 11.167 8.373 19.088 1.00 47.81 372 SER A O 1
ATOM 3103 N N . SER A 1 373 ? 12.280 10.253 19.637 1.00 57.69 373 SER A N 1
ATOM 3104 C CA . SER A 1 373 ? 11.283 11.198 20.174 1.00 57.69 373 SER A CA 1
ATOM 3105 C C . SER A 1 373 ? 10.054 10.710 20.975 1.00 57.69 373 SER A C 1
ATOM 3107 O O . SER A 1 373 ? 9.115 10.156 20.422 1.00 57.69 373 SER A O 1
ATOM 3109 N N . ILE A 1 374 ? 9.972 11.211 22.223 1.00 55.16 374 ILE A N 1
ATOM 3110 C CA . ILE A 1 374 ? 8.812 11.351 23.146 1.00 55.16 374 ILE A CA 1
ATOM 3111 C C . ILE A 1 374 ? 8.598 10.185 24.127 1.00 55.16 374 ILE A C 1
ATOM 3113 O O . ILE A 1 374 ? 7.910 9.213 23.849 1.00 55.16 374 ILE A O 1
ATOM 3117 N N . SER A 1 375 ? 9.124 10.330 25.348 1.00 50.41 375 SER A N 1
ATOM 3118 C CA . SER A 1 375 ? 9.034 9.330 26.426 1.00 50.41 375 SER A CA 1
ATOM 3119 C C . SER A 1 375 ? 7.844 9.495 27.380 1.00 50.41 375 SER A C 1
ATOM 3121 O O . SER A 1 375 ? 7.652 8.643 28.248 1.00 50.41 375 SER A O 1
ATOM 3123 N N . ASN A 1 376 ? 7.066 10.579 27.260 1.00 56.62 376 ASN A N 1
ATOM 3124 C CA . ASN A 1 376 ? 5.966 10.888 28.175 1.00 56.62 376 ASN A CA 1
ATOM 3125 C C . ASN A 1 376 ? 4.715 11.395 27.415 1.00 56.62 376 ASN A C 1
ATOM 3127 O O . ASN A 1 376 ? 4.806 12.455 26.789 1.00 56.62 376 ASN A O 1
ATOM 3131 N N . PRO A 1 377 ? 3.561 10.701 27.510 1.00 54.84 377 PRO A N 1
ATOM 3132 C CA . PRO A 1 377 ? 2.273 11.119 26.941 1.00 54.84 377 PRO A CA 1
ATOM 3133 C C . PRO A 1 377 ? 1.768 12.485 27.426 1.00 54.84 377 PRO A C 1
ATOM 3135 O O . PRO A 1 377 ? 0.990 13.131 26.740 1.00 54.84 377 PRO A O 1
ATOM 3138 N N . GLN A 1 378 ? 2.238 12.965 28.583 1.00 54.56 378 GLN A N 1
ATOM 3139 C CA . GLN A 1 378 ? 1.868 14.279 29.135 1.00 54.56 378 GLN A CA 1
ATOM 3140 C C . GLN A 1 378 ? 2.668 15.455 28.539 1.00 54.56 378 GLN A C 1
ATOM 3142 O O . GLN A 1 378 ? 2.536 16.595 28.979 1.00 54.56 378 GLN A O 1
ATOM 3147 N N . ASN A 1 379 ? 3.553 15.197 27.576 1.00 61.03 379 ASN A N 1
ATOM 3148 C CA . ASN A 1 379 ? 4.389 16.219 26.954 1.00 61.03 379 ASN A CA 1
ATOM 3149 C C . ASN A 1 379 ? 3.623 16.929 25.823 1.00 61.03 379 ASN A C 1
ATOM 3151 O O . ASN A 1 379 ? 2.978 16.270 25.012 1.00 61.03 379 ASN A O 1
ATOM 3155 N N . SER A 1 380 ? 3.777 18.249 25.680 1.00 64.56 380 SER A N 1
ATOM 3156 C CA . SER A 1 380 ? 3.235 19.017 24.543 1.00 64.56 380 SER A CA 1
ATOM 3157 C C . SER A 1 380 ? 3.668 18.465 23.177 1.00 64.56 380 SER A C 1
ATOM 3159 O O . SER A 1 380 ? 2.944 18.595 22.194 1.00 64.56 380 SER A O 1
ATOM 3161 N N . LYS A 1 381 ? 4.813 17.772 23.115 1.00 66.69 381 LYS A N 1
ATOM 3162 C CA . LYS A 1 381 ? 5.276 17.055 21.917 1.00 66.69 381 LYS A CA 1
ATOM 3163 C C . LYS A 1 381 ? 4.408 15.850 21.536 1.00 66.69 381 LYS A C 1
ATOM 3165 O O . LYS A 1 381 ? 4.375 15.496 20.363 1.00 66.69 381 LYS A O 1
ATOM 3170 N N . PHE A 1 382 ? 3.714 15.226 22.488 1.00 75.25 382 PHE A N 1
ATOM 3171 C CA . PHE A 1 382 ? 2.842 14.082 22.217 1.00 75.25 382 PHE A CA 1
ATOM 3172 C C . PHE A 1 382 ? 1.577 14.508 21.456 1.00 75.25 382 PHE A C 1
ATOM 3174 O O . PHE A 1 382 ? 1.164 13.837 20.515 1.00 75.25 382 PHE A O 1
ATOM 3181 N N . LYS A 1 383 ? 1.043 15.692 21.774 1.00 77.50 383 LYS A N 1
ATOM 3182 C CA . LYS A 1 383 ? -0.057 16.316 21.025 1.00 77.50 383 LYS A CA 1
ATOM 3183 C C . LYS A 1 383 ? 0.311 16.613 19.564 1.00 77.50 383 LYS A C 1
ATOM 3185 O O . LYS A 1 383 ? -0.508 16.473 18.664 1.00 77.50 383 LYS A O 1
ATOM 3190 N N . ILE A 1 384 ? 1.568 16.980 19.306 1.00 79.75 384 ILE A N 1
ATOM 3191 C CA . ILE A 1 384 ? 2.068 17.155 17.932 1.00 79.75 384 ILE A CA 1
ATOM 3192 C C . ILE A 1 384 ? 2.059 15.813 17.191 1.00 79.75 384 ILE A C 1
ATOM 3194 O O . ILE A 1 384 ? 1.571 15.748 16.068 1.00 79.75 384 ILE A O 1
ATOM 3198 N N . LEU A 1 385 ? 2.532 14.736 17.828 1.00 82.62 385 LEU A N 1
ATOM 3199 C CA . LEU A 1 385 ? 2.520 13.392 17.245 1.00 82.62 385 LEU A CA 1
ATOM 3200 C C . LEU A 1 385 ? 1.093 12.914 16.916 1.00 82.62 385 LEU A C 1
ATOM 3202 O O . LEU A 1 385 ? 0.871 12.350 15.845 1.00 82.62 385 LEU A O 1
ATOM 3206 N N . THR A 1 386 ? 0.119 13.144 17.804 1.00 84.06 386 THR A N 1
ATOM 3207 C CA . THR A 1 386 ? -1.286 12.769 17.553 1.00 84.06 386 THR A CA 1
ATOM 3208 C C . THR A 1 386 ? -1.883 13.557 16.390 1.00 84.06 386 THR A C 1
ATOM 3210 O O . THR A 1 386 ? -2.559 12.977 15.540 1.00 84.06 386 THR A O 1
ATOM 3213 N N . ASN A 1 387 ? -1.593 14.858 16.306 1.00 83.00 387 ASN A N 1
ATOM 3214 C CA . ASN A 1 387 ? -2.080 15.706 15.220 1.00 83.00 387 ASN A CA 1
ATOM 3215 C C . ASN A 1 387 ? -1.440 15.330 13.876 1.00 83.00 387 ASN A C 1
ATOM 3217 O O . ASN A 1 387 ? -2.152 15.206 12.877 1.00 83.00 387 ASN A O 1
ATOM 3221 N N . GLU A 1 388 ? -0.126 15.074 13.854 1.00 83.19 388 GLU A N 1
ATOM 3222 C CA . GLU A 1 388 ? 0.568 14.519 12.685 1.00 83.19 388 GLU A CA 1
ATOM 3223 C C . GLU A 1 388 ? -0.095 13.215 12.248 1.00 83.19 388 GLU A C 1
ATOM 3225 O O . GLU A 1 388 ? -0.483 13.096 11.092 1.00 83.19 388 GLU A O 1
ATOM 3230 N N . TYR A 1 389 ? -0.332 12.267 13.159 1.00 88.06 389 TYR A N 1
ATOM 3231 C CA . TYR A 1 389 ? -0.977 11.003 12.801 1.00 88.06 389 TYR A CA 1
ATOM 3232 C C . TYR A 1 389 ? -2.328 11.207 12.095 1.00 88.06 389 TYR A C 1
ATOM 3234 O O . TYR A 1 389 ? -2.545 10.639 11.028 1.00 88.06 389 TYR A O 1
ATOM 3242 N N . PHE A 1 390 ? -3.218 12.057 12.618 1.00 86.69 390 PHE A N 1
ATOM 3243 C CA . PHE A 1 390 ? -4.528 12.304 11.998 1.00 86.69 390 PHE A CA 1
ATOM 3244 C C . PHE A 1 390 ? -4.452 13.001 10.633 1.00 86.69 390 PHE A C 1
ATOM 3246 O O . PHE A 1 390 ? -5.242 12.681 9.738 1.00 86.69 390 PHE A O 1
ATOM 3253 N N . VAL A 1 391 ? -3.527 13.952 10.453 1.00 83.75 391 VAL A N 1
ATOM 3254 C CA . VAL A 1 391 ? -3.310 14.589 9.143 1.00 83.75 391 VAL A CA 1
ATOM 3255 C C . VAL A 1 391 ? -2.771 13.573 8.148 1.00 83.75 391 VAL A C 1
ATOM 3257 O O . VAL A 1 391 ? -3.242 13.491 7.010 1.00 83.75 391 VAL A O 1
ATOM 3260 N N . ARG A 1 392 ? -1.796 12.776 8.582 1.00 86.06 392 ARG A N 1
ATOM 3261 C CA . ARG A 1 392 ? -1.113 11.819 7.723 1.00 86.06 392 ARG A CA 1
ATOM 3262 C C . ARG A 1 392 ? -2.026 10.652 7.360 1.00 86.06 392 ARG A C 1
ATOM 3264 O O . ARG A 1 392 ? -2.054 10.285 6.192 1.00 86.06 392 ARG A O 1
ATOM 3271 N N . LEU A 1 393 ? -2.858 10.179 8.288 1.00 89.12 393 LEU A N 1
ATOM 3272 C CA . LEU A 1 393 ? -3.911 9.192 8.036 1.00 89.12 393 LEU A CA 1
ATOM 3273 C C . LEU A 1 393 ? -4.899 9.668 6.966 1.00 89.12 393 LEU A C 1
ATOM 3275 O O . LEU A 1 393 ? -5.244 8.905 6.070 1.00 89.12 393 LEU A O 1
ATOM 3279 N N . ASN A 1 394 ? -5.326 10.931 7.022 1.00 87.00 394 ASN A N 1
ATOM 3280 C CA . ASN A 1 394 ? -6.222 11.486 6.009 1.00 87.00 394 ASN A CA 1
ATOM 3281 C C . ASN A 1 394 ? -5.581 11.534 4.621 1.00 87.00 394 ASN A C 1
ATOM 3283 O O . ASN A 1 394 ? -6.246 11.242 3.632 1.00 87.00 394 ASN A O 1
ATOM 3287 N N . TRP A 1 395 ? -4.291 11.855 4.534 1.00 86.19 395 TRP A N 1
ATOM 3288 C CA . TRP A 1 395 ? -3.580 11.760 3.261 1.00 86.19 395 TRP A CA 1
ATOM 3289 C C . TRP A 1 395 ? -3.486 10.314 2.767 1.00 86.19 395 TRP A C 1
ATOM 3291 O O . TRP A 1 395 ? -3.770 10.086 1.599 1.00 86.19 395 TRP A O 1
ATOM 3301 N N . VAL A 1 396 ? -3.175 9.337 3.634 1.00 89.06 396 VAL A N 1
ATOM 3302 C CA . VAL A 1 396 ? -3.123 7.918 3.229 1.00 89.06 396 VAL A CA 1
ATOM 3303 C C . VAL A 1 396 ? -4.494 7.466 2.733 1.00 89.06 396 VAL A C 1
ATOM 3305 O O . VAL A 1 396 ? -4.599 6.868 1.671 1.00 89.06 396 VAL A O 1
ATOM 3308 N N . PHE A 1 397 ? -5.570 7.820 3.435 1.00 89.19 397 PHE A N 1
ATOM 3309 C CA . PHE A 1 397 ? -6.925 7.545 2.966 1.00 89.19 397 PHE A CA 1
ATOM 3310 C C . PHE A 1 397 ? -7.175 8.134 1.569 1.00 89.19 397 PHE A C 1
ATOM 3312 O O . PHE A 1 397 ? -7.574 7.411 0.656 1.00 89.19 397 PHE A O 1
ATOM 3319 N N . LYS A 1 398 ? -6.857 9.418 1.358 1.00 86.25 398 LYS A N 1
ATOM 3320 C CA . LYS A 1 398 ? -6.984 10.051 0.037 1.00 86.25 398 LYS A CA 1
ATOM 3321 C C . LYS A 1 398 ? -6.076 9.410 -1.015 1.00 86.25 398 LYS A C 1
ATOM 3323 O O . LYS A 1 398 ? -6.497 9.312 -2.160 1.00 86.25 398 LYS A O 1
ATOM 3328 N N . TYR A 1 399 ? -4.900 8.908 -0.644 1.00 87.12 399 TYR A N 1
ATOM 3329 C CA . TYR A 1 399 ? -4.018 8.159 -1.538 1.00 87.12 399 TYR A CA 1
ATOM 3330 C C . TYR A 1 399 ? -4.690 6.885 -2.061 1.00 87.12 399 TYR A C 1
ATOM 3332 O O . TYR A 1 399 ? -4.738 6.665 -3.266 1.00 87.12 399 TYR A O 1
ATOM 3340 N N . TYR A 1 400 ? -5.299 6.087 -1.180 1.00 88.19 400 TYR A N 1
ATOM 3341 C CA . TYR A 1 400 ? -5.998 4.859 -1.579 1.00 88.19 400 TYR A CA 1
ATOM 3342 C C . TYR A 1 400 ? -7.247 5.157 -2.427 1.00 88.19 400 TYR A C 1
ATOM 3344 O O . TYR A 1 400 ? -7.584 4.410 -3.350 1.00 88.19 400 TYR A O 1
ATOM 3352 N N . VAL A 1 401 ? -7.944 6.257 -2.134 1.00 83.94 401 VAL A N 1
ATOM 3353 C CA . VAL A 1 401 ? -9.225 6.593 -2.773 1.00 83.94 401 VAL A CA 1
ATOM 3354 C C . VAL A 1 401 ? -9.057 7.379 -4.071 1.00 83.94 401 VAL A C 1
ATOM 3356 O O . VAL A 1 401 ? -9.789 7.113 -5.020 1.00 83.94 401 VAL A O 1
ATOM 3359 N N . ASN A 1 402 ? -8.080 8.280 -4.174 1.00 79.00 402 ASN A N 1
ATOM 3360 C CA . ASN A 1 402 ? -7.914 9.216 -5.296 1.00 79.00 402 ASN A CA 1
ATOM 3361 C C . ASN A 1 402 ? -6.550 9.095 -6.004 1.00 79.00 402 ASN A C 1
ATOM 3363 O O . ASN A 1 402 ? -6.377 9.677 -7.073 1.00 79.00 402 ASN A O 1
ATOM 3367 N N . GLY A 1 403 ? -5.601 8.335 -5.452 1.00 80.12 403 GLY A N 1
ATOM 3368 C CA . GLY A 1 403 ? -4.202 8.335 -5.882 1.00 80.12 403 GLY A CA 1
ATOM 3369 C C . GLY A 1 403 ? -3.389 9.455 -5.225 1.00 80.12 403 GLY A C 1
ATOM 3370 O O . GLY A 1 403 ? -3.858 10.144 -4.320 1.00 80.12 403 GLY A O 1
ATOM 3371 N N . CYS A 1 404 ? -2.144 9.646 -5.672 1.00 73.56 404 CYS A N 1
ATOM 3372 C CA . CYS A 1 404 ? -1.259 10.687 -5.138 1.00 73.56 404 CYS A CA 1
ATOM 3373 C C . CYS A 1 404 ? -1.860 12.085 -5.339 1.00 73.56 404 CYS A C 1
ATOM 3375 O O . CYS A 1 404 ? -1.994 12.550 -6.470 1.00 73.56 404 CYS A O 1
ATOM 3377 N N . ILE A 1 405 ? -2.221 12.735 -4.231 1.00 65.94 405 ILE A N 1
ATOM 3378 C CA . ILE A 1 405 ? -2.828 14.074 -4.198 1.00 65.94 405 ILE A CA 1
ATOM 3379 C C . ILE A 1 405 ? -1.811 15.195 -3.950 1.00 65.94 405 ILE A C 1
ATOM 3381 O O . ILE A 1 405 ? -2.165 16.366 -4.066 1.00 65.94 405 ILE A O 1
ATOM 3385 N N . ASP A 1 406 ? -0.572 14.864 -3.582 1.00 62.84 406 ASP A N 1
ATOM 3386 C CA . ASP A 1 406 ? 0.476 15.831 -3.258 1.00 62.84 406 ASP A CA 1
ATOM 3387 C C . ASP A 1 406 ? 1.681 15.749 -4.205 1.00 62.84 406 ASP A C 1
ATOM 3389 O O . ASP A 1 406 ? 1.943 14.733 -4.850 1.00 62.84 406 ASP A O 1
ATOM 3393 N N . ASN A 1 407 ? 2.444 16.845 -4.243 1.00 56.22 407 ASN A N 1
ATOM 3394 C CA . ASN A 1 407 ? 3.683 16.975 -5.014 1.00 56.22 407 ASN A CA 1
ATOM 3395 C C . ASN A 1 407 ? 4.947 16.740 -4.158 1.00 56.22 407 ASN A C 1
ATOM 3397 O O . ASN A 1 407 ? 6.039 17.161 -4.552 1.00 56.22 407 ASN A O 1
ATOM 3401 N N . GLY A 1 408 ? 4.818 16.062 -3.007 1.00 54.72 408 GLY A N 1
ATOM 3402 C CA . GLY A 1 408 ? 5.969 15.603 -2.228 1.00 54.72 408 GLY A CA 1
ATOM 3403 C C . GLY A 1 408 ? 6.071 16.043 -0.762 1.00 54.72 408 GLY A C 1
ATOM 3404 O O . GLY A 1 408 ? 7.091 15.767 -0.143 1.00 54.72 408 GLY A O 1
ATOM 3405 N N . ASP A 1 409 ? 5.064 16.667 -0.158 1.00 57.69 409 ASP A N 1
ATOM 3406 C CA . ASP A 1 409 ? 5.175 17.141 1.237 1.00 57.69 409 ASP A CA 1
ATOM 3407 C C . ASP A 1 409 ? 4.744 16.099 2.291 1.00 57.69 409 ASP A C 1
ATOM 3409 O O . ASP A 1 409 ? 4.674 16.388 3.496 1.00 57.69 409 ASP A O 1
ATOM 3413 N N . TRP A 1 410 ? 4.446 14.864 1.868 1.00 69.31 410 TRP A N 1
ATOM 3414 C CA . TRP A 1 410 ? 4.027 13.802 2.773 1.00 69.31 410 TRP A CA 1
ATOM 3415 C C . TRP A 1 410 ? 5.148 12.846 3.204 1.00 69.31 410 TRP A C 1
ATOM 3417 O O . TRP A 1 410 ? 5.592 12.014 2.416 1.00 69.31 410 TRP A O 1
ATOM 3427 N N . ILE A 1 411 ? 5.556 12.933 4.484 1.00 70.06 411 ILE A N 1
ATOM 3428 C CA . ILE A 1 411 ? 6.355 11.936 5.228 1.00 70.06 411 ILE A CA 1
ATOM 3429 C C . ILE A 1 411 ? 5.879 11.889 6.692 1.00 70.06 411 ILE A C 1
ATOM 3431 O O . ILE A 1 411 ? 5.560 12.926 7.276 1.00 70.06 411 ILE A O 1
ATOM 3435 N N . PHE A 1 412 ? 5.862 10.696 7.296 1.00 79.50 412 PHE A N 1
ATOM 3436 C CA . PHE A 1 412 ? 5.686 10.504 8.738 1.00 79.50 412 PHE A CA 1
ATOM 3437 C C . PHE A 1 412 ? 7.051 10.276 9.414 1.00 79.50 412 PHE A C 1
ATOM 3439 O O . PHE A 1 412 ? 7.711 9.268 9.175 1.00 79.50 412 PHE A O 1
ATOM 3446 N N . ASP A 1 413 ? 7.494 11.233 10.236 1.00 75.50 413 ASP A N 1
ATOM 3447 C CA . ASP A 1 413 ? 8.857 11.290 10.808 1.00 75.50 413 ASP A CA 1
ATOM 3448 C C . ASP A 1 413 ? 9.055 10.433 12.082 1.00 75.50 413 ASP A C 1
ATOM 3450 O O . ASP A 1 413 ? 10.080 10.551 12.760 1.00 75.50 413 ASP A O 1
ATOM 3454 N N . TYR A 1 414 ? 8.091 9.577 12.430 1.00 78.62 414 TYR A N 1
ATOM 3455 C CA . TYR A 1 414 ? 8.123 8.768 13.650 1.00 78.62 414 TYR A CA 1
ATOM 3456 C C . TYR A 1 414 ? 8.102 7.273 13.330 1.00 78.62 414 TYR A C 1
ATOM 3458 O O . TYR A 1 414 ? 7.357 6.817 12.465 1.00 78.62 414 TYR A O 1
ATOM 3466 N N . ASP A 1 415 ? 8.880 6.492 14.080 1.00 77.25 415 ASP A N 1
ATOM 3467 C CA . ASP A 1 415 ? 8.981 5.036 13.889 1.00 77.25 415 ASP A CA 1
ATOM 3468 C C . ASP A 1 415 ? 7.798 4.262 14.502 1.00 77.25 415 ASP A C 1
ATOM 3470 O O . ASP A 1 415 ? 7.693 3.041 14.375 1.00 77.25 415 ASP A O 1
ATOM 3474 N N . TYR A 1 416 ? 6.906 4.964 15.201 1.00 81.31 416 TYR A N 1
ATOM 3475 C CA . TYR A 1 416 ? 5.716 4.412 15.831 1.00 81.31 416 TYR A CA 1
ATOM 3476 C C . TYR A 1 416 ? 4.573 5.429 15.803 1.00 81.31 416 TYR A C 1
ATOM 3478 O O . TYR A 1 416 ? 4.791 6.636 15.695 1.00 81.31 416 TYR A O 1
ATOM 3486 N N . VAL A 1 417 ? 3.347 4.931 15.940 1.00 85.00 417 VAL A N 1
ATOM 3487 C CA . VAL A 1 417 ? 2.139 5.756 16.061 1.00 85.00 417 VAL A CA 1
ATOM 3488 C C . VAL A 1 417 ? 1.624 5.750 17.507 1.00 85.00 417 VAL A C 1
ATOM 3490 O O . VAL A 1 417 ? 1.912 4.804 18.256 1.00 85.00 417 VAL A O 1
ATOM 3493 N N . PRO A 1 418 ? 0.878 6.788 17.932 1.00 85.31 418 PRO A N 1
ATOM 3494 C CA . PRO A 1 418 ? 0.190 6.787 19.220 1.00 85.31 418 PRO A CA 1
ATOM 3495 C C . PRO A 1 418 ? -0.772 5.608 19.365 1.00 85.31 418 PRO A C 1
ATOM 3497 O O . PRO A 1 418 ? -1.399 5.184 18.393 1.00 85.31 418 PRO A O 1
ATOM 3500 N N . MET A 1 419 ? -0.956 5.115 20.590 1.00 83.75 419 MET A N 1
ATOM 3501 C CA . MET A 1 419 ? -2.056 4.192 20.871 1.00 83.75 419 MET A CA 1
ATOM 3502 C C . MET A 1 419 ? -3.404 4.913 20.775 1.00 83.75 419 MET A C 1
ATOM 3504 O O . MET A 1 419 ? -3.497 6.122 20.989 1.00 83.75 419 MET A O 1
ATOM 3508 N N . ILE A 1 420 ? -4.477 4.154 20.541 1.00 85.38 420 ILE A N 1
ATOM 3509 C CA . ILE A 1 420 ? -5.842 4.694 20.438 1.00 85.38 420 ILE A CA 1
ATOM 3510 C C . ILE A 1 420 ? -6.238 5.502 21.672 1.00 85.38 420 ILE A C 1
ATOM 3512 O O . ILE A 1 420 ? -6.799 6.585 21.536 1.00 85.38 420 ILE A O 1
ATOM 3516 N N . SER A 1 421 ? -5.903 5.024 22.873 1.00 82.19 421 SER A N 1
ATOM 3517 C CA . SER A 1 421 ? -6.163 5.768 24.109 1.00 82.19 421 SER A CA 1
ATOM 3518 C C . SER A 1 421 ? -5.483 7.137 24.128 1.00 82.19 421 SER A C 1
ATOM 3520 O O . SER A 1 421 ? -6.066 8.097 24.617 1.00 82.19 421 SER A O 1
ATOM 3522 N N . ASP A 1 422 ? -4.272 7.249 23.574 1.00 82.88 422 ASP A N 1
ATOM 3523 C CA . ASP A 1 422 ? -3.575 8.531 23.510 1.00 82.88 422 ASP A CA 1
ATOM 3524 C C . ASP A 1 422 ? -4.166 9.456 22.431 1.00 82.88 422 ASP A C 1
ATOM 3526 O O . ASP A 1 422 ? -4.205 10.670 22.626 1.00 82.88 422 ASP A O 1
ATOM 3530 N N . LEU A 1 423 ? -4.654 8.901 21.312 1.00 85.75 423 LEU A N 1
ATOM 3531 C CA . LEU A 1 423 ? -5.388 9.668 20.297 1.00 85.75 423 LEU A CA 1
ATOM 3532 C C . LEU A 1 423 ? -6.674 10.266 20.884 1.00 85.75 423 LEU A C 1
ATOM 3534 O O . LEU A 1 423 ? -6.972 11.426 20.621 1.00 85.75 423 LEU A O 1
ATOM 3538 N N . LEU A 1 424 ? -7.395 9.503 21.712 1.00 84.75 424 LEU A N 1
ATOM 3539 C CA . LEU A 1 424 ? -8.601 9.964 22.407 1.00 84.75 424 LEU A CA 1
ATOM 3540 C C . LEU A 1 424 ? -8.306 11.063 23.434 1.00 84.75 424 LEU A C 1
ATOM 3542 O O . LEU A 1 424 ? -9.020 12.059 23.484 1.00 84.75 424 LEU A O 1
ATOM 3546 N N . GLU A 1 425 ? -7.259 10.892 24.246 1.00 81.56 425 GLU A N 1
ATOM 3547 C CA . GLU A 1 425 ? -6.890 11.849 25.302 1.00 81.56 425 GLU A CA 1
ATOM 3548 C C . GLU A 1 425 ? -6.438 13.211 24.741 1.00 81.56 425 GLU A C 1
ATOM 3550 O O . GLU A 1 425 ? -6.606 14.231 25.409 1.00 81.56 425 GLU A O 1
ATOM 3555 N N . ASN A 1 426 ? -5.879 13.243 23.525 1.00 77.75 426 ASN A N 1
ATOM 3556 C CA . ASN A 1 426 ? -5.277 14.447 22.938 1.00 77.75 426 ASN A CA 1
ATOM 3557 C C . ASN A 1 426 ? -6.095 15.090 21.807 1.00 77.75 426 ASN A C 1
ATOM 3559 O O . ASN A 1 426 ? -5.704 16.148 21.308 1.00 77.75 426 ASN A O 1
ATOM 3563 N N . TYR A 1 427 ? -7.208 14.486 21.386 1.00 77.50 427 TYR A N 1
ATOM 3564 C CA . TYR A 1 427 ? -8.000 15.010 20.276 1.00 77.50 427 TYR A CA 1
ATOM 3565 C C . TYR A 1 427 ? -8.701 16.328 20.640 1.00 77.50 427 TYR A C 1
ATOM 3567 O O . TYR A 1 427 ? -9.529 16.384 21.549 1.00 77.50 427 TYR A O 1
ATOM 3575 N N . GLN A 1 428 ? -8.401 17.391 19.887 1.00 73.38 428 GLN A N 1
ATOM 3576 C CA . GLN A 1 428 ? -9.103 18.676 19.941 1.00 73.38 428 GLN A CA 1
ATOM 3577 C C . GLN A 1 428 ? -9.325 19.192 18.516 1.00 73.38 428 GLN A C 1
ATOM 3579 O O . GLN A 1 428 ? -8.368 19.453 17.790 1.00 73.38 428 GLN A O 1
ATOM 3584 N N . TYR A 1 429 ? -10.592 19.335 18.107 1.00 68.31 429 TYR A N 1
ATOM 3585 C CA . TYR A 1 429 ? -10.957 19.686 16.726 1.00 68.31 429 TYR A CA 1
ATOM 3586 C C . TYR A 1 429 ? -10.374 21.039 16.274 1.00 68.31 429 TYR A C 1
ATOM 3588 O O . TYR A 1 429 ? -9.849 21.138 15.168 1.00 68.31 429 TYR A O 1
ATOM 3596 N N . SER A 1 430 ? -10.405 22.059 17.143 1.00 65.06 430 SER A N 1
ATOM 3597 C CA . SER A 1 430 ? -9.861 23.403 16.871 1.00 65.06 430 SER A CA 1
ATOM 3598 C C . SER A 1 430 ? -8.407 23.373 16.406 1.00 65.06 430 SER A C 1
ATOM 3600 O O . SER A 1 430 ? -8.021 24.077 15.474 1.00 65.06 430 SER A O 1
ATOM 3602 N N . ASP A 1 431 ? -7.619 22.506 17.027 1.00 66.94 431 ASP A N 1
ATOM 3603 C CA . ASP A 1 431 ? -6.181 22.435 16.819 1.00 66.94 431 ASP A CA 1
ATOM 3604 C C . ASP A 1 431 ? -5.856 21.714 15.514 1.00 66.94 431 ASP A C 1
ATOM 3606 O O . ASP A 1 431 ? -4.850 22.008 14.876 1.00 66.94 431 ASP A O 1
ATOM 3610 N N . MET A 1 432 ? -6.727 20.798 15.082 1.00 66.44 432 MET A N 1
ATOM 3611 C CA . MET A 1 432 ? -6.563 20.069 13.828 1.00 66.44 432 MET A CA 1
ATOM 3612 C C . MET A 1 432 ? -6.723 20.977 12.610 1.00 66.44 432 MET A C 1
ATOM 3614 O O . MET A 1 432 ? -5.961 20.835 11.654 1.00 66.44 432 MET A O 1
ATOM 3618 N N . ASP A 1 433 ? -7.671 21.914 12.626 1.00 67.94 433 ASP A N 1
ATOM 3619 C CA . ASP A 1 433 ? -7.871 22.842 11.507 1.00 67.94 433 ASP A CA 1
ATOM 3620 C C . ASP A 1 433 ? -6.731 23.861 11.394 1.00 67.94 433 ASP A C 1
ATOM 3622 O O . ASP A 1 433 ? -6.280 24.176 10.289 1.00 67.94 433 ASP A O 1
ATOM 3626 N N . GLU A 1 434 ? -6.214 24.345 12.524 1.00 64.56 434 GLU A N 1
ATOM 3627 C CA . GLU A 1 434 ? -5.019 25.191 12.555 1.00 64.56 434 GLU A CA 1
ATOM 3628 C C . GLU A 1 434 ? -3.781 24.418 12.075 1.00 64.56 434 GLU A C 1
ATOM 3630 O O . GLU A 1 434 ? -3.036 24.884 11.209 1.00 64.56 434 GLU A O 1
ATOM 3635 N N . PHE A 1 435 ? -3.609 23.183 12.547 1.00 64.00 435 PHE A N 1
ATOM 3636 C CA . PHE A 1 435 ? -2.490 22.326 12.169 1.00 64.00 435 PHE A CA 1
ATOM 3637 C C . PHE A 1 435 ? -2.508 21.944 10.679 1.00 64.00 435 PHE A C 1
ATOM 3639 O O . PHE A 1 435 ? -1.476 22.012 10.007 1.00 64.00 435 PHE A O 1
ATOM 3646 N N . LYS A 1 436 ? -3.687 21.636 10.116 1.00 65.06 436 LYS A N 1
ATOM 3647 C CA . LYS A 1 436 ? -3.865 21.415 8.670 1.00 65.06 436 LYS A CA 1
ATOM 3648 C C . LYS A 1 436 ? -3.422 22.631 7.856 1.00 65.06 436 LYS A C 1
ATOM 3650 O O . LYS A 1 436 ? -2.709 22.462 6.870 1.00 65.06 436 LYS A O 1
ATOM 3655 N N . LYS A 1 437 ? -3.794 23.850 8.267 1.00 63.53 437 LYS A N 1
ATOM 3656 C CA . LYS A 1 437 ? -3.366 25.091 7.590 1.00 63.53 437 LYS A CA 1
ATOM 3657 C C . LYS A 1 437 ? -1.846 25.258 7.615 1.00 63.53 437 LYS A C 1
ATOM 3659 O O . LYS A 1 437 ? -1.267 25.660 6.610 1.00 63.53 437 LYS A O 1
ATOM 3664 N N . HIS A 1 438 ? -1.195 24.913 8.726 1.00 59.16 438 HIS A N 1
ATOM 3665 C CA . HIS A 1 438 ? 0.264 24.961 8.827 1.00 59.16 438 HIS A CA 1
ATOM 3666 C C . HIS A 1 438 ? 0.968 23.996 7.867 1.00 59.16 438 HIS A C 1
ATOM 3668 O O . HIS A 1 438 ? 1.969 24.384 7.267 1.00 59.16 438 HIS A O 1
ATOM 3674 N N . ILE A 1 439 ? 0.440 22.782 7.682 1.00 58.38 439 ILE A N 1
ATOM 3675 C CA . ILE A 1 439 ? 1.005 21.799 6.743 1.00 58.38 439 ILE A CA 1
ATOM 3676 C C . ILE A 1 439 ? 0.726 22.192 5.284 1.00 58.38 439 ILE A C 1
ATOM 3678 O O . ILE A 1 439 ? 1.630 22.135 4.458 1.00 58.38 439 ILE A O 1
ATOM 3682 N N . LEU A 1 440 ? -0.490 22.648 4.960 1.00 53.00 440 LEU A N 1
ATOM 3683 C CA . LEU A 1 440 ? -0.880 23.020 3.589 1.00 53.00 440 LEU A CA 1
ATOM 3684 C C . LEU A 1 440 ? -0.115 24.235 3.039 1.00 53.00 440 LEU A C 1
ATOM 3686 O O . LEU A 1 440 ? 0.084 24.351 1.831 1.00 53.00 440 LEU A O 1
ATOM 3690 N N . ASN A 1 441 ? 0.361 25.128 3.908 1.00 48.16 441 ASN A N 1
ATOM 3691 C CA . ASN A 1 441 ? 1.182 26.270 3.500 1.00 48.16 441 ASN A CA 1
ATOM 3692 C C . ASN A 1 441 ? 2.612 25.878 3.076 1.00 48.16 441 ASN A C 1
ATOM 3694 O O . ASN A 1 441 ? 3.357 26.739 2.607 1.00 48.16 441 ASN A O 1
ATOM 3698 N N . ALA A 1 442 ? 3.001 24.608 3.228 1.00 52.19 442 ALA A N 1
ATOM 3699 C CA . ALA A 1 442 ? 4.318 24.108 2.856 1.00 52.19 442 ALA A CA 1
ATOM 3700 C C . ALA A 1 442 ? 4.413 23.586 1.413 1.00 52.19 442 ALA A C 1
ATOM 3702 O O . ALA A 1 442 ? 5.478 23.080 1.101 1.00 52.19 442 ALA A O 1
ATOM 3703 N N . ASN A 1 443 ? 3.373 23.747 0.571 1.00 52.06 443 ASN A N 1
ATOM 3704 C CA . ASN A 1 443 ? 3.291 23.286 -0.829 1.00 52.06 443 ASN A CA 1
ATOM 3705 C C . ASN A 1 443 ? 4.571 23.566 -1.643 1.00 52.06 443 ASN A C 1
ATOM 3707 O O . ASN A 1 443 ? 4.673 24.575 -2.353 1.00 52.06 443 ASN A O 1
ATOM 3711 N N . ILE A 1 444 ? 5.541 22.659 -1.578 1.00 59.16 444 ILE A N 1
ATOM 3712 C CA . ILE A 1 444 ? 6.732 22.679 -2.415 1.00 59.16 444 ILE A CA 1
ATOM 3713 C C . ILE A 1 444 ? 6.493 21.623 -3.483 1.00 59.16 444 ILE A C 1
ATOM 3715 O O . ILE A 1 444 ? 6.517 20.426 -3.221 1.00 59.16 444 ILE A O 1
ATOM 3719 N N . ASP A 1 445 ? 6.287 22.060 -4.725 1.00 63.22 445 ASP A N 1
ATOM 3720 C CA . ASP A 1 445 ? 6.353 21.133 -5.849 1.00 63.22 445 ASP A CA 1
ATOM 3721 C C . ASP A 1 445 ? 7.808 20.686 -6.035 1.00 63.22 445 ASP A C 1
ATOM 3723 O O . ASP A 1 445 ? 8.660 21.402 -6.579 1.00 63.22 445 ASP A O 1
ATOM 3727 N N . LEU A 1 446 ? 8.105 19.494 -5.520 1.00 68.75 446 LEU A N 1
ATOM 3728 C CA . LEU A 1 446 ? 9.442 18.922 -5.544 1.00 68.75 446 LEU A CA 1
ATOM 3729 C C . LEU A 1 446 ? 9.779 18.268 -6.882 1.00 68.75 446 LEU A C 1
ATOM 3731 O O . LEU A 1 446 ? 10.940 17.889 -7.057 1.00 68.75 446 LEU A O 1
ATOM 3735 N N . ASN A 1 447 ? 8.823 18.172 -7.819 1.00 76.56 447 ASN A N 1
ATOM 3736 C CA . ASN A 1 447 ? 8.986 17.688 -9.195 1.00 76.56 447 ASN A CA 1
ATOM 3737 C C . ASN A 1 447 ? 10.168 16.711 -9.351 1.00 76.56 447 ASN A C 1
ATOM 3739 O O . ASN A 1 447 ? 11.208 17.013 -9.961 1.00 76.56 447 ASN A O 1
ATOM 3743 N N . ILE A 1 448 ? 10.059 15.572 -8.662 1.00 83.44 448 ILE A N 1
ATOM 3744 C CA . ILE A 1 448 ? 11.147 14.607 -8.542 1.00 83.44 448 ILE A CA 1
ATOM 3745 C C . ILE A 1 448 ? 11.300 13.920 -9.891 1.00 83.44 448 ILE A C 1
ATOM 3747 O O . ILE A 1 448 ? 10.522 13.052 -10.261 1.00 83.44 448 ILE A O 1
ATOM 3751 N N . THR A 1 449 ? 12.322 14.316 -10.645 1.00 88.06 449 THR A N 1
ATOM 3752 C CA . THR A 1 449 ? 12.639 13.661 -11.920 1.00 88.06 449 THR A CA 1
ATOM 3753 C C . THR A 1 449 ? 13.277 12.283 -11.691 1.00 88.06 449 THR A C 1
ATOM 3755 O O . THR A 1 449 ? 13.913 12.108 -10.648 1.00 88.06 449 THR A O 1
ATOM 3758 N N . PRO A 1 450 ? 13.242 11.350 -12.666 1.00 89.81 450 PRO A N 1
ATOM 3759 C CA . PRO A 1 450 ? 13.841 10.018 -12.515 1.00 89.81 450 PRO A CA 1
ATOM 3760 C C . PRO A 1 450 ? 15.310 10.044 -12.066 1.00 89.81 450 PRO A C 1
ATOM 3762 O O . PRO A 1 450 ? 15.710 9.271 -11.210 1.00 89.81 450 PRO A O 1
ATOM 3765 N N . GLU A 1 451 ? 16.107 11.001 -12.557 1.00 89.06 451 GLU A N 1
ATOM 3766 C CA . GLU A 1 451 ? 17.506 11.177 -12.127 1.00 89.06 451 GLU A CA 1
ATOM 3767 C C . GLU A 1 451 ? 17.640 11.530 -10.634 1.00 89.06 451 GLU A C 1
ATOM 3769 O O . GLU A 1 451 ? 18.580 11.095 -9.972 1.00 89.06 451 GLU A O 1
ATOM 3774 N N . ILE A 1 452 ? 16.719 12.351 -10.115 1.00 89.50 452 ILE A N 1
ATOM 3775 C CA . ILE A 1 452 ? 16.703 12.771 -8.707 1.00 89.50 452 ILE A CA 1
ATOM 3776 C C . ILE A 1 452 ? 16.240 11.600 -7.845 1.00 89.50 452 ILE A C 1
ATOM 3778 O O . ILE A 1 452 ? 16.880 11.308 -6.843 1.00 89.50 452 ILE A O 1
ATOM 3782 N N . HIS A 1 453 ? 15.174 10.904 -8.254 1.00 89.81 453 HIS A N 1
ATOM 3783 C CA . HIS A 1 453 ? 14.709 9.693 -7.575 1.00 89.81 453 HIS A CA 1
ATOM 3784 C C . HIS A 1 453 ? 15.825 8.652 -7.475 1.00 89.81 453 HIS A C 1
ATOM 3786 O O . HIS A 1 453 ? 16.139 8.211 -6.371 1.00 89.81 453 HIS A O 1
ATOM 3792 N N . LEU A 1 454 ? 16.499 8.354 -8.589 1.00 91.12 454 LEU A N 1
ATOM 3793 C CA . LEU A 1 454 ? 17.630 7.431 -8.639 1.00 91.12 454 LEU A CA 1
ATOM 3794 C C . LEU A 1 454 ? 18.742 7.835 -7.653 1.00 91.12 454 LEU A C 1
ATOM 3796 O O . LEU A 1 454 ? 19.250 6.993 -6.918 1.00 91.12 454 LEU A O 1
ATOM 3800 N N . ALA A 1 455 ? 19.081 9.126 -7.574 1.00 90.31 455 ALA A N 1
ATOM 3801 C CA . ALA A 1 455 ? 20.071 9.641 -6.624 1.00 90.31 455 ALA A CA 1
ATOM 3802 C C . ALA A 1 455 ? 19.650 9.522 -5.151 1.00 90.31 455 ALA A C 1
ATOM 3804 O O . ALA A 1 455 ? 20.518 9.373 -4.297 1.00 90.31 455 ALA A O 1
ATOM 3805 N N . LEU A 1 456 ? 18.348 9.577 -4.855 1.00 88.62 456 LEU A N 1
ATOM 3806 C CA . LEU A 1 456 ? 17.818 9.471 -3.492 1.00 88.62 456 LEU A CA 1
ATOM 3807 C C . LEU A 1 456 ? 17.749 8.030 -2.982 1.00 88.62 456 LEU A C 1
ATOM 3809 O O . LEU A 1 456 ? 17.817 7.806 -1.777 1.00 88.62 456 LEU A O 1
ATOM 3813 N N . VAL A 1 457 ? 17.570 7.056 -3.878 1.00 89.94 457 VAL A N 1
ATOM 3814 C CA . VAL A 1 457 ? 17.311 5.666 -3.474 1.00 89.94 457 VAL A CA 1
ATOM 3815 C C . VAL A 1 457 ? 18.511 4.735 -3.619 1.00 89.94 457 VAL A C 1
ATOM 3817 O O . VAL A 1 457 ? 18.489 3.635 -3.063 1.00 89.94 457 VAL A O 1
ATOM 3820 N N . LEU A 1 458 ? 19.540 5.121 -4.377 1.00 90.31 458 LEU A N 1
ATOM 3821 C CA . LEU A 1 458 ? 20.693 4.258 -4.613 1.00 90.31 458 LEU A CA 1
ATOM 3822 C C . LEU A 1 458 ? 21.703 4.290 -3.456 1.00 90.31 458 LEU A C 1
ATOM 3824 O O . LEU A 1 458 ? 22.090 5.362 -2.997 1.00 90.31 458 LEU A O 1
ATOM 3828 N N . PRO A 1 459 ? 22.224 3.126 -3.031 1.00 89.06 459 PRO A N 1
ATOM 3829 C CA . PRO A 1 459 ? 23.337 3.068 -2.092 1.00 89.06 459 PRO A CA 1
ATOM 3830 C C . PRO A 1 459 ? 24.652 3.502 -2.749 1.00 89.06 459 PRO A C 1
ATOM 3832 O O . PRO A 1 459 ? 24.826 3.403 -3.966 1.00 89.06 459 PRO A O 1
ATOM 3835 N N . SER A 1 460 ? 25.641 3.866 -1.928 1.00 85.94 460 SER A N 1
ATOM 3836 C CA . SER A 1 460 ? 26.975 4.285 -2.392 1.00 85.94 460 SER A CA 1
ATOM 3837 C C . SER A 1 460 ? 27.690 3.246 -3.266 1.00 85.94 460 SER A C 1
ATOM 3839 O O . SER A 1 460 ? 28.428 3.598 -4.181 1.00 85.94 460 SER A O 1
ATOM 3841 N N . LYS A 1 461 ? 27.424 1.952 -3.055 1.00 88.31 461 LYS A N 1
ATOM 3842 C CA . LYS A 1 461 ? 27.977 0.855 -3.875 1.00 88.31 461 LYS A CA 1
ATOM 3843 C C . LYS A 1 461 ? 27.422 0.799 -5.304 1.00 88.31 461 LYS A C 1
ATOM 3845 O O . LYS A 1 461 ? 28.059 0.203 -6.167 1.00 88.31 461 LYS A O 1
ATOM 3850 N N . SER A 1 462 ? 26.269 1.419 -5.548 1.00 91.06 462 SER A N 1
ATOM 3851 C CA . SER A 1 462 ? 25.563 1.422 -6.834 1.00 91.06 462 SER A CA 1
ATOM 3852 C C . SER A 1 462 ? 25.668 2.769 -7.561 1.00 91.06 462 SER A C 1
ATOM 3854 O O . SER A 1 462 ? 24.941 3.012 -8.521 1.00 91.06 462 SER A O 1
ATOM 3856 N N . THR A 1 463 ? 26.587 3.652 -7.150 1.00 89.19 463 THR A N 1
ATOM 3857 C CA . THR A 1 463 ? 26.775 4.996 -7.737 1.00 89.19 463 THR A CA 1
ATOM 3858 C C . THR A 1 463 ? 27.060 4.977 -9.232 1.00 89.19 463 THR A C 1
ATOM 3860 O O . THR A 1 463 ? 26.668 5.908 -9.923 1.00 89.19 463 THR A O 1
ATOM 3863 N N . LYS A 1 464 ? 27.649 3.898 -9.762 1.00 91.19 464 LYS A N 1
ATOM 3864 C CA . LYS A 1 464 ? 27.876 3.708 -11.206 1.00 91.19 464 LYS A CA 1
ATOM 3865 C C . LYS A 1 464 ? 26.595 3.746 -12.047 1.00 91.19 464 LYS A C 1
ATOM 3867 O O . LYS A 1 464 ? 26.679 3.975 -13.245 1.00 91.19 464 LYS A O 1
ATOM 3872 N N . LEU A 1 465 ? 25.431 3.499 -11.441 1.00 92.19 465 LEU A N 1
ATOM 3873 C CA . LEU A 1 465 ? 24.134 3.577 -12.118 1.00 92.19 465 LEU A CA 1
ATOM 3874 C C . LEU A 1 465 ? 23.625 5.020 -12.260 1.00 92.19 465 LEU A C 1
ATOM 3876 O O . LEU A 1 465 ? 22.699 5.258 -13.033 1.00 92.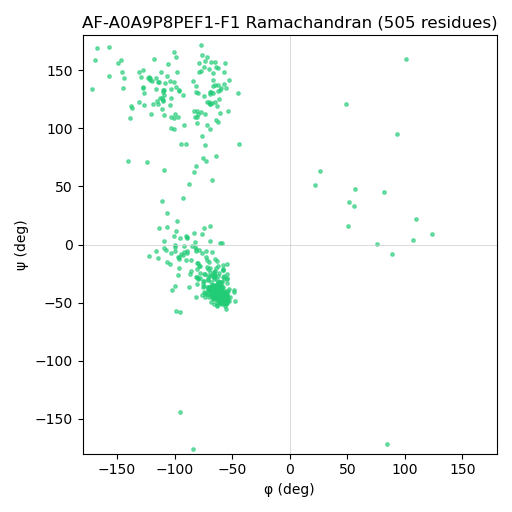19 465 LEU A O 1
ATOM 3880 N N . LEU A 1 466 ? 24.193 5.976 -11.516 1.00 91.62 466 LEU A N 1
ATOM 3881 C CA . LEU A 1 466 ? 23.835 7.388 -11.628 1.00 91.62 466 LEU A CA 1
ATOM 3882 C C . LEU A 1 466 ? 24.413 8.001 -12.910 1.00 91.62 466 LEU A C 1
ATOM 3884 O O . LEU A 1 466 ? 25.489 7.594 -13.352 1.00 91.62 466 LEU A O 1
ATOM 3888 N N . PRO A 1 467 ? 23.776 9.048 -13.464 1.00 89.38 467 PRO A N 1
ATOM 3889 C CA . PRO A 1 467 ? 24.393 9.877 -14.496 1.00 89.38 467 PRO A CA 1
ATOM 3890 C C . PRO A 1 467 ? 25.774 10.391 -14.061 1.00 89.38 467 PRO A C 1
ATOM 3892 O O . PRO A 1 467 ? 25.933 10.806 -12.911 1.00 89.38 467 PRO A O 1
ATOM 3895 N N . GLU A 1 468 ? 26.746 10.443 -14.979 1.00 87.81 468 GLU A N 1
ATOM 3896 C CA . GLU A 1 468 ? 28.151 10.810 -14.693 1.00 87.81 468 GLU A CA 1
ATOM 3897 C C . GLU A 1 468 ? 28.292 12.095 -13.855 1.00 87.81 468 GLU A C 1
ATOM 3899 O O . GLU A 1 468 ? 29.067 12.149 -12.902 1.00 87.81 468 GLU A O 1
ATOM 3904 N N . LYS A 1 469 ? 27.448 13.102 -14.127 1.00 86.81 469 LYS A N 1
ATOM 3905 C CA . LYS A 1 469 ? 27.377 14.389 -13.402 1.00 86.81 469 LYS A CA 1
ATOM 3906 C C . LYS A 1 469 ? 27.097 14.284 -11.888 1.00 86.81 469 LYS A C 1
ATOM 3908 O O . LYS A 1 469 ? 27.306 15.262 -11.158 1.00 86.81 469 LYS A O 1
ATOM 3913 N N . TY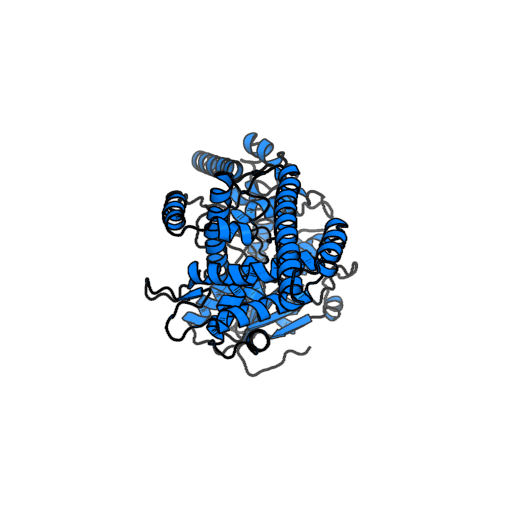R A 1 470 ? 26.601 13.140 -11.415 1.00 87.88 470 TYR A N 1
ATOM 3914 C CA . TYR A 1 470 ? 26.260 12.879 -10.012 1.00 87.88 470 TYR A CA 1
ATOM 3915 C C . TYR A 1 470 ? 27.137 11.808 -9.347 1.00 87.88 470 TYR A C 1
ATOM 3917 O O . TYR A 1 470 ? 27.094 11.696 -8.126 1.00 87.88 470 TYR A O 1
ATOM 3925 N N . GLN A 1 471 ? 27.947 11.052 -10.099 1.00 87.25 471 GLN A N 1
ATOM 3926 C CA . GLN A 1 471 ? 28.709 9.917 -9.551 1.00 87.25 471 GLN A CA 1
ATOM 3927 C C . GLN A 1 471 ? 29.769 10.335 -8.517 1.00 87.25 471 GLN A C 1
ATOM 3929 O O . GLN A 1 471 ? 29.973 9.624 -7.540 1.00 87.25 471 GLN A O 1
ATOM 3934 N N . ASN A 1 472 ? 30.390 11.506 -8.701 1.00 85.88 472 ASN A N 1
ATOM 3935 C CA . ASN A 1 472 ? 31.441 12.048 -7.824 1.00 85.88 472 ASN A CA 1
ATOM 3936 C C . ASN A 1 472 ? 30.944 13.223 -6.957 1.00 85.88 472 ASN A C 1
ATOM 3938 O O . ASN A 1 472 ? 31.696 14.141 -6.627 1.00 85.88 472 ASN A O 1
ATOM 3942 N N . ASP A 1 473 ? 29.646 13.266 -6.659 1.00 88.50 473 ASP A N 1
ATOM 3943 C CA . ASP A 1 473 ? 29.056 14.322 -5.842 1.00 88.50 473 ASP A CA 1
ATOM 3944 C C . ASP A 1 473 ? 29.244 14.024 -4.347 1.00 88.50 473 ASP A C 1
ATOM 3946 O O . ASP A 1 473 ? 28.599 13.137 -3.792 1.00 88.50 473 ASP A O 1
ATOM 3950 N N . SER A 1 474 ? 30.103 14.798 -3.679 1.00 85.69 474 SER A N 1
ATOM 3951 C CA . SER A 1 474 ? 30.436 14.592 -2.264 1.00 85.69 474 SER A CA 1
ATOM 3952 C C . SER A 1 474 ? 29.241 14.740 -1.316 1.00 85.69 474 SER A C 1
ATOM 3954 O O . SER A 1 474 ? 29.220 14.116 -0.251 1.00 85.69 474 SER A O 1
ATOM 3956 N N . LYS A 1 475 ? 28.222 15.537 -1.678 1.00 85.75 475 LYS A N 1
ATOM 3957 C CA . LYS A 1 475 ? 27.013 15.688 -0.857 1.00 85.75 475 LYS A CA 1
ATOM 3958 C C . LYS A 1 475 ? 26.128 14.447 -0.975 1.00 85.75 475 LYS A C 1
ATOM 3960 O O . LYS A 1 475 ? 25.604 13.992 0.041 1.00 85.75 475 LYS A O 1
ATOM 3965 N N . LEU A 1 476 ? 25.999 13.888 -2.180 1.00 84.75 476 LEU A N 1
ATOM 3966 C CA . LEU A 1 476 ? 25.301 12.617 -2.395 1.00 84.75 476 LEU A CA 1
ATOM 3967 C C . LEU A 1 476 ? 26.031 11.438 -1.767 1.00 84.75 476 LEU A C 1
ATOM 3969 O O . LEU A 1 476 ? 25.393 10.596 -1.149 1.00 84.75 476 LEU A O 1
ATOM 3973 N N . GLU A 1 477 ? 27.354 11.375 -1.887 1.00 83.06 477 GLU A N 1
ATOM 3974 C CA . GLU A 1 477 ? 28.137 10.295 -1.291 1.00 83.06 477 GLU A CA 1
ATOM 3975 C C . GLU A 1 477 ? 27.960 10.259 0.229 1.00 83.06 477 GLU A C 1
ATOM 3977 O O . GLU A 1 477 ? 27.714 9.198 0.804 1.00 83.06 477 GLU A O 1
ATOM 3982 N N . ARG A 1 478 ? 28.003 11.431 0.879 1.00 83.44 478 ARG A N 1
ATOM 3983 C CA . ARG A 1 478 ? 27.722 11.544 2.311 1.00 83.44 478 ARG A CA 1
ATOM 3984 C C . ARG A 1 478 ? 26.312 11.063 2.642 1.00 83.44 478 ARG A C 1
ATOM 3986 O O . ARG A 1 478 ? 26.173 10.244 3.539 1.00 83.44 478 ARG A O 1
ATOM 3993 N N . TYR A 1 479 ? 25.302 11.525 1.905 1.00 84.00 479 TYR A N 1
ATOM 3994 C CA . TYR A 1 479 ? 23.911 11.105 2.096 1.00 84.00 479 TYR A CA 1
ATOM 3995 C C . TYR A 1 479 ? 23.732 9.585 1.940 1.00 84.00 479 TYR A C 1
ATOM 3997 O O . TYR A 1 479 ? 23.137 8.942 2.798 1.00 84.00 479 TYR A O 1
ATOM 4005 N N . ASN A 1 480 ? 24.327 8.989 0.906 1.00 80.56 480 ASN A N 1
ATOM 4006 C CA . ASN A 1 480 ? 24.209 7.560 0.604 1.00 80.56 480 ASN A CA 1
ATOM 4007 C C . ASN A 1 480 ? 24.967 6.653 1.588 1.00 80.56 480 ASN A C 1
ATOM 4009 O O . ASN A 1 480 ? 24.683 5.454 1.650 1.00 80.56 480 ASN A O 1
ATOM 4013 N N . ASN A 1 481 ? 25.939 7.206 2.321 1.00 76.56 481 ASN A N 1
ATOM 4014 C CA . ASN A 1 481 ? 26.708 6.516 3.358 1.00 76.56 481 ASN A CA 1
ATOM 4015 C C . ASN A 1 481 ? 26.115 6.682 4.766 1.00 76.56 481 ASN A C 1
ATOM 4017 O O . ASN A 1 481 ? 26.581 6.015 5.691 1.00 76.56 481 ASN A O 1
ATOM 4021 N N . GLU A 1 482 ? 25.118 7.550 4.958 1.00 72.31 482 GLU A N 1
ATOM 4022 C CA . GLU A 1 482 ? 24.408 7.632 6.234 1.00 72.31 482 GLU A CA 1
ATOM 4023 C C . GLU A 1 482 ? 23.607 6.346 6.487 1.00 72.31 482 GLU A C 1
ATOM 4025 O O . GLU A 1 482 ? 23.096 5.702 5.565 1.00 72.31 482 GLU A O 1
ATOM 4030 N N . ASN A 1 483 ? 23.478 5.961 7.760 1.00 64.38 483 ASN A N 1
ATOM 4031 C CA . ASN A 1 483 ? 22.526 4.925 8.138 1.00 64.38 483 ASN A CA 1
ATOM 4032 C C . ASN A 1 483 ? 21.125 5.442 7.808 1.00 64.38 483 ASN A C 1
ATOM 4034 O O . ASN A 1 483 ? 20.687 6.440 8.375 1.00 64.38 483 ASN A O 1
ATOM 4038 N N . PHE A 1 484 ? 20.395 4.757 6.923 1.00 62.75 484 PHE A N 1
ATOM 4039 C CA . PHE A 1 484 ? 19.056 5.200 6.512 1.00 62.75 484 PHE A CA 1
ATOM 4040 C C . PHE A 1 484 ? 18.034 5.174 7.662 1.00 62.75 484 PHE A C 1
ATOM 4042 O O . PHE A 1 484 ? 16.964 5.772 7.547 1.00 62.75 484 PHE A O 1
ATOM 4049 N N . VAL A 1 485 ? 18.374 4.534 8.787 1.00 59.25 485 VAL A N 1
ATOM 4050 C CA . VAL A 1 485 ? 17.641 4.646 10.057 1.00 59.25 485 VAL A CA 1
ATOM 4051 C C . VAL A 1 485 ? 17.633 6.099 10.558 1.00 59.25 485 VAL A C 1
ATOM 4053 O O . VAL A 1 485 ? 16.587 6.597 10.958 1.00 59.25 485 VAL A O 1
ATOM 4056 N N . ASP A 1 486 ? 18.749 6.821 10.410 1.00 60.25 486 ASP A N 1
ATOM 4057 C CA . ASP A 1 486 ? 18.938 8.209 10.865 1.00 60.25 486 ASP A CA 1
ATOM 4058 C C . ASP A 1 486 ? 18.530 9.261 9.812 1.00 60.25 486 ASP A C 1
ATOM 4060 O O . ASP A 1 486 ? 18.763 10.471 9.981 1.00 60.25 486 ASP A O 1
ATOM 4064 N N . LEU A 1 487 ? 17.961 8.822 8.684 1.00 64.44 487 LEU A N 1
ATOM 4065 C CA . LEU A 1 487 ? 17.407 9.720 7.676 1.00 64.44 487 LEU A CA 1
ATOM 4066 C C . LEU A 1 487 ? 16.015 10.182 8.104 1.00 64.44 487 LEU A C 1
ATOM 4068 O O . LEU A 1 487 ? 15.062 9.400 8.165 1.00 64.44 487 LEU A O 1
ATOM 4072 N N . ASN A 1 488 ? 15.916 11.484 8.360 1.00 69.56 488 ASN A N 1
ATOM 4073 C CA . ASN A 1 488 ? 14.656 12.193 8.548 1.00 69.56 488 ASN A CA 1
ATOM 4074 C C . ASN A 1 488 ? 14.258 12.946 7.271 1.00 69.56 488 ASN A C 1
ATOM 4076 O O . ASN A 1 488 ? 15.085 13.151 6.373 1.00 69.56 488 ASN A O 1
ATOM 4080 N N . TYR A 1 489 ? 12.999 13.385 7.201 1.00 71.06 489 TYR A N 1
ATOM 4081 C CA . TYR A 1 489 ? 12.469 14.106 6.044 1.00 71.06 489 TYR A CA 1
ATOM 4082 C C . TYR A 1 489 ? 13.326 15.306 5.633 1.00 71.06 489 TYR A C 1
ATOM 4084 O O . TYR A 1 489 ? 13.645 15.461 4.455 1.00 71.06 489 TYR A O 1
ATOM 4092 N N . LYS A 1 490 ? 13.759 16.121 6.603 1.00 74.19 490 LYS A N 1
ATOM 4093 C CA . LYS A 1 490 ? 14.550 17.334 6.338 1.00 74.19 490 LYS A CA 1
ATOM 4094 C C . LYS A 1 490 ? 15.800 17.034 5.515 1.00 74.19 490 LYS A C 1
ATOM 4096 O O . LYS A 1 490 ? 16.077 17.747 4.559 1.00 74.19 490 LYS A O 1
ATOM 4101 N N . LYS A 1 491 ? 16.504 15.940 5.817 1.00 78.00 491 LYS A N 1
ATOM 4102 C CA . LYS A 1 491 ? 17.678 15.520 5.041 1.00 78.00 491 LYS A CA 1
ATOM 4103 C C . LYS A 1 491 ? 17.323 15.105 3.613 1.00 78.00 491 LYS A C 1
ATOM 4105 O O . LYS A 1 491 ? 18.034 15.484 2.687 1.00 78.00 491 LYS A O 1
ATOM 4110 N N . ILE A 1 492 ? 16.241 14.346 3.422 1.00 79.12 492 ILE A N 1
ATOM 4111 C CA . ILE A 1 492 ? 15.778 13.940 2.082 1.00 79.12 492 ILE A CA 1
ATOM 4112 C C . ILE A 1 492 ? 15.429 15.189 1.263 1.00 79.12 492 ILE A C 1
ATOM 4114 O O . ILE A 1 492 ? 15.917 15.354 0.145 1.00 79.12 492 ILE A O 1
ATOM 4118 N N . LEU A 1 493 ? 14.664 16.109 1.854 1.00 79.94 493 LEU A N 1
ATOM 4119 C CA . LEU A 1 493 ? 14.270 17.375 1.244 1.00 79.94 493 LEU A CA 1
ATOM 4120 C C . LEU A 1 493 ? 15.483 18.247 0.880 1.00 79.94 493 LEU A C 1
ATOM 4122 O O . LEU A 1 493 ? 15.572 18.760 -0.237 1.00 79.94 493 LEU A O 1
ATOM 4126 N N . ASP A 1 494 ? 16.463 18.361 1.779 1.00 84.06 494 ASP A N 1
ATOM 4127 C CA . ASP A 1 494 ? 17.702 19.116 1.557 1.00 84.06 494 ASP A CA 1
ATOM 4128 C C . ASP A 1 494 ? 18.527 18.575 0.381 1.00 84.06 494 ASP A C 1
ATOM 4130 O O . ASP A 1 494 ? 19.233 19.334 -0.303 1.00 84.06 494 ASP A O 1
ATOM 4134 N N . ILE A 1 495 ? 18.470 17.262 0.147 1.00 86.94 495 ILE A N 1
ATOM 4135 C CA . ILE A 1 495 ? 19.097 16.622 -1.009 1.00 86.94 495 ILE A CA 1
ATOM 4136 C C . ILE A 1 495 ? 18.273 16.867 -2.269 1.00 86.94 495 ILE A C 1
ATOM 4138 O O . ILE A 1 495 ? 18.856 17.258 -3.281 1.00 86.94 495 ILE A O 1
ATOM 4142 N N . VAL A 1 496 ? 16.943 16.748 -2.218 1.00 85.62 496 VAL A N 1
ATOM 4143 C CA . VAL A 1 496 ? 16.067 17.048 -3.366 1.00 85.62 496 VAL A CA 1
ATOM 4144 C C . VAL A 1 496 ? 16.301 18.482 -3.856 1.00 85.62 496 VAL A C 1
ATOM 4146 O O . VAL A 1 496 ? 16.643 18.690 -5.022 1.00 85.62 496 VAL A O 1
ATOM 4149 N N . ILE A 1 497 ? 16.222 19.471 -2.958 1.00 85.31 497 ILE A N 1
ATOM 4150 C CA . ILE A 1 497 ? 16.429 20.894 -3.277 1.00 85.31 497 ILE A CA 1
ATOM 4151 C C . ILE A 1 497 ? 17.839 21.131 -3.835 1.00 85.31 497 ILE A C 1
ATOM 4153 O O . ILE A 1 497 ? 18.030 21.904 -4.781 1.00 85.31 497 ILE A O 1
ATOM 4157 N N . TYR A 1 498 ? 18.850 20.471 -3.264 1.00 89.12 498 TYR A N 1
ATOM 4158 C CA . TYR A 1 498 ? 20.222 20.554 -3.758 1.00 89.12 498 TYR A CA 1
ATOM 4159 C C . TYR A 1 498 ? 20.351 20.034 -5.193 1.00 89.12 498 TYR A C 1
ATOM 4161 O O . TYR A 1 498 ? 20.900 20.733 -6.050 1.00 89.12 498 TYR A O 1
ATOM 4169 N N . LEU A 1 499 ? 19.811 18.846 -5.474 1.00 88.00 499 LEU A N 1
ATOM 4170 C CA . LEU A 1 499 ? 19.879 18.221 -6.792 1.00 88.00 499 LEU A CA 1
ATOM 4171 C C . LEU A 1 499 ? 19.109 19.015 -7.842 1.00 88.00 499 LEU A C 1
ATOM 4173 O O . LEU A 1 499 ? 19.610 19.191 -8.952 1.00 88.00 499 LEU A O 1
ATOM 4177 N N . GLN A 1 500 ? 17.945 19.563 -7.490 1.00 85.56 500 GLN A N 1
ATOM 4178 C CA . GLN A 1 500 ? 17.194 20.463 -8.363 1.00 85.56 500 GLN A CA 1
ATOM 4179 C C . GLN A 1 500 ? 18.010 21.709 -8.732 1.00 85.56 500 GLN A C 1
ATOM 4181 O O . GLN A 1 500 ? 18.111 22.061 -9.910 1.00 85.56 500 GLN A O 1
ATOM 4186 N N . LYS A 1 501 ? 18.634 22.371 -7.745 1.00 86.19 501 LYS A N 1
ATOM 4187 C CA . LYS A 1 501 ? 19.497 23.542 -7.987 1.00 86.19 501 LYS A CA 1
ATOM 4188 C C . LYS A 1 501 ? 20.701 23.179 -8.853 1.00 86.19 501 LYS A C 1
ATOM 4190 O O . LYS A 1 501 ? 21.023 23.917 -9.780 1.00 86.19 501 LYS A O 1
ATOM 4195 N N . LYS A 1 502 ? 21.346 22.040 -8.588 1.00 86.00 502 LYS A N 1
ATOM 4196 C CA . LYS A 1 502 ? 22.478 21.550 -9.386 1.00 86.00 502 LYS A CA 1
ATOM 4197 C C . LYS A 1 502 ? 22.053 21.234 -10.823 1.00 86.00 502 LYS A C 1
ATOM 4199 O O . LYS A 1 502 ? 22.725 21.659 -11.754 1.00 86.00 502 LYS A O 1
ATOM 4204 N N . LYS A 1 503 ? 20.902 20.584 -11.019 1.00 82.56 503 LYS A N 1
ATOM 4205 C CA . LYS A 1 503 ? 20.326 20.299 -12.341 1.00 82.56 503 LYS A CA 1
ATOM 4206 C C . LYS A 1 503 ? 20.038 21.573 -13.137 1.00 82.56 503 LYS A C 1
ATOM 4208 O O . LYS A 1 503 ? 20.338 21.601 -14.322 1.00 82.56 503 LYS A O 1
ATOM 4213 N N . LYS A 1 504 ? 19.515 22.626 -12.496 1.00 83.25 504 LYS A N 1
ATOM 4214 C CA . LYS A 1 504 ? 19.292 23.938 -13.134 1.00 83.25 504 LYS A CA 1
ATOM 4215 C C . LYS A 1 504 ? 20.585 24.656 -13.536 1.00 83.25 504 LYS A C 1
ATOM 4217 O O . LYS A 1 504 ? 20.540 25.437 -14.465 1.00 83.25 504 LYS A O 1
ATOM 4222 N N . LYS A 1 505 ? 21.706 24.417 -12.844 1.00 82.81 505 LYS A N 1
ATOM 4223 C CA . LYS A 1 505 ? 23.018 25.003 -13.187 1.00 82.81 505 LYS A CA 1
ATOM 4224 C C . LYS A 1 505 ? 23.750 24.271 -14.315 1.00 82.81 505 LYS A C 1
ATOM 4226 O O . LYS A 1 505 ? 24.686 24.825 -14.874 1.00 82.81 505 LYS A O 1
ATOM 4231 N N . LEU A 1 506 ? 23.398 23.008 -14.556 1.00 75.25 506 LEU A N 1
ATOM 4232 C CA . LEU A 1 506 ? 24.023 22.141 -15.561 1.00 75.25 506 LEU A CA 1
ATOM 4233 C C . LEU A 1 506 ? 23.248 22.100 -16.889 1.00 75.25 506 LEU A C 1
ATOM 4235 O O . LEU A 1 506 ? 23.747 21.522 -17.850 1.00 75.25 506 LEU A O 1
ATOM 4239 N N . LYS A 1 507 ? 22.026 22.641 -16.908 1.00 66.94 507 LYS A N 1
ATOM 4240 C CA . LYS A 1 507 ? 21.270 22.972 -18.120 1.00 66.94 507 LYS A CA 1
ATOM 4241 C C . LYS A 1 507 ? 21.611 24.393 -18.527 1.00 66.94 507 LYS A C 1
ATOM 4243 O O . LYS A 1 507 ? 21.637 24.631 -19.749 1.00 66.94 507 LYS A O 1
#

Mean predicted aligned error: 9.82 Å

InterPro domains:
  IPR004859 Xrn1, N-terminal [PF03159] (17-80)
  IPR004859 Xrn1, N-terminal [PF03159] (84-178)
  IPR027073 5'-3' exoribonuclease [PTHR12341] (17-491)